Protein AF-A0A109FQF7-F1 (afdb_monomer)

Structure (mmCIF, N/CA/C/O backbone):
data_AF-A0A109FQF7-F1
#
_entry.id   AF-A0A109FQF7-F1
#
loop_
_atom_site.group_PDB
_atom_site.id
_atom_site.type_symbol
_atom_site.label_atom_id
_atom_site.label_alt_id
_atom_site.label_comp_id
_atom_site.label_asym_id
_atom_site.label_entity_id
_atom_site.label_seq_id
_atom_site.pdbx_PDB_ins_code
_atom_site.Cartn_x
_atom_site.Cartn_y
_atom_site.Cartn_z
_atom_site.occupancy
_atom_site.B_iso_or_equiv
_atom_site.auth_seq_id
_atom_site.auth_comp_id
_atom_site.auth_asym_id
_atom_site.auth_atom_id
_atom_site.pdbx_PDB_model_num
ATOM 1 N N . MET A 1 1 ? -30.521 -8.642 43.580 1.00 52.88 1 MET A N 1
ATOM 2 C CA . MET A 1 1 ? -29.830 -9.940 43.401 1.00 52.88 1 MET A CA 1
ATOM 3 C C . MET A 1 1 ? -30.073 -10.409 41.973 1.00 52.88 1 MET A C 1
ATOM 5 O O . MET A 1 1 ? -31.164 -10.140 41.484 1.00 52.88 1 MET A O 1
ATOM 9 N N . PRO A 1 2 ? -29.098 -11.015 41.273 1.00 74.06 2 PRO A N 1
ATOM 10 C CA . PRO A 1 2 ? -29.352 -11.579 39.948 1.00 74.06 2 PRO A CA 1
ATOM 11 C C . PRO A 1 2 ? -30.432 -12.664 40.047 1.00 74.06 2 PRO A C 1
ATOM 13 O O . PRO A 1 2 ? -30.476 -13.392 41.039 1.00 74.06 2 PRO A O 1
ATOM 16 N N . ALA A 1 3 ? -31.307 -12.738 39.044 1.00 86.81 3 ALA A N 1
ATOM 17 C CA . ALA A 1 3 ? -32.359 -13.746 38.997 1.00 86.81 3 ALA A CA 1
ATOM 18 C C . ALA A 1 3 ? -31.754 -15.167 39.071 1.00 86.81 3 ALA A C 1
ATOM 20 O O . ALA A 1 3 ? -30.680 -15.398 38.498 1.00 86.81 3 ALA A O 1
ATOM 21 N N . PRO A 1 4 ? -32.399 -16.107 39.788 1.00 91.69 4 PRO A N 1
ATOM 22 C CA . PRO A 1 4 ? -31.954 -17.494 39.843 1.00 91.69 4 PRO A CA 1
ATOM 23 C C . PRO A 1 4 ? -31.988 -18.128 38.446 1.00 91.69 4 PRO A C 1
ATOM 25 O O . PRO A 1 4 ? -32.829 -17.791 37.613 1.00 91.69 4 PRO A O 1
ATOM 28 N N . TRP A 1 5 ? -31.064 -19.049 38.183 1.00 94.62 5 TRP A N 1
ATOM 29 C CA . TRP A 1 5 ? -30.969 -19.740 36.896 1.00 94.62 5 TRP A CA 1
ATOM 30 C C . TRP A 1 5 ? -31.832 -20.995 36.921 1.00 94.62 5 TRP A C 1
ATOM 32 O O . TRP A 1 5 ? -31.610 -21.848 37.774 1.00 94.62 5 TRP A O 1
ATOM 42 N N . SER A 1 6 ? -32.777 -21.127 35.991 1.00 94.50 6 SER A N 1
ATOM 43 C CA . SER A 1 6 ? -33.566 -22.352 35.822 1.00 94.50 6 SER A CA 1
ATOM 44 C C . SER A 1 6 ? -32.992 -23.197 34.685 1.00 94.50 6 SER A C 1
ATOM 46 O O . SER A 1 6 ? -32.796 -22.690 33.580 1.00 94.50 6 SER A O 1
ATOM 48 N N . TYR A 1 7 ? -32.695 -24.470 34.950 1.00 96.06 7 TYR A N 1
ATOM 49 C CA . TYR A 1 7 ? -32.213 -25.421 33.946 1.00 96.06 7 TYR A CA 1
ATOM 50 C C . TYR A 1 7 ? -32.738 -26.824 34.260 1.00 96.06 7 TYR A C 1
ATOM 52 O O . TYR A 1 7 ? -32.575 -27.310 35.378 1.00 96.06 7 TYR A O 1
ATOM 60 N N . LYS A 1 8 ? -33.405 -27.456 33.282 1.00 94.50 8 LYS A N 1
ATOM 61 C CA . LYS A 1 8 ? -34.056 -28.777 33.415 1.00 94.50 8 LYS A CA 1
ATOM 62 C C . LYS A 1 8 ? -34.946 -28.908 34.667 1.00 94.50 8 LYS A C 1
ATOM 64 O O . LYS A 1 8 ? -34.909 -29.913 35.366 1.00 94.50 8 LYS A O 1
ATOM 69 N N . GLY A 1 9 ? -35.722 -27.865 34.972 1.00 95.00 9 GLY A N 1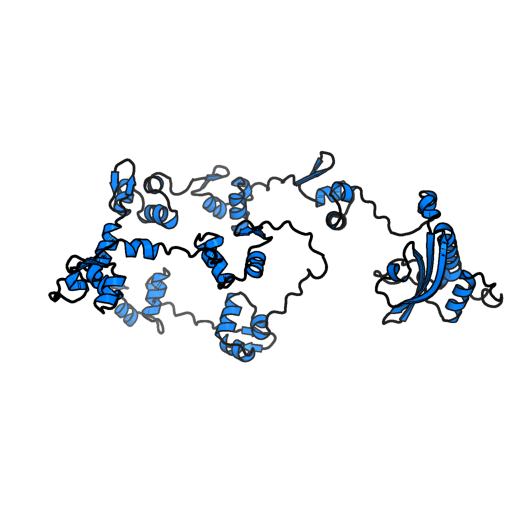
ATOM 70 C CA . GLY A 1 9 ? -36.655 -27.848 36.108 1.00 95.00 9 GLY A CA 1
ATOM 71 C C . GLY A 1 9 ? -36.019 -27.611 37.485 1.00 95.00 9 GLY A C 1
ATOM 72 O O . GLY A 1 9 ? -36.747 -27.489 38.463 1.00 95.00 9 GLY A O 1
ATOM 73 N N . GLN A 1 10 ? -34.690 -27.493 37.584 1.00 96.62 10 GLN A N 1
ATOM 74 C CA . GLN A 1 10 ? -33.996 -27.123 38.821 1.00 96.62 10 GLN A CA 1
ATOM 75 C C . GLN A 1 10 ? -33.596 -25.647 38.810 1.00 96.62 10 GLN A C 1
ATOM 77 O O . GLN A 1 10 ? -33.238 -25.097 37.765 1.00 96.62 10 GLN A O 1
ATOM 82 N N . THR A 1 11 ? -33.616 -25.008 39.982 1.00 96.94 11 THR A N 1
ATOM 83 C CA . THR A 1 11 ? -33.169 -23.622 40.152 1.00 96.94 11 THR A CA 1
ATOM 84 C C . THR A 1 11 ? -31.807 -23.561 40.841 1.00 96.94 11 THR A C 1
ATOM 86 O O . THR A 1 11 ? -31.534 -24.263 41.812 1.00 96.94 11 THR A O 1
ATOM 89 N N . TYR A 1 12 ? -30.927 -22.699 40.337 1.00 96.88 12 TYR A N 1
ATOM 90 C CA . TYR A 1 12 ? -29.570 -22.512 40.839 1.00 96.88 12 TYR A CA 1
ATOM 91 C C . TYR A 1 12 ? -29.356 -21.060 41.256 1.00 96.88 12 TYR A C 1
ATOM 93 O O . TYR A 1 12 ? -29.687 -20.124 40.525 1.00 96.88 12 TYR A O 1
ATOM 101 N N . THR A 1 13 ? -28.722 -20.856 42.414 1.00 96.62 13 THR A N 1
ATOM 102 C CA . THR A 1 13 ? -28.465 -19.505 42.946 1.00 96.62 13 THR A CA 1
ATOM 103 C C . THR A 1 13 ? -27.454 -18.712 42.111 1.00 96.62 13 THR A C 1
ATOM 105 O O . THR A 1 13 ? -27.354 -17.498 42.251 1.00 96.62 13 THR A O 1
ATOM 108 N N . SER A 1 14 ? -26.654 -19.380 41.273 1.00 96.50 14 SER A N 1
ATOM 109 C CA . SER A 1 14 ? -25.721 -18.734 40.347 1.00 96.50 14 SER A CA 1
ATOM 110 C C . SER A 1 14 ? -25.350 -19.654 39.184 1.00 96.50 14 SER A C 1
ATOM 112 O O . SER A 1 14 ? -25.332 -20.878 39.329 1.00 96.50 14 SER A O 1
ATOM 114 N N . LEU A 1 15 ? -24.953 -19.061 38.052 1.00 96.25 15 LEU A N 1
ATOM 115 C CA . LEU A 1 15 ? -24.417 -19.795 36.900 1.00 96.25 15 LEU A CA 1
ATOM 116 C C . LEU A 1 15 ? -23.200 -20.655 37.286 1.00 96.25 15 LEU A C 1
ATOM 118 O O . LEU A 1 15 ? -23.027 -21.748 36.766 1.00 96.25 15 LEU A O 1
ATOM 122 N N . LYS A 1 16 ? -22.377 -20.205 38.243 1.00 97.44 16 LYS A N 1
ATOM 123 C CA . LYS A 1 16 ? -21.228 -20.980 38.734 1.00 97.44 16 LYS A CA 1
ATOM 124 C C . LYS A 1 16 ? -21.662 -22.289 39.400 1.00 97.44 16 LYS A C 1
ATOM 126 O O . LYS A 1 16 ? -21.034 -23.311 39.147 1.00 97.44 16 LYS A O 1
ATOM 131 N N . LYS A 1 17 ? -22.730 -22.269 40.211 1.00 97.44 17 LYS A N 1
ATOM 132 C CA . LYS A 1 17 ? -23.297 -23.494 40.803 1.00 97.44 17 LYS A CA 1
ATOM 133 C C . LYS A 1 17 ? -23.936 -24.392 39.747 1.00 97.44 17 LYS A C 1
ATOM 135 O O . LYS A 1 17 ? -23.746 -25.597 39.805 1.00 97.44 17 LYS A O 1
ATOM 140 N N . LEU A 1 18 ? -24.631 -23.802 38.774 1.00 97.19 18 LEU A N 1
ATOM 141 C CA . LEU A 1 18 ? -25.219 -24.537 37.655 1.00 97.19 18 LEU A CA 1
ATOM 142 C C . LEU A 1 18 ? -24.141 -25.292 36.864 1.00 97.19 18 LEU A C 1
ATOM 144 O O . LEU A 1 18 ? -24.259 -26.495 36.671 1.00 97.19 18 LEU A O 1
ATOM 148 N N . VAL A 1 19 ? -23.057 -24.616 36.469 1.00 97.12 19 VAL A N 1
ATOM 149 C CA . VAL A 1 19 ? -21.938 -25.249 35.750 1.00 97.12 19 VAL A CA 1
ATOM 150 C C . VAL A 1 19 ? -21.264 -26.316 36.613 1.00 97.12 19 VAL A C 1
ATOM 152 O O . VAL A 1 19 ? -20.971 -27.391 36.113 1.00 97.12 19 VAL A O 1
ATOM 155 N N . ALA A 1 20 ? -21.055 -26.065 37.908 1.00 96.69 20 ALA A N 1
ATOM 156 C CA . ALA A 1 20 ? -20.467 -27.065 38.802 1.00 96.69 20 ALA A CA 1
ATOM 157 C C . ALA A 1 20 ? -21.327 -28.335 38.942 1.00 96.69 20 ALA A C 1
ATOM 159 O O . ALA A 1 20 ? -20.773 -29.411 39.130 1.00 96.69 20 ALA A O 1
ATOM 160 N N . ALA A 1 21 ? -22.655 -28.211 38.852 1.00 96.88 21 ALA A N 1
ATOM 161 C CA . ALA A 1 21 ? -23.582 -29.332 38.988 1.00 96.88 21 ALA A CA 1
ATOM 162 C C . ALA A 1 21 ? -23.859 -30.073 37.668 1.00 96.88 21 ALA A C 1
ATOM 164 O O . ALA A 1 21 ? -24.093 -31.275 37.694 1.00 96.88 21 ALA A O 1
ATOM 165 N N . GLN A 1 22 ? -23.877 -29.366 36.532 1.00 97.62 22 GLN A N 1
ATOM 166 C CA . GLN A 1 22 ? -24.427 -29.886 35.270 1.00 97.62 22 GLN A CA 1
ATOM 167 C C . GLN A 1 22 ? -23.425 -29.947 34.111 1.00 97.62 22 GLN A C 1
ATOM 169 O O . GLN A 1 22 ? -23.772 -30.463 33.052 1.00 97.62 22 GLN A O 1
ATOM 174 N N . ALA A 1 23 ? -22.216 -29.394 34.246 1.00 96.19 23 ALA A N 1
ATOM 175 C CA . ALA A 1 23 ? -21.270 -29.345 33.133 1.00 96.19 23 ALA A CA 1
ATOM 176 C C . ALA A 1 23 ? -20.594 -30.682 32.851 1.00 96.19 23 ALA A C 1
ATOM 178 O O . ALA A 1 23 ? -20.210 -31.416 33.760 1.00 96.19 23 ALA A O 1
ATOM 179 N N . SER A 1 24 ? -20.404 -30.960 31.561 1.00 94.50 24 SER A N 1
ATOM 180 C CA . SER A 1 24 ? -19.645 -32.127 31.122 1.00 94.50 24 SER A CA 1
ATOM 181 C C . SER A 1 24 ? -18.178 -32.041 31.584 1.00 94.50 24 SER A C 1
ATOM 183 O O . SER A 1 24 ? -17.634 -30.933 31.706 1.00 94.50 24 SER A O 1
ATOM 185 N N . PRO A 1 25 ? -17.496 -33.182 31.820 1.00 93.31 25 PRO A N 1
ATOM 186 C CA . PRO A 1 25 ? -16.109 -33.197 32.280 1.00 93.31 25 PRO A CA 1
ATOM 187 C C . PRO A 1 25 ? -15.187 -32.329 31.410 1.00 93.31 25 PRO A C 1
ATOM 189 O O . PRO A 1 25 ? -15.149 -32.455 30.187 1.00 93.31 25 PRO A O 1
ATOM 192 N N . GLY A 1 26 ? -14.439 -31.423 32.046 1.00 89.81 26 GLY A N 1
ATOM 193 C CA . GLY A 1 26 ? -13.513 -30.501 31.374 1.00 89.81 26 GLY A CA 1
ATOM 194 C C . GLY A 1 26 ? -14.114 -29.157 30.937 1.00 89.81 26 GLY A C 1
ATOM 195 O O . GLY A 1 26 ? -13.366 -28.264 30.528 1.00 89.81 26 GLY A O 1
ATOM 196 N N . VAL A 1 27 ? -15.429 -28.953 31.061 1.00 94.50 27 VAL A N 1
ATOM 197 C CA . VAL A 1 27 ? -16.064 -27.650 30.816 1.00 94.50 27 VAL A CA 1
ATOM 198 C C . VAL A 1 27 ? -15.993 -26.793 32.083 1.00 94.50 27 VAL A C 1
ATOM 200 O O . VAL A 1 27 ? -16.586 -27.098 33.112 1.00 94.50 27 VAL A O 1
ATOM 203 N N . THR A 1 28 ? -15.249 -25.687 32.019 1.00 95.62 28 THR A N 1
ATOM 204 C CA . THR A 1 28 ? -15.100 -24.756 33.150 1.00 95.62 28 THR A CA 1
ATOM 205 C C . THR A 1 28 ? -16.130 -23.629 33.093 1.00 95.62 28 THR A C 1
ATOM 207 O O . THR A 1 28 ? -16.574 -23.231 32.016 1.00 95.62 28 THR A O 1
ATOM 210 N N . TYR A 1 29 ? -16.443 -23.026 34.246 1.00 96.75 29 TYR A N 1
ATOM 211 C CA . TYR A 1 29 ? -17.306 -21.837 34.333 1.00 96.75 29 TYR A CA 1
ATOM 212 C C . TYR A 1 29 ? -16.879 -20.716 33.374 1.00 96.75 29 TYR A C 1
ATOM 214 O O . TYR A 1 29 ? -17.713 -20.148 32.672 1.00 96.75 29 TYR A O 1
ATOM 222 N N . ALA A 1 30 ? -15.574 -20.437 33.286 1.00 95.81 30 ALA A N 1
ATOM 223 C CA . ALA A 1 30 ? -15.048 -19.433 32.365 1.00 95.81 30 ALA A CA 1
ATOM 224 C C . ALA A 1 30 ? -15.308 -19.798 30.891 1.00 95.81 30 ALA A C 1
ATOM 226 O O . ALA A 1 30 ? -15.631 -18.920 30.093 1.00 95.81 30 ALA A O 1
ATOM 227 N N . GLY A 1 31 ? -15.215 -21.086 30.541 1.00 94.38 31 GLY A N 1
ATOM 228 C CA . GLY A 1 31 ? -15.536 -21.589 29.205 1.00 94.38 31 GLY A CA 1
ATOM 229 C C . GLY A 1 31 ? -17.007 -21.392 28.841 1.00 94.38 31 GLY A C 1
ATOM 230 O O . GLY A 1 31 ? -17.300 -20.903 27.754 1.00 94.38 31 GLY A O 1
ATOM 231 N N . VAL A 1 32 ? -17.926 -21.690 29.765 1.00 96.44 32 VAL A N 1
ATOM 232 C CA . VAL A 1 32 ? -19.370 -21.475 29.561 1.00 96.44 32 VAL A CA 1
ATOM 233 C C . VAL A 1 32 ? -19.683 -19.992 29.365 1.00 96.44 32 VAL A C 1
ATOM 235 O O . VAL A 1 32 ? -20.374 -19.638 28.415 1.00 96.44 32 VAL A O 1
ATOM 238 N N . VAL A 1 33 ? -19.121 -19.106 30.196 1.00 96.56 33 VAL A N 1
ATOM 239 C CA . VAL A 1 33 ? -19.321 -17.650 30.065 1.00 96.56 33 VAL A CA 1
ATOM 240 C C . VAL A 1 33 ? -18.794 -17.128 28.726 1.00 96.56 33 VAL A C 1
ATOM 242 O O . VAL A 1 33 ? -19.466 -16.325 28.079 1.00 96.56 33 VAL A O 1
ATOM 245 N N . ALA A 1 34 ? -17.617 -17.588 28.289 1.00 92.62 34 ALA A N 1
ATOM 246 C CA . ALA A 1 34 ? -17.067 -17.215 26.988 1.00 92.62 34 ALA A CA 1
ATOM 247 C C . ALA A 1 34 ? -17.978 -17.677 25.840 1.00 92.62 34 ALA A C 1
ATOM 249 O O . ALA A 1 34 ? -18.345 -16.863 25.000 1.00 92.62 34 ALA A O 1
ATOM 250 N N . ARG A 1 35 ? -18.430 -18.937 25.865 1.00 95.06 35 ARG A N 1
ATOM 251 C CA . ARG A 1 35 ? -19.357 -19.498 24.869 1.00 95.06 35 ARG A CA 1
ATOM 252 C C . ARG A 1 35 ? -20.679 -18.735 24.808 1.00 95.06 35 ARG A C 1
ATOM 254 O O . ARG A 1 35 ? -21.141 -18.406 23.722 1.00 95.06 35 ARG A O 1
ATOM 261 N N . MET A 1 36 ? -21.271 -18.406 25.956 1.00 96.00 36 MET A N 1
ATOM 262 C CA . MET A 1 36 ? -22.505 -17.612 26.010 1.00 96.00 36 MET A CA 1
ATOM 263 C C . MET A 1 36 ? -22.308 -16.196 25.458 1.00 96.00 36 MET A C 1
ATOM 265 O O . MET A 1 36 ? -23.182 -15.682 24.765 1.00 96.00 36 MET A O 1
ATOM 269 N N . ARG A 1 37 ? -21.152 -15.567 25.718 1.00 94.00 37 ARG A N 1
ATOM 270 C CA . ARG A 1 37 ? -20.797 -14.266 25.126 1.00 94.00 37 ARG A CA 1
ATOM 271 C C . ARG A 1 37 ? -20.654 -14.351 23.604 1.00 94.00 37 ARG A C 1
ATOM 273 O O . ARG A 1 37 ? -21.021 -13.403 22.918 1.00 94.00 37 ARG A O 1
ATOM 280 N N . ASP A 1 38 ? -20.184 -15.488 23.100 1.00 88.75 38 ASP A N 1
ATOM 281 C CA . ASP A 1 38 ? -20.079 -15.792 21.670 1.00 88.75 38 ASP A CA 1
ATOM 282 C C . ASP A 1 38 ? -21.418 -16.295 21.073 1.00 88.75 38 ASP A C 1
ATOM 284 O O . ASP A 1 38 ? -21.458 -16.780 19.944 1.00 88.75 38 ASP A O 1
ATOM 288 N N . GLY A 1 39 ? -22.528 -16.184 21.819 1.00 93.56 39 GLY A N 1
ATOM 289 C CA . GLY A 1 39 ? -23.888 -16.459 21.344 1.00 93.56 39 GLY A CA 1
ATOM 290 C C . GLY A 1 39 ? -24.350 -17.912 21.463 1.00 93.56 39 GLY A C 1
ATOM 291 O O . GLY A 1 39 ? -25.378 -18.273 20.894 1.00 93.56 39 GLY A O 1
ATOM 292 N N . TRP A 1 40 ? -23.622 -18.770 22.181 1.00 93.19 40 TRP A N 1
ATOM 293 C CA . TRP A 1 40 ? -24.035 -20.160 22.366 1.00 93.19 40 TRP A CA 1
ATOM 294 C C . TRP A 1 40 ? -25.238 -20.267 23.302 1.00 93.19 40 TRP A C 1
ATOM 296 O O . TRP A 1 40 ? -25.295 -19.617 24.349 1.00 93.19 40 TRP A O 1
ATOM 306 N N . ALA A 1 41 ? -26.161 -21.169 22.966 1.00 96.38 41 ALA A N 1
ATOM 307 C CA . ALA A 1 41 ? -27.221 -21.578 23.877 1.00 96.38 41 ALA A CA 1
ATOM 308 C C . ALA A 1 41 ? -26.621 -22.201 25.150 1.00 96.38 41 ALA A C 1
ATOM 310 O O . ALA A 1 41 ? -25.632 -22.933 25.079 1.00 96.38 41 ALA A O 1
ATOM 311 N N . LEU A 1 42 ? -27.238 -21.933 26.306 1.00 96.12 42 LEU A N 1
ATOM 312 C CA . LEU A 1 42 ? -26.752 -22.373 27.621 1.00 96.12 42 LEU A CA 1
ATOM 313 C C . LEU A 1 42 ? -26.501 -23.888 27.666 1.00 96.12 42 LEU A C 1
ATOM 315 O O . LEU A 1 42 ? -25.443 -24.322 28.107 1.00 96.12 42 LEU A O 1
ATOM 319 N N . GLU A 1 43 ? -27.438 -24.681 27.146 1.00 96.38 43 GLU A N 1
ATOM 320 C CA . GLU A 1 43 ? -27.329 -26.141 27.093 1.00 96.38 43 GLU A CA 1
ATOM 321 C C . GLU A 1 43 ? -26.104 -26.604 26.294 1.00 96.38 43 GLU A C 1
ATOM 323 O O . GLU A 1 43 ? -25.274 -27.364 26.795 1.00 96.38 43 GLU A O 1
ATOM 328 N N . LYS A 1 44 ? -25.927 -26.053 25.089 1.00 96.00 44 LYS A N 1
ATOM 329 C CA . LYS A 1 44 ? -24.763 -26.319 24.239 1.00 96.00 44 LYS A CA 1
ATOM 330 C C . LYS A 1 44 ? -23.461 -25.892 24.924 1.00 96.00 44 LYS A C 1
ATOM 332 O O . LYS A 1 44 ? -22.458 -26.598 24.878 1.00 96.00 44 LYS A O 1
ATOM 337 N N . ALA A 1 45 ? -23.476 -24.745 25.602 1.00 96.69 45 ALA A N 1
ATOM 338 C CA . ALA A 1 45 ? -22.303 -24.200 26.270 1.00 96.69 45 ALA A CA 1
ATOM 339 C C . ALA A 1 45 ? -21.810 -25.070 27.439 1.00 96.69 45 ALA A C 1
ATOM 341 O O . ALA A 1 45 ? -20.606 -25.082 27.701 1.00 96.69 45 ALA A O 1
ATOM 342 N N . ILE A 1 46 ? -22.718 -25.780 28.114 1.00 97.38 46 ILE A N 1
ATOM 343 C CA . ILE A 1 46 ? -22.448 -26.622 29.289 1.00 97.38 46 ILE A CA 1
ATOM 344 C C . ILE A 1 46 ? -21.997 -28.035 28.899 1.00 97.38 46 ILE A C 1
ATOM 346 O O . ILE A 1 46 ? -21.129 -28.598 29.570 1.00 97.38 46 ILE A O 1
ATOM 350 N N . HIS A 1 47 ? -22.563 -28.600 27.828 1.00 96.25 47 HIS A N 1
ATOM 351 C CA . HIS A 1 47 ? -22.354 -30.013 27.485 1.00 96.25 47 HIS A CA 1
ATOM 352 C C . HIS A 1 47 ? -21.330 -30.259 26.393 1.00 96.25 47 HIS A C 1
ATOM 354 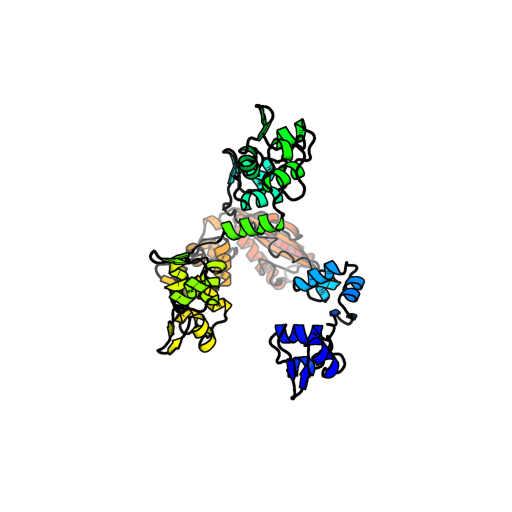O O . HIS A 1 47 ? -20.684 -31.302 26.391 1.00 96.25 47 HIS A O 1
ATOM 360 N N . GLU A 1 48 ? -21.134 -29.322 25.468 1.00 93.00 48 GLU A N 1
ATOM 361 C CA . GLU A 1 48 ? -20.194 -29.579 24.386 1.00 93.00 48 GLU A CA 1
ATOM 362 C C . GLU A 1 48 ? -18.762 -29.536 24.938 1.00 93.00 48 GLU A C 1
ATOM 364 O O . GLU A 1 48 ? -18.358 -28.521 25.525 1.00 93.00 48 GLU A O 1
ATOM 369 N N . PRO A 1 49 ? -17.963 -30.607 24.803 1.00 86.88 49 PRO A N 1
ATOM 370 C CA . PRO A 1 49 ? -16.608 -30.617 25.330 1.00 86.88 49 PRO A CA 1
ATOM 371 C C . PRO A 1 49 ? -15.801 -29.493 24.681 1.00 86.88 49 PRO A C 1
ATOM 373 O O . PRO A 1 49 ? -16.068 -29.058 23.558 1.00 86.88 49 PRO A O 1
ATOM 376 N N . VAL A 1 50 ? -14.820 -28.952 25.402 1.00 79.25 50 VAL A N 1
ATOM 377 C CA . VAL A 1 50 ? -13.882 -28.010 24.786 1.00 79.25 50 VAL A CA 1
ATOM 378 C C . VAL A 1 50 ? -13.155 -28.791 23.701 1.00 79.25 50 VAL A C 1
ATOM 380 O O . VAL A 1 50 ? -12.376 -29.688 24.020 1.00 79.25 50 VAL A O 1
ATOM 383 N N . GLY A 1 51 ? -13.450 -28.490 22.430 1.00 77.00 51 GLY A N 1
ATOM 384 C CA . GLY A 1 51 ? -12.759 -29.105 21.304 1.00 77.00 51 GLY A CA 1
ATOM 385 C C . GLY A 1 51 ? -11.264 -29.056 21.584 1.00 77.00 51 GLY A C 1
ATOM 386 O O . GLY A 1 51 ? -10.750 -27.996 21.969 1.00 77.00 51 GLY A O 1
ATOM 387 N N . LYS A 1 52 ? -10.586 -30.211 21.502 1.00 70.62 52 LYS A N 1
ATOM 388 C CA . LYS A 1 52 ? -9.143 -30.281 21.748 1.00 70.62 52 LYS A CA 1
ATOM 389 C C . LYS A 1 52 ? -8.521 -29.175 20.913 1.00 70.62 52 LYS A C 1
ATOM 391 O O . LYS A 1 52 ? -8.718 -29.156 19.701 1.00 70.62 52 LYS A O 1
ATOM 396 N N . LYS A 1 53 ? -7.832 -28.225 21.557 1.00 67.19 53 LYS A N 1
ATOM 397 C CA . LYS A 1 53 ? -7.090 -27.199 20.826 1.00 67.19 53 LYS A CA 1
ATOM 398 C C . LYS A 1 53 ? -6.097 -27.958 19.965 1.00 67.19 53 LYS A C 1
ATOM 400 O O . LYS A 1 53 ? -5.100 -28.455 20.482 1.00 67.19 53 LYS A O 1
ATOM 405 N N . THR A 1 54 ? -6.400 -28.103 18.682 1.00 66.81 54 THR A N 1
ATOM 406 C CA . THR A 1 54 ? -5.467 -28.656 17.717 1.00 66.81 54 THR A CA 1
ATOM 407 C C . THR A 1 54 ? -4.325 -27.662 17.676 1.00 66.81 54 THR A C 1
ATOM 409 O O . THR A 1 54 ? -4.449 -26.576 17.108 1.00 66.81 54 THR A O 1
ATOM 412 N N . SER A 1 55 ? -3.240 -27.975 18.381 1.00 77.62 55 SER A N 1
ATOM 413 C CA . SER A 1 55 ? -2.008 -27.221 18.243 1.00 77.62 55 SER A CA 1
ATOM 414 C C . SER A 1 55 ? -1.614 -27.341 16.782 1.00 77.62 55 SER A C 1
ATOM 416 O O . SER A 1 55 ? -1.365 -28.450 16.304 1.00 77.62 55 SER A O 1
ATOM 418 N N . ARG A 1 56 ? -1.618 -26.217 16.062 1.00 88.12 56 ARG A N 1
ATOM 419 C CA . ARG A 1 56 ? -1.084 -26.167 14.705 1.00 88.12 56 ARG A CA 1
ATOM 420 C C . ARG A 1 56 ? 0.333 -26.736 14.751 1.00 88.12 56 ARG A C 1
ATOM 422 O O . ARG A 1 56 ? 1.179 -26.199 15.462 1.00 88.12 56 ARG A O 1
ATOM 429 N N . GLN A 1 57 ? 0.556 -27.820 14.020 1.00 93.31 57 GLN A N 1
ATOM 430 C CA . GLN A 1 57 ? 1.899 -28.305 13.735 1.00 93.31 57 GLN A CA 1
ATOM 431 C C . GLN A 1 57 ? 2.478 -27.459 12.602 1.00 93.31 57 GLN A C 1
ATOM 433 O O . GLN A 1 57 ? 1.740 -27.046 11.704 1.00 93.31 57 GLN A O 1
ATOM 438 N N . TYR A 1 58 ? 3.778 -27.192 12.660 1.00 95.62 58 TYR A N 1
ATOM 439 C CA . TYR A 1 58 ? 4.484 -26.402 11.653 1.00 95.62 58 TYR A CA 1
ATOM 440 C C . TYR A 1 58 ? 5.346 -27.340 10.819 1.00 95.62 58 TYR A C 1
ATOM 442 O O . TYR A 1 58 ? 6.104 -28.125 11.389 1.00 95.62 58 TYR A O 1
ATOM 450 N N . LYS A 1 59 ? 5.220 -27.294 9.493 1.00 96.19 59 LYS A N 1
ATOM 451 C CA . LYS A 1 59 ? 5.924 -28.218 8.591 1.00 96.19 59 LYS A CA 1
ATOM 452 C C . LYS A 1 59 ? 6.852 -27.442 7.668 1.00 96.19 59 LYS A C 1
ATOM 454 O O . LYS A 1 59 ? 6.402 -26.544 6.961 1.00 96.19 59 LYS A O 1
ATOM 459 N N . VAL A 1 60 ? 8.134 -27.800 7.666 1.00 95.44 60 VAL A N 1
ATOM 460 C CA . VAL A 1 60 ? 9.145 -27.220 6.772 1.00 95.44 60 VAL A CA 1
ATOM 461 C C . VAL A 1 60 ? 9.917 -28.355 6.112 1.00 95.44 60 VAL A C 1
ATOM 463 O O . VAL A 1 60 ? 10.702 -29.044 6.763 1.00 95.44 60 VAL A O 1
ATOM 466 N N . GLY A 1 61 ? 9.643 -28.597 4.828 1.00 93.50 61 GLY A N 1
ATOM 467 C CA . GLY A 1 61 ? 10.135 -29.787 4.130 1.00 93.50 61 GLY A CA 1
ATOM 468 C C . GLY A 1 61 ? 9.693 -31.068 4.847 1.00 93.50 61 GLY A C 1
ATOM 469 O O . GLY A 1 61 ? 8.502 -31.262 5.092 1.00 93.50 61 GLY A O 1
ATOM 470 N N . ASN A 1 62 ? 10.661 -31.901 5.240 1.00 95.56 62 ASN A N 1
ATOM 471 C CA . ASN A 1 62 ? 10.424 -33.158 5.963 1.00 95.56 62 ASN A CA 1
ATOM 472 C C . ASN A 1 62 ? 10.416 -33.006 7.495 1.00 95.56 62 ASN A C 1
ATOM 474 O O . ASN A 1 62 ? 10.171 -33.977 8.211 1.00 95.56 62 ASN A O 1
ATOM 478 N N . GLN A 1 63 ? 10.677 -31.808 8.024 1.00 96.62 63 GLN A N 1
ATOM 479 C CA . GLN A 1 63 ? 10.675 -31.562 9.464 1.00 96.62 63 GLN A CA 1
ATOM 480 C C . GLN A 1 63 ? 9.299 -31.076 9.927 1.00 96.62 63 GLN A C 1
ATOM 482 O O . GLN A 1 63 ? 8.717 -30.152 9.354 1.00 96.62 63 GLN A O 1
ATOM 487 N N . THR A 1 64 ? 8.782 -31.690 10.994 1.00 97.00 64 THR A N 1
ATOM 488 C CA . THR A 1 64 ? 7.537 -31.270 11.648 1.00 97.00 64 THR A CA 1
ATOM 489 C C . THR A 1 64 ? 7.838 -30.793 13.063 1.00 97.00 64 THR A C 1
ATOM 491 O O . THR A 1 64 ? 8.392 -31.529 13.876 1.00 97.00 64 THR A O 1
ATOM 494 N N . PHE A 1 65 ? 7.439 -29.564 13.375 1.00 96.94 65 PHE A N 1
ATOM 495 C CA . PHE A 1 65 ? 7.606 -28.946 14.684 1.00 96.94 65 PHE A CA 1
ATOM 496 C C . PHE A 1 65 ? 6.270 -28.941 15.433 1.00 96.94 65 PHE A C 1
ATOM 498 O O . PHE A 1 65 ? 5.227 -28.572 14.884 1.00 96.94 65 PHE A O 1
ATOM 505 N N . LYS A 1 66 ? 6.304 -29.339 16.712 1.00 96.50 66 LYS A N 1
ATOM 506 C CA . LYS A 1 66 ? 5.113 -29.461 17.574 1.00 96.50 66 LYS A CA 1
ATOM 507 C C . LYS A 1 66 ? 4.393 -28.127 17.792 1.00 96.50 66 LYS A C 1
ATOM 509 O O . LYS A 1 66 ? 3.170 -28.102 17.899 1.00 96.50 66 LYS A O 1
ATOM 514 N N . ASP A 1 67 ? 5.152 -27.041 17.889 1.00 96.44 67 ASP A N 1
ATOM 515 C CA . ASP A 1 67 ? 4.644 -25.691 18.095 1.00 96.44 67 ASP A CA 1
ATOM 516 C C . ASP A 1 67 ? 5.588 -24.638 17.486 1.00 96.44 67 ASP A C 1
ATOM 518 O O . ASP A 1 67 ? 6.695 -24.930 17.024 1.00 96.44 67 ASP A O 1
ATOM 522 N N . LEU A 1 68 ? 5.143 -23.380 17.500 1.00 96.75 68 LEU A N 1
ATOM 523 C CA . LEU A 1 68 ? 5.911 -22.252 16.974 1.00 96.75 68 LEU A CA 1
ATOM 524 C C . LEU A 1 68 ? 7.189 -21.984 17.785 1.00 96.75 68 LEU A C 1
ATOM 526 O O . LEU A 1 68 ? 8.115 -21.359 17.276 1.00 96.75 68 LEU A O 1
ATOM 530 N N . LYS A 1 69 ? 7.254 -22.429 19.047 1.00 97.56 69 LYS A N 1
ATOM 531 C CA . LYS A 1 69 ? 8.414 -22.225 19.923 1.00 97.56 69 LYS A CA 1
ATOM 532 C C . LYS A 1 69 ? 9.556 -23.160 19.532 1.00 97.56 69 LYS A C 1
ATOM 534 O O . LYS A 1 69 ? 10.700 -22.718 19.498 1.00 97.56 69 LYS A O 1
ATOM 539 N N . ALA A 1 70 ? 9.240 -24.403 19.176 1.00 97.69 70 ALA A N 1
ATOM 540 C CA . ALA A 1 70 ? 10.180 -25.347 18.589 1.00 97.69 70 ALA A CA 1
ATOM 541 C C . ALA A 1 70 ? 10.699 -24.848 17.232 1.00 97.69 70 ALA A C 1
ATOM 543 O O . ALA A 1 70 ? 11.909 -24.843 17.025 1.00 97.69 70 ALA A O 1
ATOM 544 N N . LEU A 1 71 ? 9.814 -24.340 16.360 1.00 97.69 71 LEU A N 1
ATOM 545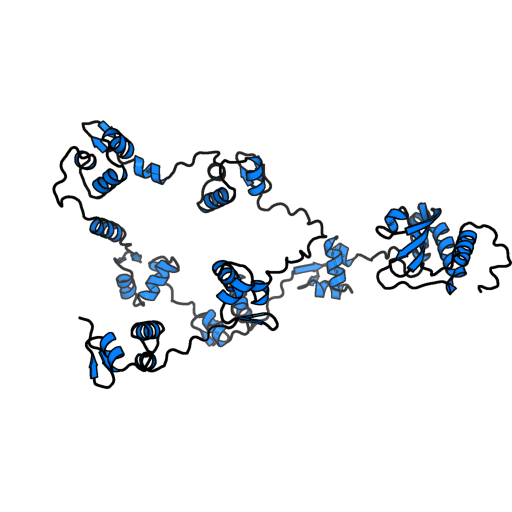 C CA . LEU A 1 71 ? 10.215 -23.741 15.078 1.00 97.69 71 LEU A CA 1
ATOM 546 C C . LEU A 1 71 ? 11.130 -22.519 15.279 1.00 97.69 71 LEU A C 1
ATOM 548 O O . LEU A 1 71 ? 12.154 -22.398 14.618 1.00 97.69 71 LEU A O 1
ATOM 552 N N . ALA A 1 72 ? 10.795 -21.629 16.221 1.00 97.88 72 ALA A N 1
ATOM 553 C CA . ALA A 1 72 ? 11.606 -20.451 16.534 1.00 97.88 72 ALA A CA 1
ATOM 554 C C . ALA A 1 72 ? 12.997 -20.825 17.066 1.00 97.88 72 ALA A C 1
ATOM 556 O O . ALA A 1 72 ? 13.985 -20.213 16.672 1.00 97.88 72 ALA A O 1
ATOM 557 N N . LYS A 1 73 ? 13.072 -21.859 17.918 1.00 98.19 73 LYS A N 1
ATOM 558 C CA . LYS A 1 73 ? 14.341 -22.397 18.421 1.00 98.19 73 LYS A CA 1
ATOM 559 C C . LYS A 1 73 ? 15.190 -22.987 17.290 1.00 98.19 73 LYS A C 1
ATOM 561 O O . LYS A 1 73 ? 16.391 -22.767 17.282 1.00 98.19 73 LYS A O 1
ATOM 566 N N . ALA A 1 74 ? 14.577 -23.699 16.342 1.00 97.81 74 ALA A N 1
ATOM 567 C CA . ALA A 1 74 ? 15.277 -24.248 15.179 1.00 97.81 74 ALA A CA 1
ATOM 568 C C . ALA A 1 74 ? 15.763 -23.163 14.199 1.00 97.81 74 ALA A C 1
ATOM 570 O O . ALA A 1 74 ? 16.785 -23.342 13.550 1.00 97.81 74 ALA A O 1
ATOM 571 N N . ALA A 1 75 ? 15.053 -22.034 14.120 1.00 96.81 75 ALA A N 1
ATOM 572 C CA . ALA A 1 75 ? 15.408 -20.878 13.295 1.00 96.81 75 ALA A CA 1
ATOM 573 C C . ALA A 1 75 ? 16.425 -19.924 13.951 1.00 96.81 75 ALA A C 1
ATOM 575 O O . ALA A 1 75 ? 16.724 -18.882 13.373 1.00 96.81 75 ALA A O 1
ATOM 576 N N . ASP A 1 76 ? 16.856 -20.215 15.182 1.00 97.06 76 ASP A N 1
ATOM 577 C CA . ASP A 1 76 ? 17.646 -19.322 16.038 1.00 97.06 76 ASP A CA 1
ATOM 578 C C . ASP A 1 76 ? 17.070 -17.891 16.145 1.00 97.06 76 ASP A C 1
ATOM 580 O O . ASP A 1 76 ? 17.756 -16.874 16.055 1.00 97.06 76 ASP A O 1
ATOM 584 N N . ILE A 1 77 ? 15.745 -17.790 16.318 1.00 97.38 77 ILE A N 1
ATOM 585 C CA . ILE A 1 77 ? 15.053 -16.513 16.540 1.00 97.38 77 ILE A CA 1
ATOM 586 C C . ILE A 1 77 ? 14.238 -16.538 17.829 1.00 97.38 77 ILE A C 1
ATOM 588 O O . ILE A 1 77 ? 13.719 -17.563 18.272 1.00 97.38 77 ILE A O 1
ATOM 592 N N . SER A 1 78 ? 14.022 -15.359 18.416 1.00 97.94 78 SER A N 1
ATOM 593 C CA . SER A 1 78 ? 13.107 -15.243 19.555 1.00 97.94 78 SER A CA 1
ATOM 594 C C . SER A 1 78 ? 11.674 -15.656 19.181 1.00 97.94 78 SER A C 1
ATOM 596 O O . SER A 1 78 ? 11.179 -15.359 18.090 1.00 97.94 78 SER A O 1
ATOM 598 N N . TYR A 1 79 ? 10.949 -16.256 20.130 1.00 97.81 79 TYR A N 1
ATOM 599 C CA . TYR A 1 79 ? 9.539 -16.632 19.949 1.00 97.81 79 TYR A CA 1
ATOM 600 C C . TYR A 1 79 ? 8.666 -15.453 19.475 1.00 97.81 79 TYR A C 1
ATOM 602 O O . TYR A 1 79 ? 7.846 -15.599 18.569 1.00 97.81 79 TYR A O 1
ATOM 610 N N . ASN A 1 80 ? 8.897 -14.247 20.009 1.00 97.19 80 ASN A N 1
ATOM 611 C CA . ASN A 1 80 ? 8.184 -13.038 19.585 1.00 97.19 80 ASN A CA 1
ATOM 612 C C . ASN A 1 80 ? 8.461 -12.655 18.121 1.00 97.19 80 ASN A C 1
ATOM 614 O O . ASN A 1 80 ? 7.571 -12.124 17.451 1.00 97.19 80 ASN A O 1
ATOM 618 N N . ALA A 1 81 ? 9.670 -12.904 17.606 1.00 97.19 81 ALA A N 1
ATOM 619 C CA . ALA A 1 81 ? 9.978 -12.689 16.195 1.00 97.19 81 ALA A CA 1
ATOM 620 C C . ALA A 1 81 ? 9.213 -13.681 15.306 1.00 97.19 81 ALA A C 1
ATOM 622 O O . ALA A 1 81 ? 8.604 -13.254 14.324 1.00 97.19 81 ALA A O 1
ATOM 623 N N . ALA A 1 82 ? 9.155 -14.960 15.692 1.00 97.44 82 ALA A N 1
ATOM 624 C CA . ALA A 1 82 ? 8.373 -15.976 14.987 1.00 97.44 82 ALA A CA 1
ATOM 625 C C . ALA A 1 82 ? 6.867 -15.642 14.960 1.00 97.44 82 ALA A C 1
ATOM 627 O O . ALA A 1 82 ? 6.253 -15.676 13.895 1.00 97.44 82 ALA A O 1
ATOM 628 N N . VAL A 1 83 ? 6.285 -15.207 16.090 1.00 96.75 83 VAL A N 1
ATOM 629 C CA . VAL A 1 83 ? 4.878 -14.754 16.166 1.00 96.75 83 VAL A CA 1
ATOM 630 C C . VAL A 1 83 ? 4.622 -13.579 15.221 1.00 96.75 83 VAL A C 1
ATOM 632 O O . VAL A 1 83 ? 3.650 -13.584 14.465 1.00 96.75 83 VAL A O 1
ATOM 635 N N . LYS A 1 84 ? 5.511 -12.577 15.208 1.00 96.06 84 LYS A N 1
ATOM 636 C CA . LYS A 1 84 ? 5.384 -11.426 14.299 1.00 96.06 84 LYS A CA 1
ATOM 637 C C . LYS A 1 84 ? 5.485 -11.834 12.828 1.00 96.06 84 LYS A C 1
ATOM 639 O O . LYS A 1 84 ? 4.760 -11.269 12.016 1.00 96.06 84 LYS A O 1
ATOM 644 N N . ARG A 1 85 ? 6.364 -12.780 12.475 1.00 97.25 85 ARG A N 1
ATOM 645 C CA . ARG A 1 85 ? 6.465 -13.327 11.109 1.00 97.25 85 ARG A CA 1
ATOM 646 C C . ARG A 1 85 ? 5.171 -14.060 10.722 1.00 97.25 85 ARG A C 1
ATOM 648 O O . ARG A 1 85 ? 4.586 -13.731 9.695 1.00 97.25 85 ARG A O 1
ATOM 655 N N . ALA A 1 86 ? 4.650 -14.928 11.591 1.00 95.31 86 ALA A N 1
ATOM 656 C CA . ALA A 1 86 ? 3.391 -15.644 11.366 1.00 95.31 86 ALA A CA 1
ATOM 657 C C . ALA A 1 86 ? 2.184 -14.698 11.195 1.00 95.31 86 ALA A C 1
ATOM 659 O O . ALA A 1 86 ? 1.405 -14.855 10.260 1.00 95.31 86 ALA A O 1
ATOM 660 N N . HIS A 1 87 ? 2.053 -13.660 12.032 1.00 92.19 87 HIS A N 1
ATOM 661 C CA . HIS A 1 87 ? 0.983 -12.655 11.905 1.00 92.19 87 HIS A CA 1
ATOM 662 C C . HIS A 1 87 ? 1.077 -11.816 10.622 1.00 92.19 87 HIS A C 1
ATOM 664 O O . HIS A 1 87 ? 0.073 -11.280 10.163 1.00 92.19 87 HIS A O 1
ATOM 670 N N . ARG A 1 88 ? 2.274 -11.690 10.036 1.00 93.94 88 ARG A N 1
ATOM 671 C CA . ARG A 1 88 ? 2.489 -11.051 8.727 1.00 93.94 88 ARG A CA 1
ATOM 672 C C . ARG A 1 88 ? 2.225 -12.005 7.556 1.00 93.94 88 ARG A C 1
ATOM 674 O O . ARG A 1 88 ? 2.491 -11.624 6.420 1.00 93.94 88 ARG A O 1
ATOM 681 N N . GLY A 1 89 ? 1.754 -13.224 7.822 1.00 93.25 89 GLY A N 1
ATOM 682 C CA . GLY A 1 89 ? 1.442 -14.222 6.802 1.00 93.25 89 GLY A CA 1
ATOM 683 C C . GLY A 1 89 ? 2.665 -14.928 6.221 1.00 93.25 89 GLY A C 1
ATOM 684 O O . GLY A 1 89 ? 2.599 -15.387 5.088 1.00 93.25 89 GLY A O 1
ATOM 685 N N . TRP A 1 90 ? 3.786 -14.984 6.948 1.00 94.88 90 TRP A N 1
ATOM 686 C CA . TRP A 1 90 ? 4.941 -15.767 6.502 1.00 94.88 90 TRP A CA 1
ATOM 687 C C . TRP A 1 90 ? 4.611 -17.260 6.572 1.00 94.88 90 TRP A C 1
ATOM 689 O O . TRP A 1 90 ? 3.990 -17.719 7.535 1.00 94.88 90 TRP A O 1
ATOM 699 N N . SER A 1 91 ? 5.048 -18.002 5.560 1.00 95.69 91 SER A N 1
ATOM 700 C CA . SER A 1 91 ? 5.011 -19.463 5.555 1.00 95.69 91 SER A CA 1
ATOM 701 C C . SER A 1 91 ? 5.942 -20.045 6.622 1.00 95.69 91 SER A C 1
ATOM 703 O O . SER A 1 91 ? 6.886 -19.391 7.067 1.00 95.69 91 SER A O 1
ATOM 705 N N . ASP A 1 92 ? 5.700 -21.293 7.024 1.00 97.25 92 ASP A N 1
ATOM 706 C CA . ASP A 1 92 ? 6.522 -21.984 8.025 1.00 97.25 92 ASP A CA 1
ATOM 707 C C . ASP A 1 92 ? 8.002 -22.038 7.587 1.00 97.25 92 ASP A C 1
ATOM 709 O O . ASP A 1 92 ? 8.899 -21.806 8.399 1.00 97.25 92 ASP A O 1
ATOM 713 N N . ALA A 1 93 ? 8.250 -22.237 6.285 1.00 96.62 93 ALA A N 1
ATOM 714 C CA . ALA A 1 93 ? 9.583 -22.222 5.686 1.00 96.62 93 ALA A CA 1
ATOM 715 C C . ALA A 1 93 ? 10.240 -20.833 5.725 1.00 96.62 93 ALA A C 1
ATOM 717 O O . ALA A 1 93 ? 11.399 -20.719 6.113 1.00 96.62 93 ALA A O 1
ATOM 718 N N . GLU A 1 94 ? 9.505 -19.762 5.401 1.00 96.50 94 GLU A N 1
ATOM 719 C CA . GLU A 1 94 ? 10.017 -18.387 5.525 1.00 96.50 94 GLU A CA 1
ATOM 720 C C . GLU A 1 94 ? 10.285 -18.007 6.990 1.00 96.50 94 GLU A C 1
ATOM 722 O O . GLU A 1 94 ? 11.170 -17.200 7.279 1.00 96.50 94 GLU A O 1
ATOM 727 N N . ILE A 1 95 ? 9.519 -18.550 7.944 1.00 96.69 95 ILE A N 1
ATOM 728 C CA . ILE A 1 95 ? 9.784 -18.332 9.369 1.00 96.69 95 ILE A CA 1
ATOM 729 C C . ILE A 1 95 ? 11.116 -18.977 9.758 1.00 96.69 95 ILE A C 1
ATOM 731 O O . ILE A 1 95 ? 11.884 -18.312 10.459 1.00 96.69 95 ILE A O 1
ATOM 735 N N . LEU A 1 96 ? 11.380 -20.205 9.287 1.00 97.12 96 LEU A N 1
ATOM 736 C CA . LEU A 1 96 ? 12.600 -20.965 9.577 1.00 97.12 96 LEU A CA 1
ATOM 737 C C . LEU A 1 96 ? 13.839 -20.373 8.892 1.00 97.12 96 LEU A C 1
ATOM 739 O O . LEU A 1 96 ? 14.821 -20.078 9.561 1.00 97.12 96 LEU A O 1
ATOM 743 N N . HIS A 1 97 ? 13.779 -20.153 7.579 1.00 95.44 97 HIS A N 1
ATOM 744 C CA . HIS A 1 97 ? 14.939 -19.765 6.765 1.00 95.44 97 HIS A CA 1
ATOM 745 C C . HIS A 1 97 ? 15.064 -18.254 6.535 1.00 95.44 97 HIS A C 1
ATOM 747 O O . HIS A 1 97 ? 16.057 -17.780 5.991 1.00 95.44 97 HIS A O 1
ATOM 753 N N . GLY A 1 98 ? 14.065 -17.474 6.948 1.00 93.94 98 GLY A N 1
ATOM 754 C CA . GLY A 1 98 ? 13.944 -16.081 6.542 1.00 93.94 98 GLY A CA 1
ATOM 755 C C . GLY A 1 98 ? 13.268 -15.943 5.176 1.00 93.94 98 GLY A C 1
ATOM 756 O O . GLY A 1 98 ? 13.109 -16.897 4.416 1.00 93.94 98 GLY A O 1
ATOM 757 N N . LYS A 1 99 ? 12.831 -14.724 4.861 1.00 88.25 99 LYS A N 1
ATOM 758 C CA . LYS A 1 99 ? 12.276 -14.416 3.546 1.00 88.25 99 LYS A CA 1
ATOM 759 C C . LYS A 1 99 ? 13.433 -14.136 2.601 1.00 88.25 99 LYS A C 1
ATOM 761 O O . LYS A 1 99 ? 14.220 -13.234 2.893 1.00 88.25 99 LYS A O 1
ATOM 766 N N . ALA A 1 100 ? 13.515 -14.874 1.494 1.00 79.56 100 ALA A N 1
ATOM 767 C CA . ALA A 1 100 ? 14.483 -14.569 0.450 1.00 79.56 100 ALA A CA 1
ATOM 768 C C . ALA A 1 100 ? 14.363 -13.077 0.090 1.00 79.56 100 ALA A C 1
ATOM 770 O O . ALA A 1 100 ? 13.232 -12.574 -0.033 1.00 79.56 100 ALA A O 1
ATOM 771 N N . PRO A 1 101 ? 15.484 -12.340 -0.015 1.00 72.12 101 PRO A N 1
ATOM 772 C CA . PRO A 1 101 ? 15.432 -10.963 -0.469 1.00 72.12 101 PRO A CA 1
ATOM 773 C C . PRO A 1 101 ? 14.690 -10.966 -1.802 1.00 72.12 101 PRO A C 1
ATOM 775 O O . PRO A 1 101 ? 15.033 -11.724 -2.708 1.00 72.12 101 PRO A O 1
ATOM 778 N N . ARG A 1 102 ? 13.619 -10.171 -1.906 1.00 68.88 102 ARG A N 1
ATOM 779 C CA . ARG A 1 102 ? 12.960 -9.974 -3.197 1.00 68.88 102 ARG A CA 1
ATOM 780 C C . ARG A 1 102 ? 14.036 -9.434 -4.125 1.00 68.88 102 ARG A C 1
ATOM 782 O O . ARG A 1 102 ? 14.486 -8.310 -3.907 1.00 68.88 102 ARG A O 1
ATOM 789 N N . GLN A 1 103 ? 14.452 -10.228 -5.109 1.00 57.97 103 GLN A N 1
ATOM 790 C CA . GLN A 1 103 ? 15.254 -9.723 -6.211 1.00 57.97 103 GLN A CA 1
ATOM 791 C C . GLN A 1 103 ? 14.460 -8.558 -6.787 1.00 57.97 103 GLN A C 1
ATOM 793 O O . GLN A 1 103 ? 13.331 -8.735 -7.251 1.00 57.97 103 GLN A O 1
ATOM 798 N N . SER A 1 104 ? 14.966 -7.336 -6.618 1.00 47.12 104 SER A N 1
ATOM 799 C CA . SER A 1 104 ? 14.288 -6.181 -7.176 1.00 47.12 104 SER A CA 1
ATOM 800 C C . SER A 1 104 ? 14.399 -6.318 -8.686 1.00 47.12 104 SER A C 1
ATOM 802 O O . SER A 1 104 ? 15.447 -6.032 -9.257 1.00 47.12 104 SER A O 1
ATOM 804 N N . THR A 1 105 ? 13.318 -6.711 -9.347 1.00 51.34 105 THR A N 1
ATOM 805 C CA . THR A 1 105 ? 13.200 -6.751 -10.813 1.00 51.34 105 THR A CA 1
ATOM 806 C C . THR A 1 105 ? 13.207 -5.343 -11.439 1.00 51.34 105 THR A C 1
ATOM 808 O O . THR A 1 105 ? 12.675 -5.127 -12.519 1.00 51.34 105 THR A O 1
ATOM 811 N N . HIS A 1 106 ? 13.771 -4.353 -10.741 1.00 51.47 106 HIS A N 1
ATOM 812 C CA . HIS A 1 106 ? 13.860 -2.950 -11.138 1.00 51.47 106 HIS A CA 1
ATOM 813 C C . HIS A 1 106 ? 15.306 -2.438 -11.218 1.00 51.47 106 HIS A C 1
ATOM 815 O O . HIS A 1 106 ? 15.515 -1.243 -11.408 1.00 51.47 106 HIS A O 1
ATOM 821 N N . ALA A 1 107 ? 16.309 -3.312 -11.108 1.00 43.91 107 ALA A N 1
ATOM 822 C CA . ALA A 1 107 ? 17.688 -2.955 -11.418 1.00 43.91 107 ALA A CA 1
ATOM 823 C C . ALA A 1 107 ? 17.878 -2.964 -12.947 1.00 43.91 107 ALA A C 1
ATOM 825 O O . ALA A 1 107 ? 18.250 -3.981 -13.516 1.00 43.91 107 ALA A O 1
ATOM 826 N N . GLY A 1 108 ? 17.549 -1.860 -13.627 1.00 41.91 108 GLY A N 1
ATOM 827 C CA . GLY A 1 108 ? 17.880 -1.714 -15.053 1.00 41.91 108 GLY A CA 1
ATOM 828 C C . GLY A 1 108 ? 17.214 -0.558 -15.798 1.00 41.91 108 GLY A C 1
ATOM 829 O O . GLY A 1 108 ? 17.780 -0.060 -16.762 1.00 41.91 108 GLY A O 1
ATOM 830 N N . ALA A 1 109 ? 16.056 -0.068 -15.351 1.00 42.06 109 ALA A N 1
ATOM 831 C CA . ALA A 1 109 ? 15.407 1.074 -15.995 1.00 42.06 109 ALA A CA 1
ATOM 832 C C . ALA A 1 109 ? 15.689 2.354 -15.200 1.00 42.06 109 ALA A C 1
ATOM 834 O O . ALA A 1 109 ? 15.189 2.517 -14.085 1.00 42.06 109 ALA A O 1
ATOM 835 N N . ALA A 1 110 ? 16.485 3.261 -15.775 1.00 45.00 110 ALA A N 1
ATOM 836 C CA . ALA A 1 110 ? 16.619 4.628 -15.286 1.00 45.00 110 ALA A CA 1
ATOM 837 C C . ALA A 1 110 ? 15.217 5.247 -15.201 1.00 45.00 110 ALA A C 1
ATOM 839 O O . ALA A 1 110 ? 14.567 5.505 -16.214 1.00 45.00 110 ALA A O 1
ATOM 840 N N . ALA A 1 111 ? 14.708 5.390 -13.978 1.00 42.19 111 ALA A N 1
ATOM 841 C CA . ALA A 1 111 ? 13.354 5.861 -13.757 1.00 42.19 111 ALA A CA 1
ATOM 842 C C . ALA A 1 111 ? 13.216 7.286 -14.321 1.00 42.19 111 ALA A C 1
ATOM 844 O O . ALA A 1 111 ? 14.056 8.135 -14.007 1.00 42.19 111 ALA A O 1
ATOM 845 N N . PRO A 1 112 ? 12.163 7.582 -15.105 1.00 45.66 112 PRO A N 1
ATOM 846 C CA . PRO A 1 112 ? 11.899 8.943 -15.542 1.00 45.66 112 PRO A CA 1
ATOM 847 C C . PRO A 1 112 ? 11.770 9.833 -14.307 1.00 45.66 112 PRO A C 1
ATOM 849 O O . PRO A 1 112 ? 11.122 9.449 -13.324 1.00 45.66 112 PRO A O 1
ATOM 852 N N . VAL A 1 113 ? 12.412 11.003 -14.349 1.00 48.19 113 VAL A N 1
ATOM 853 C CA . VAL A 1 113 ? 12.405 12.012 -13.283 1.00 48.19 113 VAL A CA 1
ATOM 854 C C . VAL A 1 113 ? 10.962 12.463 -13.060 1.00 48.19 113 VAL A C 1
ATOM 856 O O . VAL A 1 113 ? 10.462 13.395 -13.684 1.00 48.19 113 VAL A O 1
ATOM 859 N N . LYS A 1 114 ? 10.240 11.752 -12.192 1.00 47.91 114 LYS A N 1
ATOM 860 C CA . LYS A 1 114 ? 8.895 12.135 -11.777 1.00 47.91 114 LYS A CA 1
ATOM 861 C C . LYS A 1 114 ? 9.031 13.442 -11.011 1.00 47.91 114 LYS A C 1
ATOM 863 O O . LYS A 1 114 ? 9.639 13.458 -9.942 1.00 47.91 114 LYS A O 1
ATOM 868 N N . VAL A 1 115 ? 8.444 14.511 -11.548 1.00 48.72 115 VAL A N 1
ATOM 869 C CA . VAL A 1 115 ? 8.261 15.786 -10.847 1.00 48.72 115 VAL A CA 1
ATOM 870 C C . VAL A 1 115 ? 7.693 15.471 -9.464 1.00 48.72 115 VAL A C 1
ATOM 872 O O . VAL A 1 115 ? 6.615 14.878 -9.336 1.00 48.72 115 VAL A O 1
ATOM 875 N N . ALA A 1 116 ? 8.476 15.751 -8.424 1.00 47.81 116 ALA A N 1
ATOM 876 C CA . ALA A 1 116 ? 8.172 15.308 -7.078 1.00 47.81 116 ALA A CA 1
ATOM 877 C C . ALA A 1 116 ? 6.900 16.017 -6.593 1.00 47.81 116 ALA A C 1
ATOM 879 O O . ALA A 1 116 ? 6.924 17.190 -6.236 1.00 47.81 116 ALA A O 1
ATOM 880 N N . ARG A 1 117 ? 5.779 15.287 -6.529 1.00 60.91 117 ARG A N 1
ATOM 881 C CA . ARG A 1 117 ? 4.478 15.770 -6.012 1.00 60.91 117 ARG A CA 1
ATOM 882 C C . ARG A 1 117 ? 4.521 16.272 -4.557 1.00 60.91 117 ARG A C 1
ATOM 884 O O . ARG A 1 117 ? 3.507 16.720 -4.042 1.00 60.91 117 ARG A O 1
ATOM 891 N N . ASN A 1 118 ? 5.681 16.195 -3.907 1.00 74.94 118 ASN A N 1
ATOM 892 C CA . ASN A 1 118 ? 5.902 16.537 -2.509 1.00 74.94 118 ASN A CA 1
ATOM 893 C C . ASN A 1 118 ? 6.983 17.615 -2.352 1.00 74.94 118 ASN A C 1
ATOM 895 O O . ASN A 1 118 ? 7.728 17.572 -1.371 1.00 74.94 118 ASN A O 1
ATOM 899 N N . ALA A 1 119 ? 7.106 18.544 -3.303 1.00 87.31 119 ALA A N 1
ATOM 900 C CA . ALA A 1 119 ? 7.947 19.714 -3.098 1.00 87.31 119 ALA A CA 1
ATOM 901 C C . ALA A 1 119 ? 7.424 20.509 -1.889 1.00 87.31 119 ALA A C 1
ATOM 903 O O . ALA A 1 119 ? 6.225 20.772 -1.776 1.00 87.31 119 ALA A O 1
ATOM 904 N N . VAL A 1 120 ? 8.312 20.860 -0.963 1.00 93.50 120 VAL A N 1
ATOM 905 C CA . VAL A 1 120 ? 7.960 21.550 0.283 1.00 93.50 120 VAL A CA 1
ATOM 906 C C . VAL A 1 120 ? 8.797 22.809 0.405 1.00 93.50 120 VAL A C 1
ATOM 908 O O . VAL A 1 120 ? 10.005 22.769 0.192 1.00 93.50 120 VAL A O 1
ATOM 911 N N . LYS A 1 121 ? 8.160 23.926 0.760 1.00 95.69 121 LYS A N 1
ATOM 912 C CA . LYS A 1 121 ? 8.853 25.171 1.094 1.00 95.69 121 LYS A CA 1
ATOM 913 C C . LYS A 1 121 ? 8.968 25.279 2.609 1.00 95.69 121 LYS A C 1
ATOM 915 O O . LYS A 1 121 ? 7.957 25.167 3.294 1.00 95.69 121 LYS A O 1
ATOM 920 N N . VAL A 1 122 ? 10.182 25.468 3.114 1.00 95.81 122 VAL A N 1
ATOM 921 C CA . VAL A 1 122 ? 10.451 25.692 4.540 1.00 95.81 122 VAL A CA 1
ATOM 922 C C . VAL A 1 122 ? 11.261 26.972 4.646 1.00 95.81 122 VAL A C 1
ATOM 924 O O . VAL A 1 122 ? 12.343 27.055 4.066 1.00 95.81 122 VAL A O 1
ATOM 927 N N . ASN A 1 123 ? 10.722 27.976 5.343 1.00 93.44 123 ASN A N 1
ATOM 928 C CA . ASN A 1 123 ? 11.341 29.302 5.453 1.00 93.44 123 ASN A CA 1
ATOM 929 C C . ASN A 1 123 ? 11.682 29.934 4.081 1.00 93.44 123 ASN A C 1
ATOM 931 O O . ASN A 1 123 ? 12.777 30.444 3.861 1.00 93.44 123 ASN A O 1
ATOM 935 N N . GLY A 1 124 ? 10.771 29.807 3.110 1.00 92.69 124 GLY A N 1
ATOM 936 C CA . GLY A 1 124 ? 10.945 30.336 1.749 1.00 92.69 124 GLY A CA 1
ATOM 937 C C . GLY A 1 124 ? 11.844 29.508 0.820 1.00 92.69 124 GLY A C 1
ATOM 938 O O . GLY A 1 124 ? 11.757 29.675 -0.395 1.00 92.69 124 GLY A O 1
ATOM 939 N N . ILE A 1 125 ? 12.634 28.564 1.343 1.00 96.00 125 ILE A N 1
ATOM 940 C CA . ILE A 1 125 ? 13.497 27.683 0.544 1.00 96.00 125 ILE A CA 1
ATOM 941 C C . ILE A 1 125 ? 12.695 26.456 0.093 1.00 96.00 125 ILE A C 1
ATOM 943 O O . ILE A 1 125 ? 12.093 25.764 0.916 1.00 96.00 125 ILE A O 1
ATOM 947 N N . GLY A 1 126 ? 12.662 26.190 -1.216 1.00 95.00 126 GLY A N 1
ATOM 948 C CA . GLY A 1 126 ? 11.997 25.022 -1.801 1.00 95.00 126 GLY A CA 1
ATOM 949 C C . GLY A 1 126 ? 12.887 23.779 -1.808 1.00 95.00 126 GLY A C 1
ATOM 950 O O . GLY A 1 126 ? 14.041 23.843 -2.215 1.00 95.00 126 GLY A O 1
ATOM 951 N N . TYR A 1 127 ? 12.333 22.640 -1.399 1.00 95.00 127 TYR A N 1
ATOM 952 C CA . TYR A 1 127 ? 12.993 21.334 -1.403 1.00 95.00 127 TYR A CA 1
ATOM 953 C C . TYR A 1 127 ? 12.145 20.314 -2.165 1.00 95.00 127 TYR A C 1
ATOM 955 O O . TYR A 1 127 ? 10.925 20.311 -2.022 1.00 95.00 127 TYR A O 1
ATOM 963 N N . ASP A 1 128 ? 12.772 19.377 -2.885 1.00 92.38 128 ASP A N 1
ATOM 964 C CA . ASP A 1 128 ? 12.037 18.354 -3.660 1.00 92.38 128 ASP A CA 1
ATOM 965 C C . ASP A 1 128 ? 11.211 17.399 -2.787 1.00 92.38 128 ASP A C 1
ATOM 967 O O . ASP A 1 128 ? 10.275 16.751 -3.253 1.00 92.38 128 ASP A O 1
ATOM 971 N N . SER A 1 129 ? 11.602 17.239 -1.520 1.00 94.12 129 SER A N 1
ATOM 972 C CA . SER A 1 129 ? 10.883 16.408 -0.561 1.00 94.12 129 SER A CA 1
ATOM 973 C C . SER A 1 129 ? 11.171 16.820 0.877 1.00 94.12 129 SER A C 1
ATOM 975 O O . SER A 1 129 ? 12.242 17.341 1.193 1.00 94.12 129 SER A O 1
ATOM 977 N N . LEU A 1 130 ? 10.256 16.462 1.778 1.00 95.25 130 LEU A N 1
ATOM 978 C CA . LEU A 1 130 ? 10.439 16.558 3.231 1.00 95.25 130 LEU A CA 1
ATOM 979 C C . LEU A 1 130 ? 11.722 15.878 3.730 1.00 95.25 130 LEU A C 1
ATOM 981 O O . LEU A 1 130 ? 12.338 16.360 4.675 1.00 95.25 130 LEU A O 1
ATOM 985 N N . SER A 1 131 ? 12.129 14.762 3.114 1.00 95.62 131 SER A N 1
ATOM 986 C CA . SER A 1 131 ? 13.361 14.060 3.495 1.00 95.62 131 SER A CA 1
ATOM 987 C C . SER A 1 131 ? 14.606 14.848 3.091 1.00 95.62 131 SER A C 1
ATOM 989 O O . SER A 1 131 ? 15.545 14.924 3.878 1.00 95.62 131 SER A O 1
ATOM 991 N N . LYS A 1 132 ? 14.612 15.460 1.896 1.00 96.00 132 LYS A N 1
ATOM 992 C CA . LYS A 1 132 ? 15.706 16.348 1.470 1.00 96.00 132 LYS A CA 1
ATOM 993 C C . LYS A 1 132 ? 15.763 17.611 2.330 1.00 96.00 132 LYS A C 1
ATOM 995 O O . LYS A 1 132 ? 16.848 17.988 2.751 1.00 96.00 132 LYS A O 1
ATOM 1000 N N . ALA A 1 133 ? 14.611 18.200 2.660 1.00 96.56 133 ALA A N 1
ATOM 1001 C CA . ALA A 1 133 ? 14.533 19.328 3.590 1.00 96.56 133 ALA A CA 1
ATOM 1002 C C . ALA A 1 133 ? 15.119 18.975 4.969 1.00 96.56 133 ALA A C 1
ATOM 1004 O O . ALA A 1 133 ? 15.902 19.739 5.520 1.00 96.56 133 ALA A O 1
ATOM 1005 N N . HIS A 1 134 ? 14.805 17.790 5.507 1.00 97.69 134 HIS A N 1
ATOM 1006 C CA . HIS A 1 134 ? 15.361 17.303 6.778 1.00 97.69 134 HIS A CA 1
ATOM 1007 C C . HIS A 1 134 ? 16.869 17.066 6.725 1.00 97.69 134 HIS A C 1
ATOM 1009 O O . HIS A 1 134 ? 17.578 17.517 7.621 1.00 97.69 134 HIS A O 1
ATOM 1015 N N . ALA A 1 135 ? 17.366 16.447 5.654 1.00 96.69 135 ALA A N 1
ATOM 1016 C CA . ALA A 1 135 ? 18.798 16.240 5.459 1.00 96.69 135 ALA A CA 1
ATOM 1017 C C . ALA A 1 135 ? 19.578 17.559 5.303 1.00 96.69 135 ALA A C 1
ATOM 1019 O O . ALA A 1 135 ? 20.698 17.662 5.802 1.00 96.69 135 ALA A O 1
ATOM 1020 N N . ALA A 1 136 ? 18.988 18.559 4.638 1.00 97.06 136 ALA A N 1
ATOM 1021 C CA . ALA A 1 136 ? 19.599 19.867 4.421 1.00 97.06 136 ALA A CA 1
ATOM 1022 C C . ALA A 1 136 ? 19.592 20.739 5.688 1.00 97.06 136 ALA A C 1
ATOM 1024 O O . ALA A 1 136 ? 20.623 21.296 6.050 1.00 97.06 136 ALA A O 1
ATOM 1025 N N . LEU A 1 137 ? 18.451 20.828 6.382 1.00 96.62 137 LEU A N 1
ATOM 1026 C CA . LEU A 1 137 ? 18.283 21.679 7.566 1.00 96.62 137 LEU A CA 1
ATOM 1027 C C . LEU A 1 137 ? 18.872 21.071 8.847 1.00 96.62 137 LEU A C 1
ATOM 1029 O O . LEU A 1 137 ? 19.129 21.808 9.792 1.00 96.62 137 LEU A O 1
ATOM 1033 N N . LYS A 1 138 ? 19.059 19.742 8.894 1.00 96.50 138 LYS A N 1
ATOM 1034 C CA . LYS A 1 138 ? 19.582 18.985 10.049 1.00 96.50 138 LYS A CA 1
ATOM 1035 C C . LYS A 1 138 ? 18.980 19.435 11.396 1.00 96.50 138 LYS A C 1
ATOM 1037 O O . LYS A 1 138 ? 19.726 19.783 12.312 1.00 96.50 138 LYS A O 1
ATOM 1042 N N . PRO A 1 139 ? 17.641 19.441 11.541 1.00 96.19 139 PRO A N 1
ATOM 1043 C CA . PRO A 1 139 ? 17.020 19.847 12.797 1.00 96.19 139 PRO A CA 1
ATOM 1044 C C . PRO A 1 139 ? 17.410 18.883 13.927 1.00 96.19 139 PRO A C 1
ATOM 1046 O O . PRO A 1 139 ? 17.722 17.716 13.681 1.00 96.19 139 PRO A O 1
ATOM 1049 N N . GLY A 1 140 ? 17.316 19.335 15.180 1.00 95.50 140 GLY A N 1
ATOM 1050 C CA . GLY A 1 140 ? 17.618 18.512 16.359 1.00 95.50 140 GLY A CA 1
ATOM 1051 C C . GLY A 1 140 ? 16.690 17.300 16.537 1.00 95.50 140 GLY A C 1
ATOM 1052 O O . GLY A 1 140 ? 16.962 16.409 17.342 1.00 95.50 140 GLY A O 1
ATOM 1053 N N . CYS A 1 141 ? 15.598 17.228 15.773 1.00 95.69 141 CYS A N 1
ATOM 1054 C CA . CYS A 1 141 ? 14.651 16.122 15.789 1.00 95.69 141 CYS A CA 1
ATOM 1055 C C . CYS A 1 141 ? 14.883 15.077 14.686 1.00 95.69 141 CYS A C 1
ATOM 1057 O O . CYS A 1 141 ? 15.303 15.370 13.568 1.00 95.69 141 CYS A O 1
ATOM 1059 N N . SER A 1 142 ? 14.502 13.827 14.969 1.00 97.31 142 SER A N 1
ATOM 1060 C CA . SER A 1 142 ? 14.496 12.760 13.960 1.00 97.31 142 SER A CA 1
ATOM 1061 C C . SER A 1 142 ? 13.431 12.991 12.877 1.00 97.31 142 SER A C 1
ATOM 1063 O O . SER A 1 142 ? 12.362 13.545 13.148 1.00 97.31 142 SER A O 1
ATOM 1065 N N . TYR A 1 143 ? 13.647 12.456 11.672 1.00 96.81 143 TYR A N 1
ATOM 1066 C CA . TYR A 1 143 ? 12.664 12.529 10.581 1.00 96.81 143 TYR A CA 1
ATOM 1067 C C . TYR A 1 143 ? 11.297 11.925 10.958 1.00 96.81 143 TYR A C 1
ATOM 1069 O O . TYR A 1 143 ? 10.238 12.411 10.563 1.00 96.81 143 TYR A O 1
ATOM 1077 N N . ARG A 1 144 ? 11.285 10.883 11.797 1.00 94.25 144 ARG A N 1
ATOM 1078 C CA . ARG A 1 144 ? 10.035 10.284 12.285 1.00 94.25 144 ARG A CA 1
ATOM 1079 C C . ARG A 1 144 ? 9.288 11.218 13.240 1.00 94.25 144 ARG A C 1
ATOM 1081 O O . ARG A 1 144 ? 8.059 11.262 13.207 1.00 94.25 144 ARG A O 1
ATOM 1088 N N . THR A 1 145 ? 10.021 11.972 14.059 1.00 96.12 145 THR A N 1
ATOM 1089 C CA . THR A 1 145 ? 9.467 13.015 14.934 1.00 96.12 145 THR A CA 1
ATOM 1090 C C . THR A 1 145 ? 8.845 14.136 14.104 1.00 96.12 145 THR A C 1
ATOM 1092 O O . THR A 1 145 ? 7.716 14.533 14.383 1.00 96.12 145 THR A O 1
ATOM 1095 N N . LEU A 1 146 ? 9.528 14.577 13.044 1.00 96.88 146 LEU A N 1
ATOM 1096 C CA . LEU A 1 146 ? 9.015 15.553 12.079 1.00 96.88 146 LEU A CA 1
ATOM 1097 C C . LEU A 1 146 ? 7.660 15.109 11.490 1.00 96.88 146 LEU A C 1
ATOM 1099 O O . LEU A 1 146 ? 6.675 15.841 11.581 1.00 96.88 146 LEU A O 1
ATOM 1103 N N . LEU A 1 147 ? 7.566 13.878 10.969 1.00 95.56 147 LEU A N 1
ATOM 1104 C CA . LEU A 1 147 ? 6.310 13.338 10.421 1.00 95.56 147 LEU A CA 1
ATOM 1105 C C . LEU A 1 147 ? 5.189 13.262 11.469 1.00 95.56 147 LEU A C 1
ATOM 1107 O O . LEU A 1 147 ? 4.030 13.556 11.171 1.00 95.56 147 LEU A O 1
ATOM 1111 N N . ALA A 1 148 ? 5.519 12.875 12.704 1.00 93.44 148 ALA A N 1
ATOM 1112 C CA . ALA A 1 148 ? 4.550 12.824 13.795 1.00 93.44 148 ALA A CA 1
ATOM 1113 C C . ALA A 1 148 ? 4.006 14.218 14.153 1.00 93.44 148 ALA A C 1
ATOM 1115 O O . ALA A 1 148 ? 2.808 14.348 14.410 1.00 93.44 148 ALA A O 1
ATOM 1116 N N . ARG A 1 149 ? 4.855 15.254 14.129 1.00 95.56 149 ARG A N 1
ATOM 1117 C CA . ARG A 1 149 ? 4.460 16.657 14.343 1.00 95.56 149 ARG A CA 1
ATOM 1118 C C . ARG A 1 149 ? 3.524 17.150 13.240 1.00 95.56 149 ARG A C 1
ATOM 1120 O O . ARG A 1 149 ? 2.450 17.661 13.546 1.00 95.56 149 ARG A O 1
ATOM 1127 N N . LEU A 1 150 ? 3.843 16.890 11.973 1.00 94.06 150 LEU A N 1
ATOM 1128 C CA . LEU A 1 150 ? 2.969 17.252 10.847 1.00 94.06 150 LEU A CA 1
ATOM 1129 C C . LEU A 1 150 ? 1.599 16.561 10.926 1.00 94.06 150 LEU A C 1
ATOM 1131 O O . LEU A 1 150 ? 0.567 17.188 10.701 1.00 94.06 150 LEU A O 1
ATOM 1135 N N . LYS A 1 151 ? 1.557 15.290 11.349 1.00 88.62 151 LYS A N 1
ATOM 1136 C CA . LYS A 1 151 ? 0.294 14.567 11.590 1.00 88.62 151 LYS A CA 1
ATOM 1137 C C . LYS A 1 151 ? -0.547 15.179 12.719 1.00 88.62 151 LYS A C 1
ATOM 1139 O O . LYS A 1 151 ? -1.758 14.994 12.750 1.00 88.62 151 LYS A O 1
ATOM 1144 N N . GLN A 1 152 ? 0.086 15.892 13.647 1.00 86.56 152 GLN A N 1
ATOM 1145 C CA . GLN A 1 152 ? -0.570 16.655 14.710 1.00 86.56 152 GLN A CA 1
ATOM 1146 C C . GLN A 1 152 ? -0.854 18.110 14.304 1.00 86.56 152 GLN A C 1
ATOM 1148 O O . GLN A 1 152 ? -1.073 18.945 15.183 1.00 86.56 152 GLN A O 1
ATOM 1153 N N . HIS A 1 153 ? -0.830 18.417 13.004 1.00 88.12 153 HIS A N 1
ATOM 1154 C CA . HIS A 1 153 ? -1.106 19.745 12.453 1.00 88.12 153 HIS A CA 1
ATOM 1155 C C . HIS A 1 153 ? -0.152 20.841 12.957 1.00 88.12 153 HIS A C 1
ATOM 1157 O O . HIS A 1 153 ? -0.565 21.980 13.147 1.00 88.12 153 HIS A O 1
ATOM 1163 N N . TRP A 1 154 ? 1.114 20.505 13.219 1.00 92.25 154 TRP A N 1
ATOM 1164 C CA . TRP A 1 154 ? 2.152 21.523 13.413 1.00 92.25 154 TRP A CA 1
ATOM 1165 C C . TRP A 1 154 ? 2.443 22.204 12.074 1.00 92.25 154 TRP A C 1
ATOM 1167 O O . TRP A 1 154 ? 2.324 21.555 11.028 1.00 92.25 154 TRP A O 1
ATOM 1177 N N . SER A 1 155 ? 2.861 23.472 12.097 1.00 94.81 155 SER A N 1
ATOM 1178 C CA . SER A 1 155 ? 3.400 24.087 10.881 1.00 94.81 155 SER A CA 1
ATOM 1179 C C . SER A 1 155 ? 4.716 23.411 10.477 1.00 94.81 155 SER A C 1
ATOM 1181 O O . SER A 1 155 ? 5.336 22.690 11.267 1.00 94.81 155 SER A O 1
ATOM 1183 N N . LEU A 1 156 ? 5.148 23.615 9.232 1.00 95.88 156 LEU A N 1
ATOM 1184 C CA . LEU A 1 156 ? 6.417 23.070 8.751 1.00 95.88 156 LEU A CA 1
ATOM 1185 C C . LEU A 1 156 ? 7.589 23.625 9.564 1.00 95.88 156 LEU A C 1
ATOM 1187 O O . LEU A 1 156 ? 8.411 22.860 10.059 1.00 95.88 156 LEU A O 1
ATOM 1191 N N . GLU A 1 157 ? 7.614 24.933 9.783 1.00 96.31 157 GLU A N 1
ATOM 1192 C CA . GLU A 1 157 ? 8.653 25.641 10.527 1.00 96.31 157 GLU A CA 1
ATOM 1193 C C . GLU A 1 157 ? 8.708 25.196 11.995 1.00 96.31 157 GLU A C 1
ATOM 1195 O O . GLU A 1 157 ? 9.790 24.978 12.540 1.00 96.31 157 GLU A O 1
ATOM 1200 N N . GLU A 1 158 ? 7.549 24.987 12.628 1.00 95.88 158 GLU A N 1
ATOM 1201 C CA . GLU A 1 158 ? 7.471 24.417 13.976 1.00 95.88 158 GLU A CA 1
ATOM 1202 C C . GLU A 1 158 ? 7.952 22.962 14.004 1.00 95.88 158 GLU A C 1
ATOM 1204 O O . GLU A 1 158 ? 8.640 22.540 14.936 1.00 95.88 158 GLU A O 1
ATOM 1209 N N . ALA A 1 159 ? 7.582 22.163 12.998 1.00 96.69 159 ALA A N 1
ATOM 1210 C CA . ALA A 1 159 ? 7.967 20.760 12.925 1.00 96.69 159 ALA A CA 1
ATOM 1211 C C . ALA A 1 159 ? 9.488 20.598 12.796 1.00 96.69 159 ALA A C 1
ATOM 1213 O O . ALA A 1 159 ? 10.052 19.722 13.462 1.00 96.69 159 ALA A O 1
ATOM 1214 N N . PHE A 1 160 ? 10.121 21.465 11.996 1.00 97.25 160 PHE A N 1
ATOM 1215 C CA . PHE A 1 160 ? 11.571 21.578 11.811 1.00 97.25 160 PHE A CA 1
ATOM 1216 C C . PHE A 1 160 ? 12.304 22.265 12.975 1.00 97.25 160 PHE A C 1
ATOM 1218 O O . PHE A 1 160 ? 13.519 22.398 12.911 1.00 97.25 160 PHE A O 1
ATOM 1225 N N . GLU A 1 161 ? 11.608 22.665 14.045 1.00 95.50 161 GLU A N 1
ATOM 1226 C CA . GLU A 1 161 ? 12.191 23.355 15.212 1.00 95.50 161 GLU A CA 1
ATOM 1227 C C . GLU A 1 161 ? 12.806 24.727 14.894 1.00 95.50 161 GLU A C 1
ATOM 1229 O O . GLU A 1 161 ? 13.560 25.266 15.700 1.00 95.50 161 GLU A O 1
ATOM 1234 N N . LEU A 1 162 ? 12.443 25.323 13.753 1.00 94.81 162 LEU A N 1
ATOM 1235 C CA . LEU A 1 162 ? 12.842 26.686 13.387 1.00 94.81 162 LEU A CA 1
ATOM 1236 C C . LEU A 1 162 ? 12.089 27.718 14.231 1.00 94.81 162 LEU A C 1
ATOM 1238 O O . LEU A 1 162 ? 12.633 28.757 14.595 1.00 94.81 162 LEU A O 1
ATOM 1242 N N . ILE A 1 163 ? 10.838 27.403 14.573 1.00 93.81 163 ILE A N 1
ATOM 1243 C CA . ILE A 1 163 ? 10.007 28.179 15.490 1.00 93.81 163 ILE A CA 1
ATOM 1244 C C . ILE A 1 163 ? 9.682 27.294 16.691 1.00 93.81 163 ILE A C 1
ATOM 1246 O O . ILE A 1 163 ? 9.218 26.160 16.546 1.00 93.81 163 ILE A O 1
ATOM 1250 N N . LYS A 1 164 ? 9.906 27.807 17.906 1.00 90.38 164 LYS A N 1
ATOM 1251 C CA . LYS A 1 164 ? 9.463 27.122 19.124 1.00 90.38 164 LYS A CA 1
ATOM 1252 C C . LYS A 1 164 ? 7.939 27.096 19.141 1.00 90.38 164 LYS A C 1
ATOM 1254 O O . LYS A 1 164 ? 7.304 28.135 19.301 1.00 90.38 164 LYS A O 1
ATOM 1259 N N . LYS A 1 165 ? 7.356 25.903 19.020 1.00 86.38 165 LYS A N 1
ATOM 1260 C CA . LYS A 1 165 ? 5.913 25.732 19.172 1.00 86.38 165 LYS A CA 1
ATOM 1261 C C . LYS A 1 165 ? 5.474 26.200 20.556 1.00 86.38 165 LYS A C 1
ATOM 1263 O O . LYS A 1 165 ? 5.951 25.690 21.572 1.00 86.38 165 LYS A O 1
ATOM 1268 N N . VAL A 1 166 ? 4.502 27.105 20.593 1.00 80.56 166 VAL A N 1
ATOM 1269 C CA . VAL A 1 166 ? 3.798 27.440 21.830 1.00 80.56 166 VAL A CA 1
ATOM 1270 C C . VAL A 1 166 ? 2.902 26.254 22.175 1.00 80.56 166 VAL A C 1
ATOM 1272 O O . VAL A 1 166 ? 1.930 25.967 21.474 1.00 80.56 166 VAL A O 1
ATOM 1275 N N . ASP A 1 167 ? 3.232 25.506 23.230 1.00 66.12 167 ASP A N 1
ATOM 1276 C CA . ASP A 1 167 ? 2.368 24.415 23.670 1.00 66.12 167 ASP A CA 1
ATOM 1277 C C . ASP A 1 167 ? 1.027 25.011 24.139 1.00 66.12 167 ASP A C 1
ATOM 1279 O O . ASP A 1 167 ? 0.926 25.709 25.154 1.00 66.12 167 ASP A O 1
ATOM 1283 N N . GLY A 1 168 ? -0.039 24.745 23.379 1.00 63.66 168 GLY A N 1
ATOM 1284 C CA . GLY A 1 168 ? -1.389 25.204 23.705 1.00 63.66 168 GLY A CA 1
ATOM 1285 C C . GLY A 1 168 ? -1.887 24.689 25.062 1.00 63.66 168 GLY A C 1
ATOM 1286 O O . GLY A 1 168 ? -2.826 25.249 25.631 1.00 63.66 168 GLY A O 1
ATOM 1287 N N . ARG A 1 169 ? -1.247 23.654 25.627 1.00 60.28 169 ARG A N 1
ATOM 1288 C CA . ARG A 1 169 ? -1.503 23.197 26.999 1.00 60.28 169 ARG A CA 1
ATOM 1289 C C . ARG A 1 169 ? -0.963 24.183 28.032 1.00 60.28 169 ARG A C 1
ATOM 1291 O O . ARG A 1 169 ? -1.649 24.437 29.021 1.00 60.28 169 ARG A O 1
ATOM 1298 N N . THR A 1 170 ? 0.211 24.772 27.796 1.00 54.84 170 THR A N 1
ATOM 1299 C CA . THR A 1 170 ? 0.786 25.789 28.689 1.00 54.84 170 THR A CA 1
ATOM 1300 C C . THR A 1 170 ? 0.012 27.101 28.652 1.00 54.84 170 THR A C 1
ATOM 1302 O O . THR A 1 170 ? -0.221 27.664 29.715 1.00 54.84 170 THR A O 1
ATOM 1305 N N . ALA A 1 171 ? -0.504 27.528 27.494 1.00 55.75 171 ALA A N 1
ATOM 1306 C CA . ALA A 1 171 ? -1.282 28.771 27.388 1.00 55.75 171 ALA A CA 1
ATOM 1307 C C . ALA A 1 171 ? -2.592 28.751 28.210 1.00 55.75 171 ALA A C 1
ATOM 1309 O O . ALA A 1 171 ? -3.012 29.766 28.761 1.00 55.75 171 ALA A O 1
ATOM 1310 N N . LYS A 1 172 ? -3.239 27.582 28.348 1.00 53.38 172 LYS A N 1
ATOM 1311 C CA . LYS A 1 172 ? -4.431 27.424 29.207 1.00 53.38 172 LYS A CA 1
ATOM 1312 C C . LYS A 1 172 ? -4.098 27.191 30.681 1.00 53.38 172 LYS A C 1
ATOM 1314 O O . LYS A 1 172 ? -4.910 27.520 31.536 1.00 53.38 172 LYS A O 1
ATOM 1319 N N . ALA A 1 173 ? -2.937 26.620 30.994 1.00 52.84 173 ALA A N 1
ATOM 1320 C CA . ALA A 1 173 ? -2.496 26.449 32.378 1.00 52.84 173 ALA A CA 1
ATOM 1321 C C . ALA A 1 173 ? -1.932 27.750 32.983 1.00 52.84 173 ALA A C 1
ATOM 1323 O O . ALA A 1 173 ? -1.986 27.914 34.200 1.00 52.84 173 ALA A O 1
ATOM 1324 N N . SER A 1 174 ? -1.427 28.675 32.155 1.00 54.47 174 SER A N 1
ATOM 1325 C CA . SER A 1 174 ? -0.837 29.949 32.589 1.00 54.47 174 SER A CA 1
ATOM 1326 C C . SER A 1 174 ? -1.846 31.073 32.844 1.00 54.47 174 SER A C 1
ATOM 1328 O O . SER A 1 174 ? -1.450 32.126 33.333 1.00 54.47 174 SER A O 1
ATOM 1330 N N . THR A 1 175 ? -3.128 30.895 32.511 1.00 68.25 175 THR A N 1
ATOM 1331 C CA . THR A 1 175 ? -4.141 31.956 32.679 1.00 68.25 175 THR A CA 1
ATOM 1332 C C . THR A 1 175 ? -4.704 32.043 34.092 1.00 68.25 175 THR A C 1
ATOM 1334 O O . THR A 1 175 ? -5.081 33.132 34.516 1.00 68.25 175 THR A O 1
ATOM 1337 N N . ARG A 1 176 ? -4.739 30.945 34.860 1.00 84.19 176 ARG A N 1
ATOM 1338 C CA . ARG A 1 176 ? -5.157 31.017 36.268 1.00 84.19 176 ARG A CA 1
ATOM 1339 C C . ARG A 1 176 ? -4.039 31.681 37.074 1.00 84.19 176 ARG A C 1
ATOM 1341 O O . ARG A 1 176 ? -2.978 31.086 37.229 1.00 84.19 176 ARG A O 1
ATOM 1348 N N . ARG A 1 177 ? -4.277 32.896 37.570 1.00 92.44 177 ARG A N 1
ATOM 1349 C CA . ARG A 1 177 ? -3.423 33.574 38.556 1.00 92.44 177 ARG A CA 1
ATOM 1350 C C . ARG A 1 177 ? -3.930 33.229 39.956 1.00 92.44 177 ARG A C 1
ATOM 1352 O O . ARG A 1 177 ? -5.137 33.231 40.171 1.00 92.44 177 ARG A O 1
ATOM 1359 N N . LEU A 1 178 ? -3.016 32.882 40.854 1.00 93.88 178 LEU A N 1
ATOM 1360 C CA . LEU A 1 178 ? -3.271 32.671 42.278 1.00 93.88 178 LEU A CA 1
ATOM 1361 C C . LEU A 1 178 ? -2.897 33.957 43.002 1.00 93.88 178 LEU A C 1
ATOM 1363 O O . LEU A 1 178 ? -1.813 34.480 42.744 1.00 93.88 178 LEU A O 1
ATOM 1367 N N . VAL A 1 179 ? -3.763 34.465 43.871 1.00 95.88 179 VAL A N 1
ATOM 1368 C CA . VAL A 1 179 ? -3.470 35.669 44.658 1.00 95.88 179 VAL A CA 1
ATOM 1369 C C . VAL A 1 179 ? -3.068 35.216 46.052 1.00 95.88 179 VAL A C 1
ATOM 1371 O O . VAL A 1 179 ? -3.906 34.779 46.835 1.00 95.88 179 VAL A O 1
ATOM 1374 N N . ILE A 1 180 ? -1.770 35.275 46.339 1.00 96.00 180 ILE A N 1
ATOM 1375 C CA . ILE A 1 180 ? -1.192 34.840 47.614 1.00 96.00 180 ILE A CA 1
ATOM 1376 C C . ILE A 1 180 ? -0.525 36.062 48.233 1.00 96.00 180 ILE A C 1
ATOM 1378 O O . ILE A 1 180 ? 0.365 36.650 47.618 1.00 96.00 180 ILE A O 1
ATOM 1382 N N . ASP A 1 181 ? -1.001 36.477 49.407 1.00 94.62 181 ASP A N 1
ATOM 1383 C CA . ASP A 1 181 ? -0.512 37.665 50.122 1.00 94.62 181 ASP A CA 1
ATOM 1384 C C . ASP A 1 181 ? -0.513 38.937 49.247 1.00 94.62 181 ASP A C 1
ATOM 1386 O O . ASP A 1 181 ? 0.426 39.729 49.249 1.00 94.62 181 ASP A O 1
ATOM 1390 N N . GLY A 1 182 ? -1.554 39.100 48.420 1.00 93.25 182 GLY A N 1
ATOM 1391 C CA . GLY A 1 182 ? -1.708 40.233 47.496 1.00 93.25 182 GLY A CA 1
ATOM 1392 C C . GLY A 1 182 ? -0.869 40.153 46.214 1.00 93.25 182 GLY A C 1
ATOM 1393 O O . GLY A 1 182 ? -1.070 40.961 45.310 1.00 93.25 182 GLY A O 1
ATOM 1394 N N . ASN A 1 183 ? 0.015 39.159 46.081 1.00 96.06 183 ASN A N 1
ATOM 1395 C CA . ASN A 1 183 ? 0.867 38.988 44.907 1.00 96.06 183 ASN A CA 1
ATOM 1396 C C . ASN A 1 183 ? 0.294 37.930 43.941 1.00 96.06 183 ASN A C 1
ATOM 1398 O O . ASN A 1 183 ? -0.074 36.831 44.370 1.00 96.06 183 ASN A O 1
ATOM 1402 N N . PRO A 1 184 ? 0.216 38.219 42.626 1.00 96.00 184 PRO A N 1
ATOM 1403 C CA . PRO A 1 184 ? -0.285 37.270 41.640 1.00 96.00 184 PRO A CA 1
ATOM 1404 C C . PRO A 1 184 ? 0.812 36.296 41.184 1.00 96.00 184 PRO A C 1
ATOM 1406 O O . PRO A 1 184 ? 1.774 36.683 40.524 1.00 96.00 184 PRO A O 1
ATOM 1409 N N . TYR A 1 185 ? 0.619 35.003 41.427 1.00 95.56 185 TYR A N 1
ATOM 1410 C CA . TYR A 1 185 ? 1.507 33.935 40.963 1.00 95.56 185 TYR A CA 1
ATOM 1411 C C . TYR A 1 185 ? 0.831 33.068 39.901 1.00 95.56 185 TYR A C 1
ATOM 1413 O O . TYR A 1 185 ? -0.366 32.787 39.962 1.00 95.56 185 TYR A O 1
ATOM 1421 N N . THR A 1 186 ? 1.587 32.555 38.931 1.00 93.25 186 THR A N 1
ATOM 1422 C CA . THR A 1 186 ? 1.148 31.349 38.212 1.00 93.25 186 THR A CA 1
ATOM 1423 C C . THR A 1 186 ? 1.261 30.121 39.130 1.00 93.25 186 THR A C 1
ATOM 1425 O O . THR A 1 186 ? 2.120 30.089 40.012 1.00 93.25 186 THR A O 1
ATOM 1428 N N . PRO A 1 187 ? 0.485 29.043 38.908 1.00 94.25 187 PRO A N 1
ATOM 1429 C CA . PRO A 1 187 ? 0.602 27.811 39.689 1.00 94.25 187 PRO A CA 1
ATOM 1430 C C . PRO A 1 187 ? 2.021 27.220 39.712 1.00 94.25 187 PRO A C 1
ATOM 1432 O O . PRO A 1 187 ? 2.413 26.590 40.690 1.00 94.25 187 PRO A O 1
ATOM 1435 N N . ALA A 1 188 ? 2.803 27.424 38.645 1.00 93.12 188 ALA A N 1
ATOM 1436 C CA . ALA A 1 188 ? 4.190 26.965 38.558 1.00 93.12 188 ALA A CA 1
ATOM 1437 C C . ALA A 1 188 ? 5.163 27.859 39.346 1.00 93.12 188 ALA A C 1
ATOM 1439 O O . ALA A 1 188 ? 6.122 27.357 39.932 1.00 93.12 188 ALA A O 1
ATOM 1440 N N . GLU A 1 189 ? 4.937 29.174 39.369 1.00 94.94 189 GLU A N 1
ATOM 1441 C CA . GLU A 1 189 ? 5.693 30.100 40.221 1.00 94.94 189 GLU A CA 1
ATOM 1442 C C . GLU A 1 189 ? 5.376 29.861 41.697 1.00 94.94 189 GLU A C 1
ATOM 1444 O O . GLU A 1 189 ? 6.307 29.668 42.470 1.00 94.94 189 GLU A O 1
ATOM 1449 N N . ALA A 1 190 ? 4.095 29.749 42.067 1.00 96.50 190 ALA A N 1
ATOM 1450 C CA . ALA A 1 190 ? 3.672 29.456 43.436 1.00 96.50 190 ALA A CA 1
ATOM 1451 C C . ALA A 1 190 ? 4.248 28.121 43.940 1.00 96.50 190 ALA A C 1
ATOM 1453 O O . ALA A 1 190 ? 4.809 28.057 45.029 1.00 96.50 190 ALA A O 1
ATOM 1454 N N . ALA A 1 191 ? 4.194 27.059 43.126 1.00 96.56 191 ALA A N 1
ATOM 1455 C CA . ALA A 1 191 ? 4.775 25.761 43.477 1.00 96.56 191 ALA A CA 1
ATOM 1456 C C . ALA A 1 191 ? 6.280 25.854 43.800 1.00 96.56 191 ALA A C 1
ATOM 1458 O O . ALA A 1 191 ? 6.738 25.270 44.780 1.00 96.56 191 ALA A O 1
ATOM 1459 N N . ARG A 1 192 ? 7.046 26.612 43.000 1.00 96.81 192 ARG A N 1
ATOM 1460 C CA . ARG A 1 192 ? 8.484 26.830 43.232 1.00 96.81 192 ARG A CA 1
ATOM 1461 C C . ARG A 1 192 ? 8.740 27.708 44.455 1.00 96.81 192 ARG A C 1
ATOM 1463 O O . ARG A 1 192 ? 9.565 27.342 45.285 1.00 96.81 192 ARG A O 1
ATOM 1470 N N . HIS A 1 193 ? 8.024 28.825 44.568 1.00 97.38 193 HIS A N 1
ATOM 1471 C CA . HIS A 1 193 ? 8.192 29.810 45.636 1.00 97.38 193 HIS A CA 1
ATOM 1472 C C . HIS A 1 193 ? 7.891 29.210 47.016 1.00 97.38 193 HIS A C 1
ATOM 1474 O O . HIS A 1 193 ? 8.711 29.294 47.924 1.00 97.38 193 HIS A O 1
ATOM 1480 N N . PHE A 1 194 ? 6.763 28.508 47.146 1.00 97.06 194 PHE A N 1
ATOM 1481 C CA . PHE A 1 194 ? 6.307 27.908 48.405 1.00 97.06 194 PHE A CA 1
ATOM 1482 C C . PHE A 1 194 ? 6.754 26.448 48.587 1.00 97.06 194 PHE A C 1
ATOM 1484 O O . PHE A 1 194 ? 6.313 25.776 49.515 1.00 97.06 194 PHE A O 1
ATOM 1491 N N . ARG A 1 195 ? 7.635 25.940 47.710 1.00 96.75 195 ARG A N 1
ATOM 1492 C CA . ARG A 1 195 ? 8.207 24.578 47.758 1.00 96.75 195 ARG A CA 1
ATOM 1493 C C . ARG A 1 195 ? 7.158 23.456 47.839 1.00 96.75 195 ARG A C 1
ATOM 1495 O O . ARG A 1 195 ? 7.372 22.432 48.486 1.00 96.75 195 ARG A O 1
ATOM 1502 N N . VAL A 1 196 ? 6.039 23.613 47.134 1.00 96.94 196 VAL A N 1
ATOM 1503 C CA . VAL A 1 196 ? 4.992 22.586 47.020 1.00 96.94 196 VAL A CA 1
ATOM 1504 C C . VAL A 1 196 ? 5.112 21.877 45.674 1.00 96.94 196 VAL A C 1
ATOM 1506 O O . VAL A 1 196 ? 5.219 22.547 44.647 1.00 96.94 196 VAL A O 1
ATOM 1509 N N . PRO A 1 197 ? 5.031 20.532 45.611 1.00 97.12 197 PRO A N 1
ATOM 1510 C CA . PRO A 1 197 ? 5.022 19.833 44.334 1.00 97.12 197 PRO A CA 1
ATOM 1511 C C . PRO A 1 197 ? 3.896 20.347 43.428 1.00 97.12 197 PRO A C 1
ATOM 1513 O O . PRO A 1 197 ? 2.725 20.345 43.812 1.00 97.12 197 PRO A O 1
ATOM 1516 N N . TYR A 1 198 ? 4.240 20.742 42.200 1.00 95.00 198 TYR A N 1
ATOM 1517 C CA . TYR A 1 198 ? 3.306 21.352 41.244 1.00 95.00 198 TYR A CA 1
ATOM 1518 C C . TYR A 1 198 ? 2.018 20.534 41.043 1.00 95.00 198 TYR A C 1
ATOM 1520 O O . TYR A 1 198 ? 0.916 21.081 41.019 1.00 95.00 198 TYR A O 1
ATOM 1528 N N . ASN A 1 199 ? 2.141 19.204 40.970 1.00 94.00 199 ASN A N 1
ATOM 1529 C CA . ASN A 1 199 ? 0.994 18.306 40.824 1.00 94.00 199 ASN A CA 1
ATOM 1530 C C . ASN A 1 199 ? 0.070 18.314 42.051 1.00 94.00 199 ASN A C 1
ATOM 1532 O O . ASN A 1 199 ? -1.145 18.244 41.886 1.00 94.00 199 ASN A O 1
ATOM 1536 N N . THR A 1 200 ? 0.625 18.432 43.259 1.00 95.94 200 THR A N 1
ATOM 1537 C CA . THR A 1 200 ? -0.143 18.516 44.510 1.00 95.94 200 THR A CA 1
ATOM 1538 C C . THR A 1 200 ? -0.920 19.824 44.582 1.00 95.94 200 THR A C 1
ATOM 1540 O O . THR A 1 200 ? -2.108 19.815 44.897 1.00 95.94 200 THR A O 1
ATOM 1543 N N . LEU A 1 201 ? -0.274 20.938 44.230 1.00 96.06 201 LEU A N 1
ATOM 1544 C CA . LEU A 1 201 ? -0.915 22.249 44.144 1.00 96.06 201 LEU A CA 1
ATOM 1545 C C . LEU A 1 201 ? -2.075 22.220 43.135 1.00 96.06 201 LEU A C 1
ATOM 1547 O O . LEU A 1 201 ? -3.190 22.618 43.466 1.00 96.06 201 LEU A O 1
ATOM 1551 N N . LEU A 1 202 ? -1.860 21.675 41.929 1.00 93.69 202 LEU A N 1
ATOM 1552 C CA . LEU A 1 202 ? -2.922 21.548 40.927 1.00 93.69 202 LEU A CA 1
ATOM 1553 C C . LEU A 1 202 ? -4.058 20.611 41.354 1.00 93.69 202 LEU A C 1
ATOM 1555 O O . LEU A 1 202 ? -5.209 20.900 41.033 1.00 93.69 202 LEU A O 1
ATOM 1559 N N . ASP A 1 203 ? -3.770 19.491 42.025 1.00 93.12 203 ASP A N 1
ATOM 1560 C CA . ASP A 1 203 ? -4.810 18.592 42.549 1.00 93.12 203 ASP A CA 1
ATOM 1561 C C . ASP A 1 203 ? -5.678 19.318 43.581 1.00 93.12 203 ASP A C 1
ATOM 1563 O O . ASP A 1 203 ? -6.898 19.329 43.442 1.00 93.12 203 ASP A O 1
ATOM 1567 N N . ARG A 1 204 ? -5.060 20.017 44.541 1.00 95.69 204 ARG A N 1
ATOM 1568 C CA . ARG A 1 204 ? -5.765 20.814 45.557 1.00 95.69 204 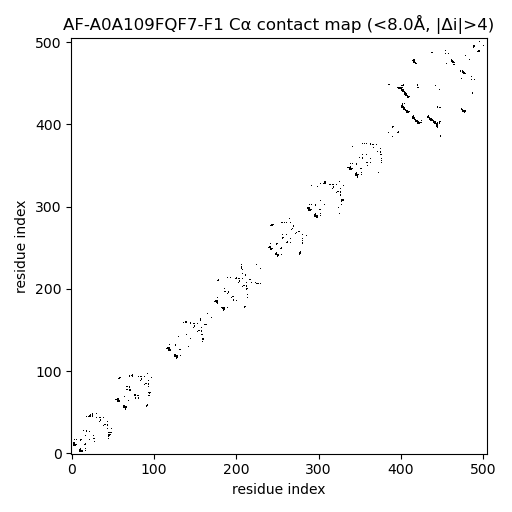ARG A CA 1
ATOM 1569 C C . ARG A 1 204 ? -6.643 21.896 44.924 1.00 95.69 204 ARG A C 1
ATOM 1571 O O . ARG A 1 204 ? -7.834 21.937 45.208 1.00 95.69 204 ARG A O 1
ATOM 1578 N N . LEU A 1 205 ? -6.107 22.688 43.991 1.00 93.56 205 LEU A N 1
ATOM 1579 C CA . LEU A 1 205 ? -6.870 23.729 43.282 1.00 93.56 205 LEU A CA 1
ATOM 1580 C C . LEU A 1 205 ? -8.005 23.173 42.412 1.00 93.56 205 LEU A C 1
ATOM 1582 O O . LEU A 1 205 ? -9.022 23.838 42.223 1.00 93.56 205 LEU A O 1
ATOM 1586 N N . ARG A 1 206 ? -7.829 21.979 41.827 1.00 90.12 206 ARG A N 1
ATOM 1587 C CA . ARG A 1 206 ? -8.894 21.288 41.078 1.00 90.12 206 ARG A CA 1
ATOM 1588 C C . ARG A 1 206 ? -9.986 20.770 42.004 1.00 90.12 206 ARG A C 1
ATOM 1590 O O . ARG A 1 206 ? -11.112 20.627 41.552 1.00 90.12 206 ARG A O 1
ATOM 1597 N N . ARG A 1 207 ? -9.644 20.484 43.259 1.00 92.56 207 ARG A N 1
ATOM 1598 C CA . ARG A 1 207 ? -10.540 20.036 44.333 1.00 92.56 207 ARG A CA 1
ATOM 1599 C C . ARG A 1 207 ? -11.060 21.193 45.189 1.00 92.56 207 ARG A C 1
ATOM 1601 O O . ARG A 1 207 ? -11.492 20.945 46.309 1.00 92.56 207 ARG A O 1
ATOM 1608 N N . GLU A 1 208 ? -11.012 22.405 44.633 1.00 93.00 208 GLU A N 1
ATOM 1609 C CA . GLU A 1 208 ? -11.554 23.642 45.209 1.00 93.00 208 GLU A CA 1
ATOM 1610 C C . GLU A 1 208 ? -10.882 24.108 46.512 1.00 93.00 208 GLU A C 1
ATOM 1612 O O . GLU A 1 208 ? -11.477 24.850 47.283 1.00 93.00 208 GLU A O 1
ATOM 1617 N N . ALA A 1 209 ? -9.621 23.735 46.754 1.00 94.69 209 ALA A N 1
ATOM 1618 C CA . ALA A 1 209 ? -8.828 24.379 47.804 1.00 94.69 209 ALA A CA 1
ATOM 1619 C C . ALA A 1 209 ? -8.648 25.882 47.519 1.00 94.69 209 ALA A C 1
ATOM 1621 O O . ALA A 1 209 ? -8.481 26.264 46.353 1.00 94.69 209 ALA A O 1
ATOM 1622 N N . SER A 1 210 ? -8.596 26.704 48.575 1.00 96.19 210 SER A N 1
ATOM 1623 C CA . SER A 1 210 ? -8.156 28.103 48.468 1.00 96.19 210 SER A CA 1
ATOM 1624 C C . SER A 1 210 ? -6.705 28.184 47.977 1.00 96.19 210 SER A C 1
ATOM 1626 O O . SER A 1 210 ? -5.953 27.206 48.052 1.00 96.19 210 SER A O 1
ATOM 1628 N N . ASP A 1 211 ? -6.287 29.350 47.487 1.00 97.50 211 ASP A N 1
ATOM 1629 C CA . ASP A 1 211 ? -4.914 29.549 47.014 1.00 97.50 211 ASP A CA 1
ATOM 1630 C C . ASP A 1 211 ? -3.892 29.303 48.147 1.00 97.50 211 ASP A C 1
ATOM 1632 O O . ASP A 1 211 ? -2.910 28.585 47.936 1.00 97.50 211 ASP A O 1
ATOM 1636 N N . LEU A 1 212 ? -4.186 29.775 49.370 1.00 97.31 212 LEU A N 1
ATOM 1637 C CA . LEU A 1 212 ? -3.374 29.578 50.585 1.00 97.31 212 LEU A CA 1
ATOM 1638 C C . LEU A 1 212 ? -3.364 28.117 51.071 1.00 97.31 212 LEU A C 1
ATOM 1640 O O . LEU A 1 212 ? -2.323 27.576 51.457 1.00 97.31 212 LEU A O 1
ATOM 1644 N N . GLN A 1 213 ? -4.505 27.428 50.992 1.00 97.06 213 GLN A N 1
ATOM 1645 C CA . GLN A 1 213 ? -4.599 25.994 51.281 1.00 97.06 213 GLN A CA 1
ATOM 1646 C C . GLN A 1 213 ? -3.826 25.157 50.258 1.00 97.06 213 GLN A C 1
ATOM 1648 O O . GLN A 1 213 ? -3.179 24.163 50.602 1.00 97.06 213 GLN A O 1
ATOM 1653 N N . ALA A 1 214 ? -3.871 25.541 48.980 1.00 96.69 214 ALA A N 1
ATOM 1654 C CA . ALA A 1 214 ? -3.209 24.816 47.905 1.00 96.69 214 ALA A CA 1
ATOM 1655 C C . ALA A 1 214 ? -1.683 24.806 48.084 1.00 96.69 214 ALA A C 1
ATOM 1657 O O . ALA A 1 214 ? -1.062 23.750 47.902 1.00 96.69 214 ALA A O 1
ATOM 1658 N N . ILE A 1 215 ? -1.104 25.931 48.518 1.00 97.69 215 ILE A N 1
ATOM 1659 C CA . ILE A 1 215 ? 0.321 26.054 48.866 1.00 97.69 215 ILE A CA 1
ATOM 1660 C C . ILE A 1 215 ? 0.664 25.550 50.280 1.00 97.69 215 ILE A C 1
ATOM 1662 O O . ILE A 1 215 ? 1.833 25.470 50.633 1.00 97.69 215 ILE A O 1
ATOM 1666 N N . GLY A 1 216 ? -0.329 25.156 51.081 1.00 96.06 216 GLY A N 1
ATOM 1667 C CA . GLY A 1 216 ? -0.123 24.572 52.408 1.00 96.06 216 GLY A CA 1
ATOM 1668 C C . GLY A 1 216 ? 0.195 25.565 53.531 1.00 96.06 216 GLY A C 1
ATOM 1669 O O . GLY A 1 216 ? 0.634 25.115 54.585 1.00 96.06 216 GLY A O 1
ATOM 1670 N N . GLN A 1 217 ? -0.028 26.870 53.332 1.00 96.56 217 GLN A N 1
ATOM 1671 C CA . GLN A 1 217 ? 0.038 27.867 54.412 1.00 96.56 217 GLN A CA 1
ATOM 1672 C C . GLN A 1 217 ? -1.186 27.773 55.336 1.00 96.56 217 GLN A C 1
ATOM 1674 O O . GLN A 1 217 ? -1.062 27.904 56.550 1.00 96.56 217 GLN A O 1
ATOM 1679 N N . GLU A 1 218 ? -2.358 27.467 54.775 1.00 97.00 218 GLU A N 1
ATOM 1680 C CA . GLU A 1 218 ? -3.567 27.164 55.542 1.00 97.00 218 GLU A CA 1
ATOM 1681 C C . GLU A 1 218 ? -3.791 25.652 55.650 1.00 97.00 218 GLU A C 1
ATOM 1683 O O . GLU A 1 218 ? -3.647 24.897 54.679 1.00 97.00 218 GLU A O 1
ATOM 1688 N N . LYS A 1 219 ? -4.200 25.188 56.836 1.00 96.94 219 LYS A N 1
ATOM 1689 C CA . LYS A 1 219 ? -4.538 23.779 57.055 1.00 96.94 219 LYS A CA 1
ATOM 1690 C C . LYS A 1 219 ? -5.839 23.445 56.325 1.00 96.94 219 LYS A C 1
ATOM 1692 O O . LYS A 1 219 ? -6.883 24.015 56.615 1.00 96.94 219 LYS A O 1
ATOM 1697 N N . ILE A 1 220 ? -5.789 22.467 55.424 1.00 96.25 220 ILE A N 1
ATOM 1698 C CA . ILE A 1 220 ? -6.976 21.934 54.746 1.00 96.25 220 ILE A CA 1
ATOM 1699 C C . ILE A 1 220 ? -7.788 21.099 55.754 1.00 96.25 220 ILE A C 1
ATOM 1701 O O . ILE A 1 220 ? -7.263 20.096 56.252 1.00 96.25 220 ILE A O 1
ATOM 1705 N N . PRO A 1 221 ? -9.053 21.453 56.055 1.00 94.94 221 PRO A N 1
ATOM 1706 C CA . PRO A 1 221 ? -9.908 20.625 56.898 1.00 94.94 221 PRO A CA 1
ATOM 1707 C C . PRO A 1 221 ? -10.102 19.235 56.282 1.00 94.94 221 PRO A C 1
ATOM 1709 O O . PRO A 1 221 ? -10.297 19.092 55.073 1.00 94.94 221 PRO A O 1
ATOM 1712 N N . SER A 1 222 ? -10.051 18.182 57.100 1.00 92.00 222 SER A N 1
ATOM 1713 C CA . SER A 1 222 ? -10.238 16.818 56.594 1.00 92.00 222 SER A CA 1
ATOM 1714 C C . SER A 1 222 ? -11.615 16.681 55.935 1.00 92.00 222 SER A C 1
ATOM 1716 O O . SER A 1 222 ? -12.636 16.946 56.561 1.00 92.00 222 SER A O 1
ATOM 1718 N N . GLY A 1 223 ? -11.640 16.284 54.660 1.00 90.56 223 GLY A N 1
ATOM 1719 C CA . GLY A 1 223 ? -12.872 16.091 53.891 1.00 90.56 223 GLY A CA 1
ATOM 1720 C C . GLY A 1 223 ? -13.405 17.318 53.142 1.00 90.56 223 GLY A C 1
ATOM 1721 O O . GLY A 1 223 ? -14.345 17.145 52.372 1.00 90.56 223 GLY A O 1
ATOM 1722 N N . SER A 1 224 ? -12.805 18.508 53.284 1.00 90.69 224 SER A N 1
ATOM 1723 C CA . SER A 1 224 ? -13.252 19.705 52.544 1.00 90.69 224 SER A CA 1
ATOM 1724 C C . SER A 1 224 ? -12.987 19.617 51.038 1.00 90.69 224 SER A C 1
ATOM 1726 O O . SER A 1 224 ? -13.744 20.148 50.233 1.00 90.69 224 SER A O 1
ATOM 1728 N N . LEU A 1 225 ? -11.928 18.909 50.638 1.00 93.38 225 LEU A N 1
ATOM 1729 C CA . LEU A 1 225 ? -11.584 18.725 49.233 1.00 93.38 225 LEU A CA 1
ATOM 1730 C C . LEU A 1 225 ? -12.515 17.720 48.554 1.00 93.38 225 LEU A C 1
ATOM 1732 O O . LEU A 1 225 ? -12.545 16.544 48.942 1.00 93.38 225 LEU A O 1
ATOM 1736 N N . ILE A 1 226 ? -13.128 18.123 47.438 1.00 91.81 226 ILE A N 1
ATOM 1737 C CA . ILE A 1 226 ? -13.952 17.244 46.593 1.00 91.81 226 ILE A CA 1
ATOM 1738 C C . ILE A 1 226 ? -13.185 15.955 46.279 1.00 91.81 226 ILE A C 1
ATOM 1740 O O . ILE A 1 226 ? -12.028 15.993 45.851 1.00 91.81 226 ILE A O 1
ATOM 1744 N N . ARG A 1 227 ? -13.796 14.783 46.488 1.00 90.38 227 ARG A N 1
ATOM 1745 C CA . ARG A 1 227 ? -13.135 13.503 46.186 1.00 90.38 227 ARG A CA 1
ATOM 1746 C C . ARG A 1 227 ? -12.856 13.420 44.683 1.00 90.38 227 ARG A C 1
ATOM 1748 O O . ARG A 1 227 ? -13.699 13.771 43.862 1.00 90.38 227 ARG A O 1
ATOM 1755 N N . GLN A 1 228 ? -11.703 12.876 44.294 1.00 87.06 228 GLN A N 1
ATOM 1756 C CA . GLN A 1 228 ? -11.315 12.770 42.876 1.00 87.06 228 GLN A CA 1
ATOM 1757 C C . GLN A 1 228 ? -12.363 12.043 42.009 1.00 87.06 228 GLN A C 1
ATOM 1759 O O . GLN A 1 228 ? -12.570 12.397 40.846 1.00 87.06 228 GLN A O 1
ATOM 1764 N N . LYS A 1 229 ? -13.063 11.052 42.581 1.00 83.50 229 LYS A N 1
ATOM 1765 C CA . LYS A 1 229 ? -14.164 10.335 41.919 1.00 83.50 229 LYS A CA 1
ATOM 1766 C C . LYS A 1 229 ? -15.326 11.265 41.554 1.00 83.50 229 LYS A C 1
ATOM 1768 O O . LYS A 1 229 ? -15.885 11.133 40.466 1.00 83.50 229 LYS A O 1
ATOM 1773 N N . ASP A 1 230 ? -15.657 12.205 42.430 1.00 84.38 230 ASP A N 1
ATOM 1774 C CA . ASP A 1 230 ? -16.776 13.126 42.240 1.00 84.38 230 ASP A CA 1
ATOM 1775 C C . ASP A 1 230 ? -16.416 14.205 41.219 1.00 84.38 230 ASP A C 1
ATOM 1777 O O . ASP A 1 230 ? -17.201 14.462 40.315 1.00 84.38 230 ASP A O 1
ATOM 1781 N N . LEU A 1 231 ? -15.179 14.711 41.232 1.00 80.62 231 LEU A N 1
ATOM 1782 C CA . LEU A 1 231 ? -14.645 15.586 40.175 1.00 80.62 231 LEU A CA 1
ATOM 1783 C C . LEU A 1 231 ? -14.729 14.965 38.778 1.00 80.62 231 LEU A C 1
ATOM 1785 O O . LEU A 1 231 ? -15.074 15.639 37.804 1.00 80.62 231 LEU A O 1
ATOM 1789 N N . ARG A 1 232 ? -14.416 13.668 38.667 1.00 76.12 232 ARG A N 1
ATOM 1790 C CA . ARG A 1 232 ? -14.559 12.932 37.407 1.00 76.12 232 ARG A CA 1
ATOM 1791 C C . ARG A 1 232 ? -16.026 12.853 36.984 1.00 76.12 232 ARG A C 1
ATOM 1793 O O . ARG A 1 232 ? -16.326 13.133 35.827 1.00 76.12 232 ARG A O 1
ATOM 1800 N N . ARG A 1 233 ? -16.929 12.554 37.923 1.00 72.00 233 ARG A N 1
ATOM 1801 C CA . ARG A 1 233 ? -18.377 12.520 37.683 1.00 72.00 233 ARG A CA 1
ATOM 1802 C C . ARG A 1 233 ? -18.923 13.894 37.273 1.00 72.00 233 ARG A C 1
ATOM 1804 O O . ARG A 1 233 ? -19.722 13.941 36.348 1.00 72.00 233 ARG A O 1
ATOM 1811 N N . VAL A 1 234 ? -18.460 14.986 37.888 1.00 70.00 234 VAL A N 1
ATOM 1812 C CA . VAL A 1 234 ? -18.843 16.370 37.551 1.00 70.00 234 VAL A CA 1
ATOM 1813 C C . VAL A 1 234 ? -18.355 16.760 36.153 1.00 70.00 234 VAL A C 1
ATOM 1815 O O . VAL A 1 234 ? -19.122 17.311 35.368 1.00 70.00 234 VAL A O 1
ATOM 1818 N N . ARG A 1 235 ? -17.114 16.416 35.776 1.00 64.38 235 ARG A N 1
ATOM 1819 C CA . ARG A 1 235 ? -16.612 16.627 34.401 1.00 64.38 235 ARG A CA 1
ATOM 1820 C C . ARG A 1 235 ? -17.387 15.823 33.361 1.00 64.38 235 ARG A C 1
ATOM 1822 O O . ARG A 1 235 ? -17.687 16.342 32.289 1.00 64.38 235 ARG A O 1
ATOM 1829 N N . GLU A 1 236 ? -17.712 14.574 33.672 1.00 57.69 236 GLU A N 1
ATOM 1830 C CA . GLU A 1 236 ? -18.521 13.717 32.802 1.00 57.69 236 GLU A CA 1
ATOM 1831 C C . GLU A 1 236 ? -19.985 14.205 32.737 1.00 57.69 236 GLU A C 1
ATOM 1833 O O . GLU A 1 236 ? -20.607 14.112 31.680 1.00 57.69 236 GLU A O 1
ATOM 1838 N N . SER A 1 237 ? -20.524 14.803 33.811 1.00 56.62 237 SER A N 1
ATOM 1839 C CA . SER A 1 237 ? -21.888 15.352 33.841 1.00 56.62 237 SER A CA 1
ATOM 1840 C C . SER A 1 237 ? -22.024 16.734 33.200 1.00 56.62 237 SER A C 1
ATOM 1842 O O . SER A 1 237 ? -23.053 17.004 32.592 1.00 56.62 237 SER A O 1
ATOM 1844 N N . LEU A 1 238 ? -21.007 17.597 33.293 1.00 53.72 238 LEU A N 1
ATOM 1845 C CA . LEU A 1 238 ? -20.958 18.895 32.598 1.00 53.72 238 LEU A CA 1
ATOM 1846 C C . LEU A 1 238 ? -20.808 18.729 31.081 1.00 53.72 238 LEU A C 1
ATOM 1848 O O . LEU A 1 238 ? -21.193 19.604 30.316 1.00 53.72 238 LEU A O 1
ATOM 1852 N N . ALA A 1 239 ? -20.305 17.577 30.638 1.00 55.91 239 ALA A N 1
ATOM 1853 C CA . ALA A 1 239 ? -20.285 17.182 29.238 1.00 55.91 239 ALA A CA 1
ATOM 1854 C C . ALA A 1 239 ? -21.500 16.324 28.842 1.00 55.91 239 ALA A C 1
ATOM 1856 O O . ALA A 1 239 ? -21.422 15.603 27.841 1.00 55.91 239 ALA A O 1
ATOM 1857 N N . LYS A 1 240 ? -22.618 16.369 29.591 1.00 62.53 240 LYS A N 1
ATOM 1858 C CA . LYS A 1 240 ? -23.897 15.829 29.107 1.00 62.53 240 LYS A CA 1
ATOM 1859 C C . LYS A 1 240 ? -24.252 16.575 27.826 1.00 62.53 240 LYS A C 1
ATOM 1861 O O . LYS A 1 240 ? -24.741 17.698 27.839 1.00 62.53 240 LYS A O 1
ATOM 1866 N N . LYS A 1 241 ? -23.923 15.956 26.695 1.00 75.38 241 LYS A N 1
ATOM 1867 C CA . LYS A 1 241 ? -24.269 16.462 25.374 1.00 75.38 241 LYS A CA 1
ATOM 1868 C C . LYS A 1 241 ? -25.783 16.416 25.275 1.00 75.38 241 LYS A C 1
ATOM 1870 O O . LYS A 1 241 ? -26.359 15.335 25.197 1.00 75.38 241 LYS A O 1
ATOM 1875 N N . HIS A 1 242 ? -26.402 17.585 25.323 1.00 90.06 242 HIS A N 1
ATOM 1876 C CA . HIS A 1 242 ? -27.801 17.719 24.971 1.00 90.06 242 HIS A CA 1
ATOM 1877 C C . HIS A 1 242 ? -27.912 17.685 23.449 1.00 90.06 242 HIS A C 1
ATOM 1879 O O . HIS A 1 242 ? -27.043 18.193 22.735 1.00 90.06 242 HIS A O 1
ATOM 1885 N N . TYR A 1 243 ? -28.969 17.057 22.961 1.00 93.50 243 TYR A N 1
ATOM 1886 C CA . TYR A 1 243 ? -29.240 16.928 21.539 1.00 93.50 243 TYR A CA 1
ATOM 1887 C C . TYR A 1 243 ? -30.394 17.861 21.194 1.00 93.50 243 TYR A C 1
ATOM 1889 O O . TYR A 1 243 ? -31.443 17.780 21.824 1.00 93.50 243 TYR A O 1
ATOM 1897 N N . LEU A 1 244 ? -30.188 18.759 20.233 1.00 95.44 244 LEU A N 1
ATOM 1898 C CA . LEU A 1 244 ? -31.222 19.663 19.734 1.00 95.44 244 LEU A CA 1
ATOM 1899 C C . LEU A 1 244 ? -31.742 19.123 18.404 1.00 95.44 244 LEU A C 1
ATOM 1901 O O . LEU A 1 244 ? -30.957 18.941 17.468 1.00 95.44 244 LEU A O 1
ATOM 1905 N N . VAL A 1 245 ? -33.043 18.853 18.330 1.00 96.88 245 VAL A N 1
ATOM 1906 C CA . VAL A 1 245 ? -33.725 18.463 17.090 1.00 96.88 245 VAL A CA 1
ATOM 1907 C C . VAL A 1 245 ? -35.025 19.243 16.998 1.00 96.88 245 VAL A C 1
ATOM 1909 O O . VAL A 1 245 ? -35.852 19.147 17.895 1.00 96.88 245 VAL A O 1
ATOM 1912 N N . ASP A 1 246 ? -35.163 20.039 15.937 1.00 94.75 246 ASP A N 1
ATOM 1913 C CA . ASP A 1 246 ? -36.356 20.850 15.655 1.00 94.75 246 ASP A CA 1
ATOM 1914 C C . ASP A 1 246 ? -36.794 21.744 16.831 1.00 94.75 246 ASP A C 1
ATOM 1916 O O . ASP A 1 246 ? -37.973 21.911 17.112 1.00 94.75 246 ASP A O 1
ATOM 1920 N N . GLY A 1 247 ? -35.816 22.321 17.540 1.00 94.00 247 GLY A N 1
ATOM 1921 C CA . GLY A 1 247 ? -36.045 23.214 18.682 1.00 94.00 247 GLY A CA 1
ATOM 1922 C C . GLY A 1 247 ? -36.262 22.503 20.023 1.00 94.00 247 GLY A C 1
ATOM 1923 O O . GLY A 1 247 ? -36.127 23.136 21.067 1.00 94.00 247 GLY A O 1
ATOM 1924 N N . GLU A 1 248 ? -36.498 21.188 20.031 1.00 97.19 248 GLU A N 1
ATOM 1925 C CA . GLU A 1 248 ? -36.606 20.402 21.263 1.00 97.19 248 GLU A CA 1
ATOM 1926 C C . GLU A 1 248 ? -35.222 19.944 21.761 1.00 97.19 248 GLU A C 1
ATOM 1928 O O . GLU A 1 248 ? -34.376 19.467 20.994 1.00 97.19 248 GLU A O 1
ATOM 1933 N N . ARG A 1 249 ? -34.984 20.077 23.075 1.00 96.31 249 ARG A N 1
ATOM 1934 C CA . ARG A 1 249 ? -33.749 19.654 23.756 1.00 96.31 249 ARG A CA 1
ATOM 1935 C C . ARG A 1 249 ? -33.943 18.292 24.417 1.00 96.31 249 ARG A C 1
ATOM 1937 O O . ARG A 1 249 ? -34.798 18.133 25.279 1.00 96.31 249 ARG A O 1
ATOM 1944 N N . PHE A 1 250 ? -33.080 17.338 24.081 1.00 96.31 250 PHE A N 1
ATOM 1945 C CA . PHE A 1 250 ? -33.074 15.993 24.655 1.00 96.31 250 PHE A CA 1
ATOM 1946 C C . PHE A 1 250 ? -31.820 15.763 25.501 1.00 96.31 250 PHE A C 1
ATOM 1948 O O . PHE A 1 250 ? -30.695 15.953 25.035 1.00 96.31 250 PHE A O 1
ATOM 1955 N N . ASP A 1 251 ? -32.003 15.277 26.730 1.00 93.56 251 ASP A N 1
ATOM 1956 C CA . ASP A 1 251 ? -30.902 15.026 27.675 1.00 93.56 251 ASP A CA 1
ATOM 1957 C C . ASP A 1 251 ? -30.141 13.721 27.421 1.00 93.56 251 ASP A C 1
ATOM 1959 O O . ASP A 1 251 ? -29.086 13.476 28.007 1.00 93.56 251 ASP A O 1
ATOM 1963 N N . SER A 1 252 ? -30.674 12.849 26.562 1.00 94.00 252 SER A N 1
ATOM 1964 C CA . SER A 1 252 ? -30.032 11.586 26.209 1.00 94.00 252 SER A CA 1
ATOM 1965 C C . SER A 1 252 ? -30.447 11.093 24.827 1.00 94.00 252 SER A C 1
ATOM 1967 O O . SER A 1 252 ? -31.545 11.376 24.348 1.00 94.00 252 SER A O 1
ATOM 1969 N N . VAL A 1 253 ? -29.591 10.263 24.224 1.00 95.50 253 VAL A N 1
ATOM 1970 C CA . VAL A 1 253 ? -29.891 9.556 22.968 1.00 95.50 253 VAL A CA 1
ATOM 1971 C C . VAL A 1 253 ? -31.128 8.661 23.113 1.00 95.50 253 VAL A C 1
ATOM 1973 O O . VAL A 1 253 ? -31.878 8.507 22.161 1.00 95.50 253 VAL A O 1
ATOM 1976 N N . ALA A 1 254 ? -31.384 8.106 24.304 1.00 96.19 254 ALA A N 1
ATOM 1977 C CA . ALA A 1 254 ? -32.561 7.276 24.568 1.00 96.19 254 ALA A CA 1
ATOM 1978 C C . ALA A 1 254 ? -33.869 8.084 24.636 1.00 96.19 254 ALA A C 1
ATOM 1980 O O . ALA A 1 254 ? -34.916 7.596 24.216 1.00 96.19 254 ALA A O 1
ATOM 1981 N N . ALA A 1 255 ? -33.834 9.312 25.167 1.00 96.38 255 ALA A N 1
ATOM 1982 C CA . ALA A 1 255 ? -34.979 10.225 25.110 1.00 96.38 255 ALA A CA 1
ATOM 1983 C C . ALA A 1 255 ? -35.269 10.639 23.661 1.00 96.38 255 ALA A C 1
ATOM 1985 O O . ALA A 1 255 ? -36.409 10.537 23.215 1.00 96.38 255 ALA A O 1
ATOM 1986 N N . LEU A 1 256 ? -34.216 10.994 22.918 1.00 97.12 256 LEU A N 1
ATOM 1987 C CA . LEU A 1 256 ? -34.304 11.316 21.498 1.00 97.12 256 LEU A CA 1
ATOM 1988 C C . LEU A 1 256 ? -34.871 10.136 20.684 1.00 97.12 256 LEU A C 1
ATOM 1990 O O . LEU A 1 256 ? -35.832 10.301 19.948 1.00 97.12 256 LEU A O 1
ATOM 1994 N N . ALA A 1 257 ? -34.344 8.923 20.857 1.00 96.75 257 ALA A N 1
ATOM 1995 C CA . ALA A 1 257 ? -34.802 7.741 20.125 1.00 96.75 257 ALA A CA 1
ATOM 1996 C C . ALA A 1 257 ? -36.272 7.381 20.411 1.00 96.75 257 ALA A C 1
ATOM 1998 O O . ALA A 1 257 ? -37.000 7.042 19.482 1.00 96.75 257 ALA A O 1
ATOM 1999 N N . ARG A 1 258 ? -36.731 7.516 21.668 1.00 97.12 258 ARG A N 1
ATOM 2000 C CA . ARG A 1 258 ? -38.139 7.283 22.041 1.00 97.12 258 ARG A CA 1
ATOM 2001 C C . ARG A 1 258 ? -39.098 8.261 21.363 1.00 97.12 258 ARG A C 1
ATOM 2003 O O . ARG A 1 258 ? -40.124 7.818 20.865 1.00 97.12 258 ARG A O 1
ATOM 2010 N N . LYS A 1 259 ? -38.759 9.556 21.304 1.00 97.69 259 LYS A N 1
ATOM 2011 C CA . LYS A 1 259 ? -39.595 10.587 20.655 1.00 97.69 259 LYS A CA 1
ATOM 2012 C C . LYS A 1 259 ? -39.850 10.275 19.176 1.00 97.69 259 LYS A C 1
ATOM 2014 O O . LYS A 1 259 ? -40.956 10.487 18.700 1.00 97.69 259 LYS A O 1
ATOM 2019 N N . TYR A 1 260 ? -38.844 9.749 18.479 1.00 95.81 260 TYR A N 1
ATOM 2020 C CA . TYR A 1 260 ? -38.913 9.436 17.047 1.00 95.81 260 TYR A CA 1
ATOM 2021 C C . TYR A 1 260 ? -39.239 7.962 16.751 1.00 95.81 260 TYR A C 1
ATOM 2023 O O . TYR A 1 260 ? -39.135 7.535 15.606 1.00 95.81 260 TYR A O 1
ATOM 2031 N N . ASN A 1 261 ? -39.616 7.173 17.765 1.00 94.44 261 ASN A N 1
ATOM 2032 C CA . ASN A 1 261 ? -39.917 5.741 17.645 1.00 94.44 261 ASN A CA 1
ATOM 2033 C C . ASN A 1 261 ? -38.811 4.921 16.938 1.00 94.44 261 ASN A C 1
ATOM 2035 O O . ASN A 1 261 ? -39.072 4.061 16.097 1.00 94.44 261 ASN A O 1
ATOM 2039 N N . LEU A 1 262 ? -37.547 5.199 17.268 1.00 94.56 262 LEU A N 1
ATOM 2040 C CA . LEU A 1 262 ? -36.380 4.499 16.729 1.00 94.56 262 LEU A CA 1
ATOM 2041 C C . LEU A 1 262 ? -35.688 3.666 17.808 1.00 94.56 262 LEU A C 1
ATOM 2043 O O . LEU A 1 262 ? -35.711 3.983 18.996 1.00 94.56 262 LEU A O 1
ATOM 2047 N N . ALA A 1 263 ? -34.974 2.622 17.386 1.00 94.31 263 ALA A N 1
ATOM 2048 C CA . ALA A 1 263 ? -34.119 1.867 18.292 1.00 94.31 263 ALA A CA 1
ATOM 2049 C C . ALA A 1 263 ? -32.969 2.748 18.817 1.00 94.31 263 ALA A C 1
ATOM 2051 O O . ALA A 1 263 ? -32.190 3.301 18.037 1.00 94.31 263 ALA A O 1
ATOM 2052 N N . THR A 1 264 ? -32.794 2.816 20.140 1.00 96.50 264 THR A N 1
ATOM 2053 C CA . THR A 1 264 ? -31.735 3.614 20.790 1.00 96.50 264 THR A CA 1
ATOM 2054 C C . THR A 1 264 ? -30.339 3.317 20.236 1.00 96.50 264 THR A C 1
ATOM 2056 O O . THR A 1 264 ? -29.545 4.236 20.036 1.00 96.50 264 THR A O 1
ATOM 2059 N N . ALA A 1 265 ? -30.045 2.048 19.931 1.00 94.12 265 ALA A N 1
ATOM 2060 C CA . ALA A 1 265 ? -28.766 1.633 19.355 1.00 94.12 265 ALA A CA 1
ATOM 2061 C C . ALA A 1 265 ? -28.509 2.238 17.961 1.00 94.12 265 ALA A C 1
ATOM 2063 O O . ALA A 1 265 ? -27.382 2.631 17.661 1.00 94.12 265 ALA A O 1
ATOM 2064 N N . LEU A 1 266 ? -29.547 2.368 17.124 1.00 92.50 266 LEU A N 1
ATOM 2065 C CA . LEU A 1 266 ? -29.444 2.973 15.793 1.00 92.50 266 LEU A CA 1
ATOM 2066 C C . LEU A 1 266 ? -29.064 4.454 15.901 1.00 92.50 266 LEU A C 1
ATOM 2068 O O . LEU A 1 266 ? -28.096 4.890 15.276 1.00 92.50 266 LEU A O 1
ATOM 2072 N N . VAL A 1 267 ? -29.794 5.211 16.726 1.00 95.38 267 VAL A N 1
ATOM 2073 C CA . VAL A 1 267 ? -29.545 6.646 16.935 1.00 95.38 267 VAL A CA 1
ATOM 2074 C C . VAL A 1 267 ? -28.159 6.865 17.558 1.00 95.38 267 VAL A C 1
ATOM 2076 O O . VAL A 1 267 ? -27.414 7.739 17.114 1.00 95.38 267 VAL A O 1
ATOM 2079 N N . TYR A 1 268 ? -27.757 6.019 18.516 1.00 94.81 268 TYR A N 1
ATOM 2080 C CA . TYR A 1 268 ? -26.423 6.064 19.124 1.00 94.81 268 TYR A CA 1
ATOM 2081 C C . TYR A 1 268 ? -25.308 5.853 18.095 1.00 94.81 268 TYR A C 1
ATOM 2083 O O . TYR A 1 268 ? -24.385 6.665 18.015 1.00 94.81 268 TYR A O 1
ATOM 2091 N N . ASN A 1 269 ? -25.403 4.802 17.276 1.00 90.75 269 ASN A N 1
ATOM 2092 C CA . ASN A 1 269 ? -24.399 4.499 16.257 1.00 90.75 269 ASN A CA 1
ATOM 2093 C C . ASN A 1 269 ? -24.303 5.622 15.217 1.00 90.75 269 ASN A C 1
ATOM 2095 O O . ASN A 1 269 ? -23.202 6.049 14.870 1.00 90.75 269 ASN A O 1
ATOM 2099 N N . ARG A 1 270 ? -25.442 6.168 14.779 1.00 92.88 270 ARG A N 1
ATOM 2100 C CA . ARG A 1 270 ? -25.479 7.305 13.850 1.00 92.88 270 ARG A CA 1
ATOM 2101 C C . ARG A 1 270 ? -24.740 8.524 14.401 1.00 92.88 270 ARG A C 1
ATOM 2103 O O . ARG A 1 270 ? -23.901 9.088 13.705 1.00 92.88 270 ARG A O 1
ATOM 2110 N N . ILE A 1 271 ? -24.982 8.896 15.656 1.00 93.31 271 ILE A N 1
ATOM 2111 C CA . ILE A 1 271 ? -24.349 10.073 16.271 1.00 93.31 271 ILE A CA 1
ATOM 2112 C C . ILE A 1 271 ? 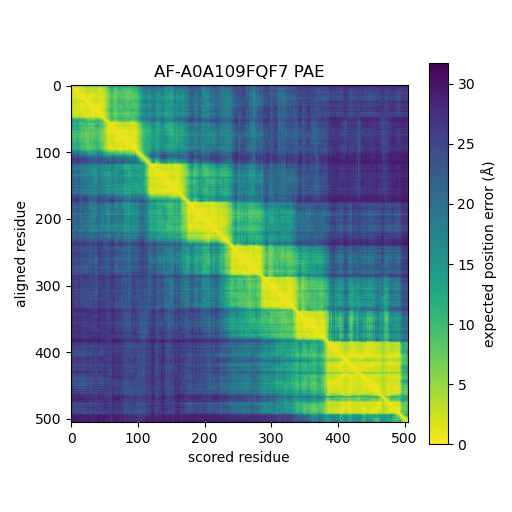-22.865 9.821 16.579 1.00 93.31 271 ILE A C 1
ATOM 2114 O O . ILE A 1 271 ? -22.003 10.637 16.252 1.00 93.31 271 ILE A O 1
ATOM 2118 N N . HIS A 1 272 ? -22.533 8.700 17.221 1.00 87.38 272 HIS A N 1
ATOM 2119 C CA . HIS A 1 272 ? -21.191 8.488 17.768 1.00 87.38 272 HIS A CA 1
ATOM 2120 C C . HIS A 1 272 ? -20.211 7.854 16.782 1.00 87.38 272 HIS A C 1
ATOM 2122 O O . HIS A 1 272 ? -19.043 8.259 16.769 1.00 87.38 272 HIS A O 1
ATOM 2128 N N . ILE A 1 273 ? -20.662 6.892 15.972 1.00 80.00 273 ILE A N 1
ATOM 2129 C CA . ILE A 1 273 ? -19.824 6.180 14.998 1.00 80.00 273 ILE A CA 1
ATOM 2130 C C . ILE A 1 273 ? -19.828 6.949 13.678 1.00 80.00 273 ILE A C 1
ATOM 2132 O O . ILE A 1 273 ? -18.768 7.374 13.226 1.00 80.00 273 ILE A O 1
ATOM 2136 N N . ASN A 1 274 ? -21.014 7.227 13.128 1.00 83.19 274 ASN A N 1
ATOM 2137 C CA . ASN A 1 274 ? -21.143 7.866 11.812 1.00 83.19 274 ASN A CA 1
ATOM 2138 C C . ASN A 1 274 ? -21.024 9.398 11.860 1.00 83.19 274 ASN A C 1
ATOM 2140 O O . ASN A 1 274 ? -21.036 10.039 10.813 1.00 83.19 274 ASN A O 1
ATOM 2144 N N . LYS A 1 275 ? -20.906 9.988 13.059 1.00 87.44 275 LYS A N 1
ATOM 2145 C CA . LYS A 1 275 ? -20.781 11.441 13.283 1.00 87.44 275 LYS A CA 1
ATOM 2146 C C . LYS A 1 275 ? -21.949 12.260 12.723 1.00 87.44 275 LYS A C 1
ATOM 2148 O O . LYS A 1 275 ? -21.767 13.407 12.326 1.00 87.44 275 LYS A O 1
ATOM 2153 N N . TRP A 1 276 ? -23.151 11.688 12.686 1.00 91.75 276 TRP A N 1
ATOM 2154 C CA . TRP A 1 276 ? -24.347 12.406 12.247 1.00 91.75 276 TRP A CA 1
ATOM 2155 C C . TRP A 1 276 ? -24.787 13.438 13.287 1.00 91.75 276 TRP A C 1
ATOM 2157 O O . TRP A 1 276 ? -24.595 13.262 14.493 1.00 91.75 276 TRP A O 1
ATOM 2167 N N . THR A 1 277 ? -25.425 14.509 12.815 1.00 93.75 277 THR A N 1
ATOM 2168 C CA . THR A 1 277 ? -26.144 15.437 13.692 1.00 93.75 277 THR A CA 1
ATOM 2169 C C . THR A 1 277 ? -27.351 14.734 14.314 1.00 93.75 277 THR A C 1
ATOM 2171 O O . THR A 1 277 ? -27.876 13.771 13.753 1.00 93.75 277 THR A O 1
ATOM 2174 N N . ALA A 1 278 ? -27.815 15.213 15.472 1.00 96.06 278 ALA A N 1
ATOM 2175 C CA . ALA A 1 278 ? -28.963 14.620 16.158 1.00 96.06 278 ALA A CA 1
ATOM 2176 C C . ALA A 1 278 ? -30.215 14.576 15.267 1.00 96.06 278 ALA A C 1
ATOM 2178 O O . ALA A 1 278 ? -30.873 13.542 15.211 1.00 96.06 278 ALA A O 1
ATOM 2179 N N . LYS A 1 279 ? -30.478 15.658 14.516 1.00 96.56 279 LYS A N 1
ATOM 2180 C CA . LYS A 1 279 ? -31.590 15.749 13.559 1.00 96.56 279 LYS A CA 1
ATOM 2181 C C . LYS A 1 279 ? -31.476 14.686 12.472 1.00 96.56 279 LYS A C 1
ATOM 2183 O O . LYS A 1 279 ? -32.352 13.840 12.351 1.00 96.56 279 LYS A O 1
ATOM 2188 N N . LYS A 1 280 ? -30.336 14.638 11.775 1.00 94.25 280 LYS A N 1
ATOM 2189 C CA . LYS A 1 280 ? -30.068 13.634 10.735 1.00 94.25 280 LYS A CA 1
ATOM 2190 C C . LYS A 1 280 ? -30.200 12.201 11.269 1.00 94.25 280 LYS A C 1
ATOM 2192 O O . LYS A 1 280 ? -30.725 11.326 10.590 1.00 94.25 280 LYS A O 1
ATOM 2197 N N . ALA A 1 281 ? -29.753 11.959 12.503 1.00 95.62 281 ALA A N 1
ATOM 2198 C CA . ALA A 1 281 ? -29.807 10.648 13.147 1.00 95.62 281 ALA A CA 1
ATOM 2199 C C . ALA A 1 281 ? -31.222 10.107 13.370 1.00 95.62 281 ALA A C 1
ATOM 2201 O O . ALA A 1 281 ? -31.375 8.883 13.432 1.00 95.62 281 ALA A O 1
ATOM 2202 N N . VAL A 1 282 ? -32.225 10.980 13.469 1.00 96.44 282 VAL A N 1
ATOM 2203 C CA . VAL A 1 282 ? -33.621 10.581 13.674 1.00 96.44 282 VAL A CA 1
ATOM 2204 C C . VAL A 1 282 ? -34.506 10.750 12.443 1.00 96.44 282 VAL A C 1
ATOM 2206 O O . VAL A 1 282 ? -35.469 10.005 12.314 1.00 96.44 282 VAL A O 1
ATOM 2209 N N . THR A 1 283 ? -34.179 11.661 11.523 1.00 94.00 283 THR A N 1
ATOM 2210 C CA . THR A 1 283 ? -35.022 11.923 10.345 1.00 94.00 283 THR A CA 1
ATOM 2211 C C . THR A 1 283 ? -34.668 11.065 9.134 1.00 94.00 283 THR A C 1
ATOM 2213 O O . THR A 1 283 ? -35.557 10.711 8.367 1.00 94.00 283 THR A O 1
ATOM 2216 N N . GLU A 1 284 ? -33.394 10.716 8.925 1.00 89.50 284 GLU A N 1
ATOM 2217 C CA . GLU A 1 284 ? -33.023 9.909 7.758 1.00 89.50 284 GLU A CA 1
ATOM 2218 C C . GLU A 1 284 ? -33.344 8.422 7.980 1.00 89.50 284 GLU A C 1
ATOM 2220 O O . GLU A 1 284 ? -33.047 7.875 9.052 1.00 89.50 284 GLU A O 1
ATOM 2225 N N . PRO A 1 285 ? -33.897 7.715 6.980 1.00 82.25 285 PRO A N 1
ATOM 2226 C CA . PRO A 1 285 ? -34.172 6.285 7.081 1.00 82.25 285 PRO A CA 1
ATOM 2227 C C . PRO A 1 285 ? -32.876 5.456 7.237 1.00 82.25 285 PRO A C 1
ATOM 2229 O O . PRO A 1 285 ? -31.805 5.873 6.791 1.00 82.25 285 PRO A O 1
ATOM 2232 N N . PRO A 1 286 ? -32.921 4.297 7.931 1.00 70.50 286 PRO A N 1
ATOM 2233 C CA . PRO A 1 286 ? -31.756 3.457 8.275 1.00 70.50 286 PRO A CA 1
ATOM 2234 C C . PRO A 1 286 ? -30.908 3.034 7.080 1.00 70.50 286 PRO A C 1
ATOM 2236 O O . PRO A 1 286 ? -29.704 2.833 7.232 1.00 70.50 286 PRO A O 1
ATOM 2239 N N . THR A 1 287 ? -31.521 2.927 5.910 1.00 76.94 287 THR A N 1
ATOM 2240 C CA . THR A 1 287 ? -30.886 2.552 4.656 1.00 76.94 287 THR A CA 1
ATOM 2241 C C . THR A 1 287 ? -31.691 3.170 3.522 1.00 76.94 287 THR A C 1
ATOM 2243 O O . THR A 1 287 ? -32.915 3.217 3.614 1.00 76.94 287 THR A O 1
ATOM 2246 N N . ASN A 1 288 ? -31.026 3.628 2.462 1.00 80.75 288 ASN A N 1
ATOM 2247 C CA . ASN A 1 288 ? -31.714 3.969 1.221 1.00 80.75 288 ASN A CA 1
ATOM 2248 C C . ASN A 1 288 ? -32.140 2.641 0.581 1.00 80.75 28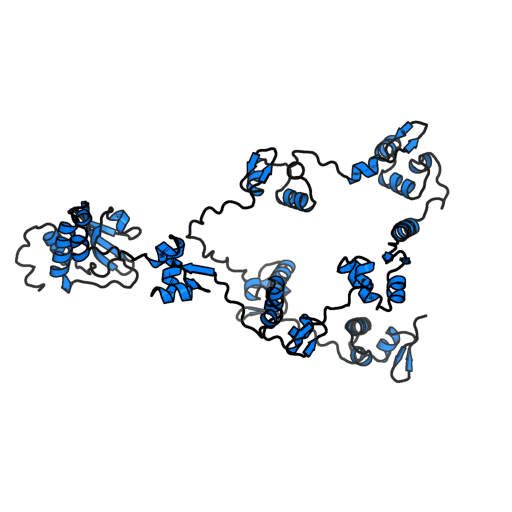8 ASN A C 1
ATOM 2250 O O . ASN A 1 288 ? -31.250 1.891 0.154 1.00 80.75 288 ASN A O 1
ATOM 2254 N N . PRO A 1 289 ? -33.440 2.285 0.591 1.00 90.00 289 PRO A N 1
ATOM 2255 C CA . PRO A 1 289 ? -33.883 1.097 -0.112 1.00 90.00 289 PRO A CA 1
ATOM 2256 C C . PRO A 1 289 ? -33.566 1.271 -1.595 1.00 90.00 289 PRO A C 1
ATOM 2258 O O . PRO A 1 289 ? -33.601 2.381 -2.127 1.00 90.00 289 PRO A O 1
ATOM 2261 N N . VAL A 1 290 ? -33.226 0.172 -2.254 1.00 94.12 290 VAL A N 1
ATOM 2262 C CA . VAL A 1 290 ? -32.900 0.176 -3.681 1.00 94.12 290 VAL A CA 1
ATOM 2263 C C . VAL A 1 290 ? -33.816 -0.797 -4.396 1.00 94.12 290 VAL A C 1
ATOM 2265 O O . VAL A 1 290 ? -34.105 -1.877 -3.878 1.00 94.12 290 VAL A O 1
ATOM 2268 N N . VAL A 1 291 ? -34.283 -0.404 -5.575 1.00 95.94 291 VAL A N 1
ATOM 2269 C CA . VAL A 1 291 ? -35.050 -1.275 -6.464 1.00 95.94 291 VAL A CA 1
ATOM 2270 C C . VAL A 1 291 ? -34.104 -1.757 -7.549 1.00 95.94 291 VAL A C 1
ATOM 2272 O O . VAL A 1 291 ? -33.495 -0.942 -8.237 1.00 95.94 291 VAL A O 1
ATOM 2275 N N . VAL A 1 292 ? -33.947 -3.072 -7.674 1.00 96.06 292 VAL A N 1
ATOM 2276 C CA . VAL A 1 292 ? -33.110 -3.691 -8.707 1.00 96.06 292 VAL A CA 1
ATOM 2277 C C . VAL A 1 292 ? -33.959 -4.713 -9.443 1.00 96.06 292 VAL A C 1
ATOM 2279 O O . VAL A 1 292 ? -34.473 -5.639 -8.819 1.00 96.06 292 VAL A O 1
ATOM 2282 N N . ASN A 1 293 ? -34.141 -4.526 -10.754 1.00 94.88 293 ASN A N 1
ATOM 2283 C CA . ASN A 1 293 ? -34.998 -5.367 -11.602 1.00 94.88 293 ASN A CA 1
ATOM 2284 C C . ASN A 1 293 ? -36.415 -5.577 -11.025 1.00 94.88 293 ASN A C 1
ATOM 2286 O O . ASN A 1 293 ? -36.936 -6.687 -11.025 1.00 94.88 293 ASN A O 1
ATOM 2290 N N . GLY A 1 294 ? -37.018 -4.521 -10.465 1.00 95.00 294 GLY A N 1
ATOM 2291 C CA . GLY A 1 294 ? -38.357 -4.569 -9.860 1.00 95.00 294 GLY A CA 1
ATOM 2292 C C . GLY A 1 294 ? -38.426 -5.166 -8.446 1.00 95.00 294 GLY A C 1
ATOM 2293 O O . GLY A 1 294 ? -39.459 -5.051 -7.795 1.00 95.00 294 GLY A O 1
ATOM 2294 N N . ALA A 1 295 ? -37.340 -5.745 -7.920 1.00 96.19 295 ALA A N 1
ATOM 2295 C CA . ALA A 1 295 ? -37.284 -6.238 -6.545 1.00 96.19 295 ALA A CA 1
ATOM 2296 C C . ALA A 1 295 ? -36.772 -5.157 -5.577 1.00 96.19 295 ALA A C 1
ATOM 2298 O O . ALA A 1 295 ? -35.767 -4.491 -5.836 1.00 96.19 295 ALA A O 1
ATOM 2299 N N . HIS A 1 296 ? -37.448 -4.998 -4.434 1.00 95.50 296 HIS A N 1
ATOM 2300 C CA . HIS A 1 296 ? -37.068 -4.046 -3.387 1.00 95.50 296 HIS A CA 1
ATOM 2301 C C . HIS A 1 296 ? -36.081 -4.673 -2.396 1.00 95.50 296 HIS A C 1
ATOM 2303 O O . HIS A 1 296 ? -36.365 -5.691 -1.761 1.00 95.50 296 HIS A O 1
ATOM 2309 N N . TYR A 1 297 ? -34.937 -4.021 -2.199 1.00 94.25 297 TYR A N 1
ATOM 2310 C CA . TYR A 1 297 ? -33.923 -4.423 -1.230 1.00 94.25 297 TYR A CA 1
ATOM 2311 C C . TYR A 1 297 ? -33.759 -3.362 -0.150 1.00 94.25 297 TYR A C 1
ATOM 2313 O O . TYR A 1 297 ? -33.815 -2.160 -0.410 1.00 94.25 297 TYR A O 1
ATOM 2321 N N . ARG A 1 298 ? -33.483 -3.815 1.079 1.00 88.94 298 ARG A N 1
ATOM 2322 C CA . ARG A 1 298 ? -33.273 -2.927 2.231 1.00 88.94 298 ARG A CA 1
ATOM 2323 C C . ARG A 1 298 ? -32.113 -1.954 2.008 1.00 88.94 298 ARG A C 1
ATOM 2325 O O . ARG A 1 298 ? -32.169 -0.838 2.507 1.00 88.94 298 ARG A O 1
ATOM 2332 N N . SER A 1 299 ? -31.065 -2.376 1.306 1.00 93.06 299 SER A N 1
ATOM 2333 C CA . SER A 1 299 ? -29.886 -1.569 0.983 1.00 93.06 299 SER A CA 1
ATOM 2334 C C . SER A 1 299 ? -29.184 -2.110 -0.261 1.00 93.06 299 SER A C 1
ATOM 2336 O O . SER A 1 299 ? -29.389 -3.266 -0.634 1.00 93.06 299 SER A O 1
ATOM 2338 N N . ALA A 1 300 ? -28.297 -1.309 -0.853 1.00 94.00 300 ALA A N 1
ATOM 2339 C CA . ALA A 1 300 ? -27.431 -1.739 -1.952 1.00 94.00 300 ALA A CA 1
ATOM 2340 C C . ALA A 1 300 ? -26.564 -2.962 -1.587 1.00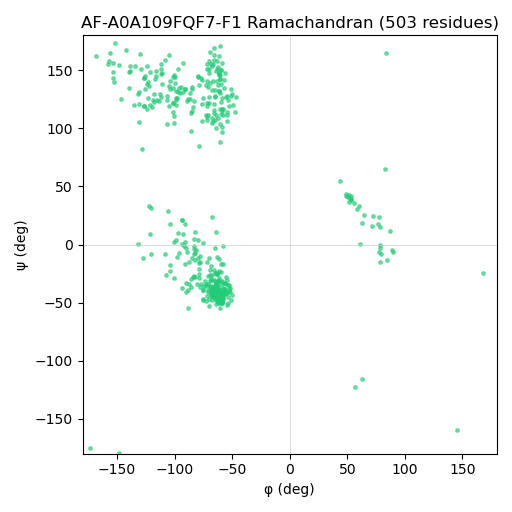 94.00 300 ALA A C 1
ATOM 2342 O O . ALA A 1 300 ? -26.432 -3.883 -2.386 1.00 94.00 300 ALA A O 1
ATOM 2343 N N . THR A 1 301 ? -26.054 -3.034 -0.351 1.00 93.31 301 THR A N 1
ATOM 2344 C CA . THR A 1 301 ? -25.298 -4.206 0.128 1.00 93.31 301 THR A CA 1
ATOM 2345 C C . THR A 1 301 ? -26.177 -5.451 0.235 1.00 93.31 301 THR A C 1
ATOM 2347 O O . THR A 1 301 ? -25.745 -6.527 -0.151 1.00 93.31 301 THR A O 1
ATOM 2350 N N . CYS A 1 302 ? -27.425 -5.311 0.696 1.00 94.31 302 CYS A N 1
ATOM 2351 C CA . CYS A 1 302 ? -28.374 -6.427 0.741 1.00 94.31 302 CYS A CA 1
ATOM 2352 C C . CYS A 1 302 ? -28.763 -6.900 -0.671 1.00 94.31 302 CYS A C 1
ATOM 2354 O O . CYS A 1 302 ? -28.937 -8.096 -0.891 1.00 94.31 302 CYS A O 1
ATOM 2356 N N . ALA A 1 303 ? -28.867 -5.979 -1.638 1.00 96.62 303 ALA A N 1
ATOM 2357 C CA . ALA A 1 303 ? -29.014 -6.340 -3.046 1.00 96.62 303 ALA A CA 1
ATOM 2358 C C . ALA A 1 303 ? -27.787 -7.126 -3.542 1.00 96.62 303 ALA A C 1
ATOM 2360 O O . ALA A 1 303 ? -27.945 -8.190 -4.130 1.00 96.62 303 ALA A O 1
ATOM 2361 N N . TRP A 1 304 ? -26.568 -6.673 -3.231 1.00 97.38 304 TRP A N 1
ATOM 2362 C CA . TRP A 1 304 ? -25.338 -7.388 -3.589 1.00 97.38 304 TRP A CA 1
ATOM 2363 C C . TRP A 1 304 ? -25.262 -8.796 -2.987 1.00 97.38 304 TRP A C 1
ATOM 2365 O O . TRP A 1 304 ? -25.000 -9.741 -3.721 1.00 97.38 304 TRP A O 1
ATOM 2375 N N . GLU A 1 305 ? -25.572 -8.965 -1.701 1.00 96.00 305 GLU A N 1
ATOM 2376 C CA . GLU A 1 305 ? -25.581 -10.285 -1.048 1.00 96.00 305 GLU A CA 1
ATOM 2377 C C . GLU A 1 305 ? -26.562 -11.268 -1.706 1.00 96.00 305 GLU A C 1
ATOM 2379 O O . GLU A 1 305 ? -26.308 -12.469 -1.716 1.00 96.00 305 GLU A O 1
ATOM 2384 N N . LYS A 1 306 ? -27.686 -10.770 -2.243 1.00 97.38 306 LYS A N 1
ATOM 2385 C CA . LYS A 1 306 ? -28.744 -11.609 -2.821 1.00 97.38 306 LYS A CA 1
ATOM 2386 C C . LYS A 1 306 ? -28.579 -11.896 -4.313 1.00 97.38 306 LYS A C 1
ATOM 2388 O O . LYS A 1 306 ? -28.900 -12.998 -4.739 1.00 97.38 306 LYS A O 1
ATOM 2393 N N . ILE A 1 307 ? -28.167 -10.908 -5.110 1.00 97.44 307 ILE A N 1
ATOM 2394 C CA . ILE A 1 307 ? -28.158 -10.994 -6.586 1.00 97.44 307 ILE A CA 1
ATOM 2395 C C . ILE A 1 307 ? -26.836 -10.544 -7.223 1.00 97.44 307 ILE A C 1
ATOM 2397 O O . ILE A 1 307 ? -26.716 -10.530 -8.448 1.00 97.44 307 ILE A O 1
ATOM 2401 N N . GLY A 1 308 ? -25.845 -10.142 -6.425 1.00 95.50 308 GLY A N 1
ATOM 2402 C CA . GLY A 1 308 ? -24.553 -9.686 -6.924 1.00 95.50 308 GLY A CA 1
ATOM 2403 C C . GLY A 1 308 ? -23.759 -10.814 -7.584 1.00 95.50 308 GLY A C 1
ATOM 2404 O O . GLY A 1 308 ? -23.601 -11.893 -7.022 1.00 95.50 308 GLY A O 1
ATOM 2405 N N . LYS A 1 309 ? -23.208 -10.542 -8.770 1.00 97.12 309 LYS A N 1
ATOM 2406 C CA . LYS A 1 309 ? -22.293 -11.435 -9.506 1.00 97.12 309 LYS A CA 1
ATOM 2407 C C . LYS A 1 309 ? -20.818 -11.063 -9.314 1.00 97.12 309 LYS A C 1
ATOM 2409 O O . LYS A 1 309 ? -19.934 -11.637 -9.943 1.00 97.12 309 LYS A O 1
ATOM 2414 N N . THR A 1 310 ? -20.538 -10.065 -8.481 1.00 95.62 310 THR A N 1
ATOM 2415 C CA . THR A 1 310 ? -19.195 -9.536 -8.212 1.00 95.62 310 THR A CA 1
ATOM 2416 C C . THR A 1 310 ? -18.712 -9.916 -6.820 1.00 95.62 310 THR A C 1
ATOM 2418 O O . THR A 1 310 ? -19.503 -10.175 -5.915 1.00 95.62 310 THR A O 1
ATOM 2421 N N . THR A 1 311 ? -17.396 -9.886 -6.606 1.00 96.88 311 THR A N 1
ATOM 2422 C CA . THR A 1 311 ? -16.839 -9.988 -5.248 1.00 96.88 311 THR A CA 1
ATOM 2423 C C . THR A 1 311 ? -17.164 -8.733 -4.427 1.00 96.88 311 THR A C 1
ATOM 2425 O O . THR A 1 311 ? -17.329 -7.650 -4.993 1.00 96.88 311 THR A O 1
ATOM 2428 N N . LEU A 1 312 ? -17.187 -8.844 -3.090 1.00 95.00 312 LEU A N 1
ATOM 2429 C CA . LEU A 1 312 ? -17.466 -7.709 -2.194 1.00 95.00 312 LEU A CA 1
ATOM 2430 C C . LEU A 1 312 ? -16.509 -6.536 -2.442 1.00 95.00 312 LEU A C 1
ATOM 2432 O O . LEU A 1 312 ? -16.932 -5.383 -2.482 1.00 95.00 312 LEU A O 1
ATOM 2436 N N . ALA A 1 313 ? -15.224 -6.841 -2.645 1.00 94.56 313 ALA A N 1
ATOM 2437 C CA . ALA A 1 313 ? -14.199 -5.844 -2.926 1.00 94.56 313 ALA A CA 1
ATOM 2438 C C . ALA A 1 313 ? -14.456 -5.132 -4.264 1.00 94.56 313 ALA A C 1
ATOM 2440 O O . ALA A 1 313 ? -14.368 -3.908 -4.340 1.00 94.56 313 ALA A O 1
ATOM 2441 N N . THR A 1 314 ? -14.828 -5.881 -5.308 1.00 94.88 314 THR A N 1
ATOM 2442 C CA . THR A 1 314 ? -15.186 -5.314 -6.616 1.00 94.88 314 THR A CA 1
ATOM 2443 C C . THR A 1 314 ? -16.429 -4.430 -6.522 1.00 94.88 314 THR A C 1
ATOM 2445 O O . THR A 1 314 ? -16.420 -3.321 -7.049 1.00 94.88 314 THR A O 1
ATOM 2448 N N . TYR A 1 315 ? -17.477 -4.882 -5.829 1.00 97.12 315 TYR A N 1
ATOM 2449 C CA . TYR A 1 315 ? -18.697 -4.106 -5.600 1.00 97.12 315 TYR A CA 1
ATOM 2450 C C . TYR A 1 315 ? -18.408 -2.790 -4.860 1.00 97.12 315 TYR A C 1
ATOM 2452 O O . TYR A 1 315 ? -18.787 -1.718 -5.333 1.00 97.12 315 TYR A O 1
ATOM 2460 N N . GLN A 1 316 ? -17.677 -2.850 -3.741 1.00 94.88 316 GLN A N 1
ATOM 2461 C CA . GLN A 1 316 ? -17.308 -1.664 -2.961 1.00 94.88 316 GLN A CA 1
ATOM 2462 C C . GLN A 1 316 ? -16.453 -0.689 -3.774 1.00 94.88 316 GLN A C 1
ATOM 2464 O O . GLN A 1 316 ? -16.708 0.513 -3.749 1.00 94.88 316 GLN A O 1
ATOM 2469 N N . GLY A 1 317 ? -15.475 -1.204 -4.525 1.00 93.75 317 GLY A N 1
ATOM 2470 C CA . GLY A 1 317 ? -14.651 -0.393 -5.416 1.00 93.75 317 GLY A CA 1
ATOM 2471 C C . GLY A 1 317 ? -15.477 0.298 -6.500 1.00 93.75 317 GLY A C 1
ATOM 2472 O O . GLY A 1 317 ? -15.276 1.480 -6.761 1.00 93.75 317 GLY A O 1
ATOM 2473 N N . ARG A 1 318 ? -16.454 -0.403 -7.094 1.00 95.88 318 ARG A N 1
ATOM 2474 C CA . ARG A 1 318 ? -17.306 0.170 -8.143 1.00 95.88 318 ARG A CA 1
ATOM 2475 C C . ARG A 1 318 ? -18.216 1.285 -7.620 1.00 95.88 318 ARG A C 1
ATOM 2477 O O . ARG A 1 318 ? -18.283 2.340 -8.245 1.00 95.88 318 ARG A O 1
ATOM 2484 N N . ILE A 1 319 ? -18.835 1.092 -6.455 1.00 94.62 319 ILE A N 1
ATOM 2485 C CA . ILE A 1 319 ? -19.640 2.130 -5.790 1.00 94.62 319 ILE A CA 1
ATOM 2486 C C . ILE A 1 319 ? -18.777 3.342 -5.420 1.00 94.62 319 ILE A C 1
ATOM 2488 O O . ILE A 1 319 ? -19.190 4.477 -5.638 1.00 94.62 319 ILE A O 1
ATOM 2492 N N . ALA A 1 320 ? -17.566 3.120 -4.897 1.00 89.94 320 ALA A N 1
ATOM 2493 C CA . ALA A 1 320 ? -16.647 4.203 -4.542 1.00 89.94 320 ALA A CA 1
ATOM 2494 C C . ALA A 1 320 ? -16.194 5.024 -5.763 1.00 89.94 320 ALA A C 1
ATOM 2496 O O . ALA A 1 320 ? -16.004 6.231 -5.648 1.00 89.94 320 ALA A O 1
ATOM 2497 N N . ASN A 1 321 ? -16.080 4.385 -6.931 1.00 89.00 321 ASN A N 1
ATOM 2498 C CA . ASN A 1 321 ? -15.792 5.043 -8.208 1.00 89.00 321 ASN A CA 1
ATOM 2499 C C . ASN A 1 321 ? -17.029 5.700 -8.851 1.00 89.00 321 ASN A C 1
ATOM 2501 O O . ASN A 1 321 ? -16.931 6.213 -9.962 1.00 89.00 321 ASN A O 1
ATOM 2505 N N . GLY A 1 322 ? -18.190 5.683 -8.184 1.00 92.31 322 GLY A N 1
ATOM 2506 C CA . GLY A 1 322 ? -19.411 6.335 -8.660 1.00 92.31 322 GLY A CA 1
ATOM 2507 C C . GLY A 1 322 ? -20.150 5.589 -9.774 1.00 92.31 322 GLY A C 1
ATOM 2508 O O . GLY A 1 322 ? -20.970 6.194 -10.460 1.00 92.31 322 GLY A O 1
ATOM 2509 N N . HIS A 1 323 ? -19.885 4.295 -9.985 1.00 94.50 323 HIS A N 1
ATOM 2510 C CA . HIS A 1 323 ? -20.629 3.515 -10.977 1.00 94.50 323 HIS A CA 1
ATOM 2511 C C . HIS A 1 323 ? -22.081 3.269 -10.542 1.00 94.50 323 HIS A C 1
ATOM 2513 O O . HIS A 1 323 ? -22.404 3.271 -9.351 1.00 94.50 323 HIS A O 1
ATOM 2519 N N . SER A 1 324 ? -22.954 2.989 -11.517 1.00 95.81 324 SER A N 1
ATOM 2520 C CA . SER A 1 324 ? -24.347 2.622 -11.245 1.00 95.81 324 SER A CA 1
ATOM 2521 C C . SER A 1 324 ? -24.429 1.371 -10.360 1.00 95.81 324 SER A C 1
ATOM 2523 O O . SER A 1 324 ? -23.512 0.538 -10.313 1.00 95.81 324 SER A O 1
ATOM 2525 N N . LEU A 1 325 ? -25.549 1.216 -9.649 1.00 96.75 325 LEU A N 1
ATOM 2526 C CA . LEU A 1 325 ? -25.780 0.036 -8.818 1.00 96.75 325 LEU A CA 1
ATOM 2527 C C . LEU A 1 325 ? -25.777 -1.248 -9.664 1.00 96.75 325 LEU A C 1
ATOM 2529 O O . LEU A 1 325 ? -25.154 -2.225 -9.264 1.00 96.75 325 LEU A O 1
ATOM 2533 N N . MET A 1 326 ? -26.389 -1.226 -10.851 1.00 97.31 326 MET A N 1
ATOM 2534 C CA . MET A 1 326 ? -26.441 -2.369 -11.774 1.00 97.31 326 MET A CA 1
ATOM 2535 C C . MET A 1 326 ? -25.048 -2.833 -12.215 1.00 97.31 326 MET A C 1
ATOM 2537 O O . MET A 1 326 ? -24.725 -4.023 -12.131 1.00 97.31 326 MET A O 1
ATOM 2541 N N . VAL A 1 327 ? -24.181 -1.885 -12.585 1.00 96.31 327 VAL A N 1
ATOM 2542 C CA . VAL A 1 327 ? -22.774 -2.150 -12.915 1.00 96.31 327 VAL A CA 1
ATOM 2543 C C . VAL A 1 327 ? -22.015 -2.653 -11.688 1.00 96.31 327 VAL A C 1
ATOM 2545 O O . VAL A 1 327 ? -21.234 -3.602 -11.768 1.00 96.31 327 VAL A O 1
ATOM 2548 N N . SER A 1 328 ? -22.248 -2.064 -10.516 1.00 96.69 328 SER A N 1
ATOM 2549 C CA . SER A 1 328 ? -21.587 -2.465 -9.266 1.00 96.69 328 SER A CA 1
ATOM 2550 C C . SER A 1 328 ? -21.942 -3.896 -8.845 1.00 96.69 328 SER A C 1
ATOM 2552 O O . SER A 1 328 ? -21.073 -4.643 -8.386 1.00 96.69 328 SER A O 1
ATOM 2554 N N . LEU A 1 329 ? -23.193 -4.305 -9.073 1.00 97.31 329 LEU A N 1
ATOM 2555 C CA . LEU A 1 329 ? -23.681 -5.669 -8.868 1.00 97.31 329 LEU A CA 1
ATOM 2556 C C . LEU A 1 329 ? -23.152 -6.664 -9.917 1.00 97.31 329 LEU A C 1
ATOM 2558 O O . LEU A 1 329 ? -23.240 -7.869 -9.699 1.00 97.31 329 LEU A O 1
ATOM 2562 N N . GLY A 1 330 ? -22.588 -6.186 -11.033 1.00 95.56 330 GLY A N 1
ATOM 2563 C CA . GLY A 1 330 ? -22.150 -7.020 -12.161 1.00 95.56 330 GLY A CA 1
ATOM 2564 C C . GLY A 1 330 ? -23.300 -7.592 -12.982 1.00 95.56 330 GLY A C 1
ATOM 2565 O O . GLY A 1 330 ? -23.143 -8.646 -13.594 1.00 95.56 330 GLY A O 1
ATOM 2566 N N . LEU A 1 331 ? -24.456 -6.930 -12.950 1.00 96.00 331 LEU A N 1
ATOM 2567 C CA . LEU A 1 331 ? -25.599 -7.261 -13.799 1.00 96.00 331 LEU A CA 1
ATOM 2568 C C . LEU A 1 331 ? -25.488 -6.571 -15.160 1.00 96.00 331 LEU A C 1
ATOM 2570 O O . LEU A 1 331 ? -25.924 -7.130 -16.158 1.00 96.00 331 LEU A O 1
ATOM 2574 N N . GLU A 1 332 ? -24.843 -5.405 -15.189 1.00 95.44 332 GLU A N 1
ATOM 2575 C CA . GLU A 1 332 ? -24.438 -4.700 -16.402 1.00 95.44 332 GLU A CA 1
ATOM 2576 C C . GLU A 1 332 ? -22.907 -4.723 -16.544 1.00 95.44 332 GLU A C 1
ATOM 2578 O O . GLU A 1 332 ? -22.190 -4.717 -15.529 1.00 95.44 332 GLU A O 1
ATOM 2583 N N . PRO A 1 333 ? -22.380 -4.759 -17.782 1.00 92.25 333 PRO A N 1
ATOM 2584 C CA . PRO A 1 333 ? -20.948 -4.636 -18.019 1.00 92.25 333 PRO A CA 1
ATOM 2585 C C . PRO A 1 333 ? -20.440 -3.268 -17.548 1.00 92.25 333 PRO A C 1
ATOM 2587 O O . PRO A 1 333 ? -21.178 -2.285 -17.508 1.00 92.25 333 PRO A O 1
ATOM 2590 N N . LEU A 1 334 ? -19.159 -3.200 -17.176 1.00 89.00 334 LEU A N 1
ATOM 2591 C CA . LEU A 1 334 ? -18.529 -1.918 -16.866 1.00 89.00 334 LEU A CA 1
ATOM 2592 C C . LEU A 1 334 ? -18.584 -1.044 -18.134 1.00 89.00 334 LEU A C 1
ATOM 2594 O O . LEU A 1 334 ? -18.208 -1.563 -19.187 1.00 89.00 334 LEU A O 1
ATOM 2598 N N . PRO A 1 335 ? -19.011 0.233 -18.071 1.00 84.19 335 PRO A N 1
ATOM 2599 C CA . PRO A 1 335 ? -18.897 1.115 -19.225 1.00 84.19 335 PRO A CA 1
ATOM 2600 C C . PRO A 1 335 ? -17.438 1.119 -19.684 1.00 84.19 335 PRO A C 1
ATOM 2602 O O . PRO A 1 335 ? -16.531 1.297 -18.860 1.00 84.19 335 PRO A O 1
ATOM 2605 N N . SER A 1 336 ? -17.215 0.858 -20.973 1.00 76.31 336 SER A N 1
ATOM 2606 C CA . SER A 1 336 ? -15.891 0.958 -21.570 1.00 76.31 336 SER A CA 1
ATOM 2607 C C . SER A 1 336 ? -15.405 2.383 -21.349 1.00 76.31 336 SER A C 1
ATOM 2609 O O . SER A 1 336 ? -16.029 3.349 -21.779 1.00 76.31 336 SER A O 1
ATOM 2611 N N . LEU A 1 337 ? -14.324 2.530 -20.588 1.00 75.12 337 LEU A N 1
ATOM 2612 C CA . LEU A 1 337 ? -13.657 3.815 -20.496 1.00 75.12 337 LEU A CA 1
ATOM 2613 C C . LEU A 1 337 ? -12.882 3.962 -21.798 1.00 75.12 337 LEU A C 1
ATOM 2615 O O . LEU A 1 337 ? -11.876 3.276 -21.970 1.00 75.12 337 LEU A O 1
ATOM 2619 N N . ASP A 1 338 ? -13.356 4.821 -22.693 1.00 75.75 338 ASP A N 1
ATOM 2620 C CA . ASP A 1 338 ? -12.577 5.258 -23.847 1.00 75.75 338 ASP A CA 1
ATOM 2621 C C . ASP A 1 338 ? -11.317 5.940 -23.309 1.00 75.75 338 ASP A C 1
ATOM 2623 O O . ASP A 1 338 ? -11.367 7.031 -22.739 1.00 75.75 338 ASP A O 1
ATOM 2627 N N . ARG A 1 339 ? -10.189 5.232 -23.376 1.00 81.38 339 ARG A N 1
ATOM 2628 C CA . ARG A 1 339 ? -8.921 5.663 -22.769 1.00 81.38 339 ARG A CA 1
ATOM 2629 C C . ARG A 1 339 ? -7.934 6.182 -23.795 1.00 81.38 339 ARG A C 1
ATOM 2631 O O . ARG A 1 339 ? -7.025 6.917 -23.421 1.00 81.38 339 ARG A O 1
ATOM 2638 N N . TYR A 1 340 ? -8.096 5.774 -25.047 1.00 89.75 340 TYR A N 1
ATOM 2639 C CA . TYR A 1 340 ? -7.164 6.065 -26.122 1.00 89.75 340 TYR A CA 1
ATOM 2640 C C . TYR A 1 340 ? -7.949 6.593 -27.311 1.00 89.75 340 TYR A C 1
ATOM 2642 O O . TYR A 1 340 ? -8.948 5.995 -27.701 1.00 89.75 340 TYR A O 1
ATOM 2650 N N . GLU A 1 341 ? -7.502 7.704 -27.878 1.00 92.81 341 GLU A N 1
ATOM 2651 C CA . GLU A 1 341 ? -8.059 8.265 -29.102 1.00 92.81 341 GLU A CA 1
ATOM 2652 C C . GLU A 1 341 ? -6.929 8.350 -30.121 1.00 92.81 341 GLU A C 1
ATOM 2654 O O . GLU A 1 341 ? -5.909 8.980 -29.857 1.00 92.81 341 GLU A O 1
ATOM 2659 N N . VAL A 1 342 ? -7.084 7.664 -31.252 1.00 94.44 342 VAL A N 1
ATOM 2660 C CA . VAL A 1 342 ? -6.087 7.632 -32.327 1.00 94.44 342 VAL A CA 1
ATOM 2661 C C . VAL A 1 342 ? -6.806 7.922 -33.632 1.00 94.44 342 VAL A C 1
ATOM 2663 O O . VAL A 1 342 ? -7.740 7.209 -33.996 1.00 94.44 342 VAL A O 1
ATOM 2666 N N . ALA A 1 343 ? -6.388 8.984 -34.324 1.00 92.06 343 ALA A N 1
ATOM 2667 C CA . ALA A 1 343 ? -7.002 9.438 -35.576 1.00 92.06 343 ALA A CA 1
ATOM 2668 C C . ALA A 1 343 ? -8.538 9.621 -35.485 1.00 92.06 343 ALA A C 1
ATOM 2670 O O . ALA A 1 343 ? -9.266 9.318 -36.426 1.00 92.06 343 ALA A O 1
ATOM 2671 N N . GLY A 1 344 ? -9.035 10.089 -34.332 1.00 92.31 344 GLY A N 1
ATOM 2672 C CA . GLY A 1 344 ? -10.465 10.309 -34.076 1.00 92.31 344 GLY A CA 1
ATOM 2673 C C . GLY A 1 344 ? -11.273 9.047 -33.747 1.00 92.31 344 GLY A C 1
ATOM 2674 O O . GLY A 1 344 ? -12.471 9.145 -33.487 1.00 92.31 344 GLY A O 1
ATOM 2675 N N . VAL A 1 345 ? -10.645 7.866 -33.718 1.00 94.12 345 VAL A N 1
ATOM 2676 C CA . VAL A 1 345 ? -11.275 6.620 -33.260 1.00 94.12 345 VAL A CA 1
ATOM 2677 C C . VAL A 1 345 ? -10.932 6.393 -31.792 1.00 94.12 345 VAL A C 1
ATOM 2679 O O . VAL A 1 345 ? -9.766 6.463 -31.396 1.00 94.12 345 VAL A O 1
ATOM 2682 N N . LYS A 1 346 ? -11.953 6.121 -30.976 1.00 93.81 346 LYS A N 1
ATOM 2683 C CA . LYS A 1 346 ? -11.806 5.854 -29.543 1.00 93.81 346 LYS A CA 1
ATOM 2684 C C . LYS A 1 346 ? -11.701 4.358 -29.278 1.00 93.81 346 LYS A C 1
ATOM 2686 O O . LYS A 1 346 ? -12.479 3.574 -29.811 1.00 93.81 346 LYS A O 1
ATOM 2691 N N . TYR A 1 347 ? -10.759 3.989 -28.420 1.00 92.75 347 TYR A N 1
ATOM 2692 C CA . TYR A 1 347 ? -10.481 2.617 -28.022 1.00 92.75 347 TYR A CA 1
ATOM 2693 C C . TYR A 1 347 ? -10.514 2.492 -26.500 1.00 92.75 347 TYR A C 1
ATOM 2695 O O . TYR A 1 347 ? -10.055 3.373 -25.758 1.00 92.75 347 TYR A O 1
ATOM 2703 N N . SER A 1 348 ? -11.018 1.356 -26.024 1.00 88.25 348 SER A N 1
ATOM 2704 C CA . SER A 1 348 ? -11.155 1.082 -24.595 1.00 88.25 348 SER A CA 1
ATOM 2705 C C . SER A 1 348 ? -9.859 0.529 -23.992 1.00 88.25 348 SER A C 1
ATOM 2707 O O . SER A 1 348 ? -9.550 0.750 -22.814 1.00 88.25 348 SER A O 1
ATOM 2709 N N . THR A 1 349 ? -9.053 -0.156 -24.813 1.00 92.69 349 THR A N 1
ATOM 2710 C CA . THR A 1 349 ? -7.788 -0.774 -24.399 1.00 92.69 349 THR A CA 1
ATOM 2711 C C . THR A 1 349 ? -6.670 -0.585 -25.426 1.00 92.69 349 THR A C 1
ATOM 2713 O O . THR A 1 349 ? -6.914 -0.511 -26.625 1.00 92.69 349 THR A O 1
ATOM 2716 N N . LEU A 1 350 ? -5.409 -0.598 -24.969 1.00 94.50 350 LEU A N 1
ATOM 2717 C CA . LEU A 1 350 ? -4.241 -0.629 -25.865 1.00 94.50 350 LEU A CA 1
ATOM 2718 C C . LEU A 1 350 ? -4.190 -1.886 -26.741 1.00 94.50 350 LEU A C 1
ATOM 2720 O O . LEU A 1 350 ? -3.540 -1.868 -27.778 1.00 94.50 350 LEU A O 1
ATOM 2724 N N . ALA A 1 351 ? -4.843 -2.978 -26.331 1.00 95.19 351 ALA A N 1
ATOM 2725 C CA . ALA A 1 351 ? -4.903 -4.200 -27.127 1.00 95.19 351 ALA A CA 1
ATOM 2726 C C . ALA A 1 351 ? -5.741 -3.996 -28.395 1.00 95.19 351 ALA A C 1
ATOM 2728 O O . ALA A 1 351 ? -5.329 -4.430 -29.465 1.00 95.19 351 ALA A O 1
ATOM 2729 N N . GLU A 1 352 ? -6.868 -3.287 -28.280 1.00 95.56 352 GLU A N 1
ATOM 2730 C CA . GLU A 1 352 ? -7.693 -2.896 -29.429 1.00 95.56 352 GLU A CA 1
ATOM 2731 C C . GLU A 1 352 ? -6.931 -1.944 -30.352 1.00 95.56 352 GLU A C 1
ATOM 2733 O O . GLU A 1 352 ? -6.918 -2.156 -31.561 1.00 95.56 352 GLU A O 1
ATOM 2738 N N . VAL A 1 353 ? -6.224 -0.959 -29.781 1.00 96.69 353 VAL A N 1
ATOM 2739 C CA . VAL A 1 353 ? -5.352 -0.054 -30.547 1.00 96.69 353 VAL A CA 1
ATOM 2740 C C . VAL A 1 353 ? -4.274 -0.846 -31.300 1.00 96.69 353 VAL A C 1
ATOM 2742 O O . VAL A 1 353 ? -4.077 -0.649 -32.494 1.00 96.69 353 VAL A O 1
ATOM 2745 N N . ALA A 1 354 ? -3.591 -1.781 -30.632 1.00 96.38 354 ALA A N 1
ATOM 2746 C CA . ALA A 1 354 ? -2.561 -2.605 -31.261 1.00 96.38 354 ALA A CA 1
ATOM 2747 C C . ALA A 1 354 ? -3.136 -3.455 -32.406 1.00 96.38 354 ALA A C 1
ATOM 2749 O O . ALA A 1 354 ? -2.580 -3.458 -33.503 1.00 96.38 354 ALA A O 1
ATOM 2750 N N . ALA A 1 355 ? -4.277 -4.113 -32.176 1.00 96.31 355 ALA A N 1
ATOM 2751 C CA . ALA A 1 355 ? -4.945 -4.938 -33.177 1.00 96.31 355 ALA A CA 1
ATOM 2752 C C . ALA A 1 355 ? -5.381 -4.123 -34.407 1.00 96.31 355 ALA A C 1
ATOM 2754 O O . ALA A 1 355 ? -5.140 -4.553 -35.533 1.00 96.31 355 ALA A O 1
ATOM 2755 N N . ALA A 1 356 ? -5.946 -2.926 -34.205 1.00 96.94 356 ALA A N 1
ATOM 2756 C CA . ALA A 1 356 ? -6.369 -2.034 -35.287 1.00 96.94 356 ALA A CA 1
ATOM 2757 C C . ALA A 1 356 ? -5.203 -1.587 -36.189 1.00 96.94 356 ALA A C 1
ATOM 2759 O O . ALA A 1 356 ? -5.392 -1.367 -37.383 1.00 96.94 356 ALA A O 1
ATOM 2760 N N . HIS A 1 357 ? -3.989 -1.507 -35.639 1.00 96.25 357 HIS A N 1
ATOM 2761 C CA . HIS A 1 357 ? -2.779 -1.096 -36.354 1.00 96.25 357 HIS A CA 1
ATOM 2762 C C . HIS A 1 357 ? -1.842 -2.262 -36.712 1.00 96.25 357 HIS A C 1
ATOM 2764 O O . HIS A 1 357 ? -0.676 -2.039 -37.028 1.00 96.25 357 HIS A O 1
ATOM 2770 N N . SER A 1 358 ? -2.333 -3.509 -36.691 1.00 95.38 358 SER A N 1
ATOM 2771 C CA . SER A 1 358 ? -1.543 -4.710 -37.022 1.00 95.38 358 SER A CA 1
ATOM 2772 C C . SER A 1 358 ? -0.264 -4.871 -36.181 1.00 95.38 358 SER A C 1
ATOM 2774 O O . SER A 1 358 ? 0.765 -5.350 -36.658 1.00 95.38 358 SER A O 1
ATOM 2776 N N . LEU A 1 359 ? -0.320 -4.476 -34.908 1.00 94.62 359 LEU A N 1
ATOM 2777 C CA . LEU A 1 359 ? 0.757 -4.632 -33.935 1.00 94.62 359 LEU A CA 1
ATOM 2778 C C . LEU A 1 359 ? 0.367 -5.637 -32.854 1.00 94.62 359 LEU A C 1
ATOM 2780 O O . LEU A 1 359 ? -0.794 -5.770 -32.469 1.00 94.62 359 LEU A O 1
ATOM 2784 N N . THR A 1 360 ? 1.365 -6.313 -32.291 1.00 95.00 360 THR A N 1
ATOM 2785 C CA . THR A 1 360 ? 1.158 -7.076 -31.059 1.00 95.00 360 THR A CA 1
ATOM 2786 C C . THR A 1 360 ? 1.179 -6.126 -29.860 1.00 95.00 360 THR A C 1
ATOM 2788 O O . THR A 1 360 ? 1.940 -5.155 -29.825 1.00 95.00 360 THR A O 1
ATOM 2791 N N . LEU A 1 361 ? 0.365 -6.409 -28.839 1.00 96.38 361 LEU A N 1
ATOM 2792 C CA . LEU A 1 361 ? 0.341 -5.612 -27.607 1.00 96.38 361 LEU A CA 1
ATOM 2793 C C . LEU A 1 361 ? 1.735 -5.479 -26.949 1.00 96.38 361 LEU A C 1
ATOM 2795 O O . LEU A 1 361 ? 2.076 -4.369 -26.535 1.00 96.38 361 LEU A O 1
ATOM 2799 N N . PRO A 1 362 ? 2.576 -6.534 -26.865 1.00 93.88 362 PRO A N 1
ATOM 2800 C CA . PRO A 1 362 ? 3.941 -6.395 -26.358 1.00 93.88 362 PRO A CA 1
ATOM 2801 C C . PRO A 1 362 ? 4.803 -5.432 -27.182 1.00 93.88 362 PRO A C 1
ATOM 2803 O O . PRO A 1 362 ? 5.520 -4.623 -26.597 1.00 93.88 362 PRO A O 1
ATOM 2806 N N . ALA A 1 363 ? 4.702 -5.463 -28.517 1.00 92.62 363 ALA A N 1
ATOM 2807 C CA . ALA A 1 363 ? 5.448 -4.550 -29.380 1.00 92.62 363 ALA A CA 1
ATOM 2808 C C . ALA A 1 363 ? 5.022 -3.093 -29.155 1.00 92.62 363 ALA A C 1
ATOM 2810 O O . ALA A 1 363 ? 5.879 -2.226 -28.991 1.00 92.62 363 ALA A O 1
ATOM 2811 N N . LEU A 1 364 ? 3.713 -2.830 -29.073 1.00 96.25 364 LEU A N 1
ATOM 2812 C CA . LEU A 1 364 ? 3.195 -1.493 -28.780 1.00 96.25 364 LEU A CA 1
ATOM 2813 C C . LEU A 1 364 ? 3.642 -1.005 -27.393 1.00 96.25 364 LEU A C 1
ATOM 2815 O O . LEU A 1 364 ? 4.148 0.106 -27.267 1.00 96.25 364 LEU A O 1
ATOM 2819 N N . ASN A 1 365 ? 3.539 -1.851 -26.362 1.00 94.38 365 ASN A N 1
ATOM 2820 C CA . ASN A 1 365 ? 4.002 -1.517 -25.011 1.00 94.38 365 ASN A CA 1
ATOM 2821 C C . ASN A 1 365 ? 5.502 -1.213 -24.968 1.00 94.38 365 ASN A C 1
ATOM 2823 O O . ASN A 1 365 ? 5.907 -0.267 -24.300 1.00 94.38 365 ASN A O 1
ATOM 2827 N N . SER A 1 366 ? 6.322 -1.988 -25.684 1.00 90.81 366 SER A N 1
ATOM 2828 C CA . SER A 1 366 ? 7.764 -1.745 -25.764 1.00 90.81 366 SER A CA 1
ATOM 2829 C C . SER A 1 366 ? 8.076 -0.389 -26.394 1.00 90.81 366 SER A C 1
ATOM 2831 O O . SER A 1 366 ? 8.992 0.289 -25.938 1.00 90.81 366 SER A O 1
ATOM 2833 N N . ARG A 1 367 ? 7.325 0.016 -27.424 1.00 93.88 367 ARG A N 1
ATOM 2834 C CA . ARG A 1 367 ? 7.489 1.320 -28.082 1.00 93.88 367 ARG A CA 1
ATOM 2835 C C . ARG A 1 367 ? 7.070 2.463 -27.158 1.00 93.88 367 ARG A C 1
ATOM 2837 O O . ARG A 1 367 ? 7.818 3.419 -26.998 1.00 93.88 367 ARG A O 1
ATOM 2844 N N . LEU A 1 368 ? 5.945 2.322 -26.458 1.00 94.38 368 LEU A N 1
ATOM 2845 C CA . LEU A 1 368 ? 5.439 3.324 -25.508 1.00 94.38 368 LEU A CA 1
ATOM 2846 C C . LEU A 1 368 ? 6.379 3.617 -24.323 1.00 94.38 368 LEU A C 1
ATOM 2848 O O . LEU A 1 368 ? 6.173 4.596 -23.609 1.00 94.38 368 LEU A O 1
ATOM 2852 N N . LEU A 1 369 ? 7.412 2.797 -24.093 1.00 88.00 369 LEU A N 1
ATOM 2853 C CA . LEU A 1 369 ? 8.462 3.113 -23.120 1.00 88.00 369 LEU A CA 1
ATOM 2854 C C . LEU A 1 369 ? 9.347 4.286 -23.565 1.00 88.00 369 LEU A C 1
ATOM 2856 O O . LEU A 1 369 ? 9.926 4.952 -22.707 1.00 88.00 369 LEU A O 1
ATOM 2860 N N . SER A 1 370 ? 9.474 4.524 -24.874 1.00 87.06 370 SER A N 1
ATOM 2861 C CA . SER A 1 370 ? 10.406 5.503 -25.447 1.00 87.06 370 SER A CA 1
ATOM 2862 C C . SER A 1 370 ? 9.777 6.514 -26.408 1.00 87.06 370 SER A C 1
ATOM 2864 O O . SER A 1 370 ? 10.443 7.494 -26.736 1.00 87.06 370 SER A O 1
ATOM 2866 N N . MET A 1 371 ? 8.529 6.325 -26.844 1.00 93.44 371 MET A N 1
ATOM 2867 C CA . MET A 1 371 ? 7.856 7.240 -27.775 1.00 93.44 371 MET A CA 1
ATOM 2868 C C . MET A 1 371 ? 6.366 7.426 -27.457 1.00 93.44 371 MET A C 1
ATOM 2870 O O . MET A 1 371 ? 5.799 6.703 -26.634 1.00 93.44 371 MET A O 1
ATOM 2874 N N . SER A 1 372 ? 5.750 8.433 -28.085 1.00 95.25 372 SER A N 1
ATOM 2875 C CA . SER A 1 372 ? 4.315 8.716 -27.956 1.00 95.25 372 SER A CA 1
ATOM 2876 C C . SER A 1 372 ? 3.459 7.594 -28.562 1.00 95.25 372 SER A C 1
ATOM 2878 O O . SER A 1 372 ? 3.980 6.703 -29.233 1.00 95.25 372 SER A O 1
ATOM 2880 N N . LEU A 1 373 ? 2.144 7.606 -28.320 1.00 95.62 373 LEU A N 1
ATOM 2881 C CA . LEU A 1 373 ? 1.249 6.593 -28.888 1.00 95.62 373 LEU A CA 1
ATOM 2882 C C . LEU A 1 373 ? 1.200 6.703 -30.413 1.00 95.62 373 LEU A C 1
ATOM 2884 O O . LEU A 1 373 ? 1.299 5.692 -31.099 1.00 95.62 373 LEU A O 1
ATOM 2888 N N . GLU A 1 374 ? 1.121 7.918 -30.939 1.00 95.69 374 GLU A N 1
ATOM 2889 C CA . GLU A 1 374 ? 1.093 8.210 -32.368 1.00 95.69 374 GLU A CA 1
ATOM 2890 C C . GLU A 1 374 ? 2.398 7.778 -33.055 1.00 95.69 374 GLU A C 1
ATOM 2892 O O . GLU A 1 374 ? 2.369 7.102 -34.088 1.00 95.69 374 GLU A O 1
ATOM 2897 N N . ASP A 1 375 ? 3.546 8.076 -32.439 1.00 93.31 375 ASP A N 1
ATOM 2898 C CA . ASP A 1 375 ? 4.853 7.640 -32.938 1.00 93.31 375 ASP A CA 1
ATOM 2899 C C . ASP A 1 375 ? 5.001 6.117 -32.844 1.00 93.31 375 ASP A C 1
ATOM 2901 O O . ASP A 1 375 ? 5.502 5.476 -33.763 1.00 93.31 375 ASP A O 1
ATOM 2905 N N . ALA A 1 376 ? 4.519 5.499 -31.762 1.00 95.62 376 ALA A N 1
ATOM 2906 C CA . ALA A 1 376 ? 4.598 4.054 -31.566 1.00 95.62 376 ALA A CA 1
ATOM 2907 C C . ALA A 1 376 ? 3.806 3.278 -32.620 1.00 95.62 376 ALA A C 1
ATOM 2909 O O . ALA A 1 376 ? 4.205 2.171 -32.993 1.00 95.62 376 ALA A O 1
ATOM 2910 N N . LEU A 1 377 ? 2.704 3.842 -33.108 1.00 96.50 377 LEU A N 1
ATOM 2911 C CA . LEU A 1 377 ? 1.885 3.231 -34.150 1.00 96.50 377 LEU A CA 1
ATOM 2912 C C . LEU A 1 377 ? 2.497 3.381 -35.542 1.00 96.50 377 LEU A C 1
ATOM 2914 O O . LEU A 1 377 ? 2.389 2.464 -36.352 1.00 96.50 377 LEU A O 1
ATOM 2918 N N . THR A 1 378 ? 3.177 4.496 -35.808 1.00 92.75 378 THR A N 1
ATOM 2919 C CA . THR A 1 378 ? 3.837 4.758 -37.099 1.00 92.75 378 THR A CA 1
ATOM 2920 C C . THR A 1 378 ? 5.265 4.204 -37.166 1.00 92.75 378 THR A C 1
ATOM 2922 O O . THR A 1 378 ? 5.824 4.040 -38.254 1.00 92.75 378 THR A O 1
ATOM 2925 N N . TYR A 1 379 ? 5.858 3.854 -36.021 1.00 88.62 379 TYR A N 1
ATOM 2926 C CA . TYR A 1 379 ? 7.218 3.339 -35.931 1.00 88.62 379 TYR A CA 1
ATOM 2927 C C . TYR A 1 379 ? 7.389 2.039 -36.720 1.00 88.62 379 TYR A C 1
ATOM 2929 O O . TYR A 1 379 ? 6.832 0.984 -36.395 1.00 88.62 379 TYR A O 1
ATOM 2937 N N . THR A 1 380 ? 8.243 2.110 -37.735 1.00 81.50 380 THR A N 1
ATOM 2938 C CA . THR A 1 380 ? 8.733 0.943 -38.460 1.00 81.50 380 THR A CA 1
ATOM 2939 C C . THR A 1 380 ? 10.135 0.643 -37.936 1.00 81.50 380 THR A C 1
ATOM 2941 O O . THR A 1 380 ? 11.019 1.481 -38.120 1.00 81.50 380 THR A O 1
ATOM 2944 N N . PRO A 1 381 ? 10.368 -0.497 -37.257 1.00 71.44 381 PRO A N 1
ATOM 2945 C CA . PRO A 1 381 ? 11.697 -0.835 -36.775 1.00 71.44 381 PRO A CA 1
ATOM 2946 C C . PRO A 1 381 ? 12.644 -0.922 -37.969 1.00 71.44 381 PRO A C 1
ATOM 2948 O O . PRO A 1 381 ? 12.528 -1.812 -38.811 1.00 71.44 381 PRO A O 1
ATOM 2951 N N . THR A 1 382 ? 13.594 0.006 -38.048 1.00 63.34 382 THR A N 1
ATOM 2952 C CA . THR A 1 382 ? 14.771 -0.175 -38.883 1.00 63.34 382 THR A CA 1
ATOM 2953 C C . THR A 1 382 ? 15.551 -1.304 -38.234 1.00 63.34 382 THR A C 1
ATOM 2955 O O . THR A 1 382 ? 16.098 -1.153 -37.147 1.00 63.34 382 THR A O 1
ATOM 2958 N N . THR A 1 383 ? 15.572 -2.474 -38.862 1.00 56.84 383 THR A N 1
ATOM 2959 C CA . THR A 1 383 ? 16.192 -3.695 -38.319 1.00 56.84 383 THR A CA 1
ATOM 2960 C C . THR A 1 383 ? 17.712 -3.588 -38.137 1.00 56.84 383 THR A C 1
ATOM 2962 O O . THR A 1 383 ? 18.369 -4.602 -37.936 1.00 56.84 383 THR A O 1
ATOM 2965 N N . GLY A 1 384 ? 18.302 -2.390 -38.259 1.00 61.94 384 GLY A N 1
ATOM 2966 C CA . GLY A 1 384 ? 19.745 -2.154 -38.238 1.00 61.94 384 GLY A CA 1
ATOM 2967 C C . GLY A 1 384 ? 20.501 -2.865 -39.363 1.00 61.94 384 GLY A C 1
ATOM 2968 O O . GLY A 1 384 ? 21.718 -2.750 -39.433 1.00 61.94 384 GLY A O 1
ATOM 2969 N N . ARG A 1 385 ? 19.800 -3.598 -40.239 1.00 75.69 385 ARG A N 1
ATOM 2970 C CA . ARG A 1 385 ? 20.392 -4.353 -41.334 1.00 75.69 385 ARG A CA 1
ATOM 2971 C C . ARG A 1 385 ? 20.575 -3.440 -42.528 1.00 75.69 385 ARG A C 1
ATOM 2973 O O . ARG A 1 385 ? 19.606 -2.986 -43.144 1.00 75.69 385 ARG A O 1
ATOM 2980 N N . TYR A 1 386 ? 21.833 -3.198 -42.852 1.00 88.94 386 TYR A N 1
ATOM 2981 C CA . TYR A 1 386 ? 22.203 -2.668 -44.148 1.00 88.94 386 TYR A CA 1
ATOM 2982 C C . TYR A 1 386 ? 21.789 -3.670 -45.226 1.00 88.94 386 TYR A C 1
ATOM 2984 O O . TYR A 1 386 ? 21.898 -4.881 -45.057 1.00 88.94 386 TYR A O 1
ATOM 2992 N N . SER A 1 387 ? 21.222 -3.162 -46.312 1.00 91.31 387 SER A N 1
ATOM 2993 C CA . SER A 1 387 ? 20.864 -3.965 -47.477 1.00 91.31 387 SER A CA 1
ATOM 2994 C C . SER A 1 387 ? 20.989 -3.103 -48.719 1.00 91.31 387 SER A C 1
ATOM 2996 O O . SER A 1 387 ? 20.803 -1.882 -48.651 1.00 91.31 387 SER A O 1
ATOM 2998 N N . ALA A 1 388 ? 21.212 -3.734 -49.871 1.00 91.88 388 ALA A N 1
ATOM 2999 C CA . ALA A 1 388 ? 21.267 -3.035 -51.155 1.00 91.88 388 ALA A CA 1
ATOM 3000 C C . ALA A 1 388 ? 20.025 -2.146 -51.391 1.00 91.88 388 ALA A C 1
ATOM 3002 O O . ALA A 1 388 ? 20.130 -1.024 -51.885 1.00 91.88 388 ALA A O 1
ATOM 3003 N N . GLY A 1 389 ? 18.839 -2.606 -50.968 1.00 89.38 389 GLY A N 1
ATOM 3004 C CA . GLY A 1 389 ? 17.596 -1.837 -51.069 1.00 89.38 389 GLY A CA 1
ATOM 3005 C C . GLY A 1 389 ? 17.574 -0.579 -50.193 1.00 89.38 389 GLY A C 1
ATOM 3006 O O . GLY A 1 389 ? 17.075 0.457 -50.632 1.00 89.38 389 GLY A O 1
ATOM 3007 N N . VAL A 1 390 ? 18.127 -0.646 -48.976 1.00 90.19 390 VAL A N 1
ATOM 3008 C CA . VAL A 1 390 ? 18.249 0.514 -48.075 1.00 90.19 390 VAL A CA 1
ATOM 3009 C C . VAL A 1 390 ? 19.223 1.538 -48.652 1.00 90.19 390 VAL A C 1
ATOM 3011 O O . VAL A 1 390 ? 18.888 2.719 -48.697 1.00 90.19 390 VAL A O 1
ATOM 3014 N N . PHE A 1 391 ? 20.372 1.099 -49.169 1.00 93.56 391 PHE A N 1
ATOM 3015 C CA . PHE A 1 391 ? 21.344 2.000 -49.791 1.00 93.56 391 PHE A CA 1
ATOM 3016 C C . PHE A 1 391 ? 20.827 2.642 -51.080 1.00 93.56 391 PHE A C 1
ATOM 3018 O O . PHE A 1 391 ? 21.023 3.837 -51.284 1.00 93.56 391 PHE A O 1
ATOM 3025 N N . LYS A 1 392 ? 20.070 1.902 -51.904 1.00 93.69 392 LYS A N 1
ATOM 3026 C CA . LYS A 1 392 ? 19.417 2.460 -53.099 1.00 93.69 392 LYS A CA 1
ATOM 3027 C C . LYS A 1 392 ? 18.399 3.552 -52.753 1.00 93.69 392 LYS A C 1
ATOM 3029 O O . LYS A 1 392 ? 18.275 4.525 -53.489 1.00 93.69 392 LYS A O 1
ATOM 3034 N N . LYS A 1 393 ? 17.656 3.390 -51.650 1.00 91.62 393 LYS A N 1
ATOM 3035 C CA . LYS A 1 393 ? 16.672 4.382 -51.180 1.00 91.62 393 LYS A CA 1
ATOM 3036 C C . LYS A 1 393 ? 17.317 5.564 -50.456 1.00 91.62 393 LYS A C 1
ATOM 3038 O O . LYS A 1 393 ? 16.750 6.650 -50.464 1.00 91.62 393 LYS A O 1
ATOM 3043 N N . ASN A 1 394 ? 18.465 5.355 -49.817 1.00 93.44 394 ASN A N 1
ATOM 3044 C CA . ASN A 1 394 ? 19.150 6.358 -49.012 1.00 93.44 394 ASN A CA 1
ATOM 3045 C C . ASN A 1 394 ? 20.620 6.481 -49.443 1.00 93.44 394 ASN A C 1
ATOM 3047 O O . ASN A 1 394 ? 21.520 5.918 -48.816 1.00 93.44 394 ASN A O 1
ATOM 3051 N N . SER A 1 395 ? 20.852 7.246 -50.514 1.00 96.12 395 SER A N 1
ATOM 3052 C CA . SER A 1 395 ? 22.191 7.488 -51.071 1.00 96.12 395 SER A CA 1
ATOM 3053 C C . SER A 1 395 ? 23.127 8.199 -50.089 1.00 96.12 395 SER A C 1
ATOM 3055 O O . SER A 1 395 ? 24.328 7.937 -50.088 1.00 96.12 395 SER A O 1
ATOM 3057 N N . ALA A 1 396 ? 22.588 9.049 -49.209 1.00 95.19 396 ALA A N 1
ATOM 3058 C CA . ALA A 1 396 ? 23.363 9.713 -48.164 1.00 95.19 396 ALA A CA 1
ATOM 3059 C C . ALA A 1 396 ? 23.914 8.707 -47.140 1.00 95.19 396 ALA A C 1
ATOM 3061 O O . ALA A 1 396 ? 25.079 8.791 -46.761 1.00 95.19 396 ALA A O 1
ATOM 3062 N N . LEU A 1 397 ? 23.106 7.719 -46.733 1.00 93.94 397 LEU A N 1
ATOM 3063 C CA . LEU A 1 397 ? 23.564 6.623 -45.878 1.00 93.94 397 LEU A CA 1
ATOM 3064 C C . LEU A 1 397 ? 24.599 5.752 -46.600 1.00 93.94 397 LEU A C 1
ATOM 3066 O O . LEU A 1 397 ? 25.620 5.417 -46.011 1.00 93.94 397 LEU A O 1
ATOM 3070 N N . ALA A 1 398 ? 24.372 5.433 -47.875 1.00 95.94 398 ALA A N 1
ATOM 3071 C CA . ALA A 1 398 ? 25.306 4.653 -48.691 1.00 95.94 398 ALA A CA 1
ATOM 3072 C C . ALA A 1 398 ? 26.706 5.289 -48.758 1.00 95.94 398 ALA A C 1
ATOM 3074 O O . ALA A 1 398 ? 27.708 4.594 -48.617 1.00 95.94 398 ALA A O 1
ATOM 3075 N N . ALA A 1 399 ? 26.767 6.615 -48.910 1.00 97.12 399 ALA A N 1
ATOM 3076 C CA . ALA A 1 399 ? 28.011 7.380 -48.957 1.00 97.12 399 ALA A CA 1
ATOM 3077 C C . ALA A 1 399 ? 28.603 7.713 -47.574 1.00 97.12 399 ALA A C 1
ATOM 3079 O O . ALA A 1 399 ? 29.698 8.271 -47.506 1.00 97.12 399 ALA A O 1
ATOM 3080 N N . SER A 1 400 ? 27.890 7.420 -46.482 1.00 96.94 400 SER A N 1
ATOM 3081 C CA . SER A 1 400 ? 28.362 7.746 -45.136 1.00 96.94 400 SER A CA 1
ATOM 3082 C C . SER A 1 400 ? 29.555 6.869 -44.733 1.00 96.94 400 SER A C 1
ATOM 3084 O O . SER A 1 400 ? 29.632 5.711 -45.164 1.00 96.94 400 SER A O 1
ATOM 3086 N N . PRO A 1 401 ? 30.489 7.403 -43.924 1.00 97.69 401 PRO A N 1
ATOM 3087 C CA . PRO A 1 401 ? 31.619 6.630 -43.440 1.00 97.69 401 PRO A CA 1
ATOM 3088 C C . PRO A 1 401 ? 31.143 5.518 -42.502 1.00 97.69 401 PRO A C 1
ATOM 3090 O O . PRO A 1 401 ? 30.242 5.710 -41.678 1.00 97.69 401 PRO A O 1
ATOM 3093 N N . GLY A 1 402 ? 31.773 4.358 -42.621 1.00 96.75 402 GLY A N 1
ATOM 3094 C CA . GLY A 1 402 ? 31.602 3.233 -41.720 1.00 96.75 402 GLY A CA 1
ATOM 3095 C C . GLY A 1 402 ? 32.883 2.424 -41.590 1.00 96.75 402 GLY A C 1
ATOM 3096 O O . GLY A 1 402 ? 33.901 2.738 -42.205 1.00 96.75 402 GLY A O 1
ATOM 3097 N N . THR A 1 403 ? 32.802 1.375 -40.786 1.00 97.19 403 THR A N 1
ATOM 3098 C CA . THR A 1 403 ? 33.884 0.434 -40.511 1.00 97.19 403 THR A CA 1
ATOM 3099 C C . THR A 1 403 ? 33.409 -0.969 -40.865 1.00 97.19 403 THR A C 1
ATOM 3101 O O . THR A 1 403 ? 32.359 -1.395 -40.374 1.00 97.19 403 THR A O 1
ATOM 3104 N N . LEU A 1 404 ? 34.164 -1.673 -41.710 1.00 97.19 404 LEU A N 1
ATOM 3105 C CA . LEU A 1 404 ? 34.075 -3.124 -41.873 1.00 97.19 404 LEU A CA 1
ATOM 3106 C C . LEU A 1 404 ? 34.991 -3.741 -40.827 1.00 97.19 404 LEU A C 1
ATOM 3108 O O . LEU A 1 404 ? 36.147 -3.339 -40.709 1.00 97.19 404 LEU A O 1
ATOM 3112 N N . TYR A 1 405 ? 34.476 -4.705 -40.079 1.00 97.19 405 TYR A N 1
ATOM 3113 C CA . TYR A 1 405 ? 35.242 -5.436 -39.085 1.00 97.19 405 TYR A CA 1
ATOM 3114 C C . TYR A 1 405 ? 35.132 -6.936 -39.326 1.00 97.19 405 TYR A C 1
ATOM 3116 O O . TYR A 1 405 ? 34.070 -7.452 -39.677 1.00 97.19 405 TYR A O 1
ATOM 3124 N N . PHE A 1 406 ? 36.234 -7.631 -39.077 1.00 97.81 406 PHE A N 1
ATOM 3125 C CA . PHE A 1 406 ? 36.301 -9.077 -38.956 1.00 97.81 406 PHE A CA 1
ATOM 3126 C C . PHE A 1 406 ? 36.903 -9.400 -37.591 1.00 97.81 406 PHE A C 1
ATOM 3128 O O . PHE A 1 406 ? 38.026 -9.003 -37.277 1.00 97.81 406 PHE A O 1
ATOM 3135 N N . VAL A 1 407 ? 36.117 -10.052 -36.741 1.00 97.50 407 VAL A N 1
ATOM 3136 C CA . VAL A 1 407 ? 36.441 -10.257 -35.326 1.00 97.50 407 VAL A CA 1
ATOM 3137 C C . VAL A 1 407 ? 36.302 -11.721 -34.941 1.00 97.50 407 VAL A C 1
ATOM 3139 O O . VAL A 1 407 ? 35.455 -12.447 -35.465 1.00 97.50 407 VAL A O 1
ATOM 3142 N N . LYS A 1 408 ? 37.096 -12.121 -33.954 1.00 97.50 408 LYS A N 1
ATOM 3143 C CA . LYS A 1 408 ? 37.048 -13.417 -33.283 1.00 97.50 408 LYS A CA 1
ATOM 3144 C C . LYS A 1 408 ? 36.420 -13.228 -31.904 1.00 97.50 408 LYS A C 1
ATOM 3146 O O . LYS A 1 408 ? 36.939 -12.463 -31.098 1.00 97.50 408 LYS A O 1
ATOM 3151 N N . ILE A 1 409 ? 35.293 -13.877 -31.636 1.00 95.44 409 ILE A N 1
ATOM 3152 C CA . ILE A 1 409 ? 34.475 -13.700 -30.428 1.00 95.44 409 ILE A CA 1
ATOM 3153 C C . ILE A 1 409 ? 34.549 -14.967 -29.586 1.00 95.44 409 ILE A C 1
ATOM 3155 O O . ILE A 1 409 ? 34.301 -16.064 -30.091 1.00 95.44 409 ILE A O 1
ATOM 3159 N N . ARG A 1 410 ? 34.893 -14.820 -28.305 1.00 94.94 410 ARG A N 1
ATOM 3160 C CA . ARG A 1 410 ? 35.066 -15.945 -27.381 1.00 94.94 410 ARG A CA 1
ATOM 3161 C C . ARG A 1 410 ? 33.798 -16.181 -26.567 1.00 94.94 410 ARG A C 1
ATOM 3163 O O . ARG A 1 410 ? 33.211 -15.247 -26.028 1.00 94.94 410 ARG A O 1
ATOM 3170 N N . PHE A 1 411 ? 33.413 -17.447 -26.459 1.00 90.38 411 PHE A N 1
ATOM 3171 C CA . PHE A 1 411 ? 32.316 -17.937 -25.630 1.00 90.38 411 PHE A CA 1
ATOM 3172 C C . PHE A 1 411 ? 32.805 -19.110 -24.777 1.00 90.38 411 PHE A C 1
ATOM 3174 O O . PHE A 1 411 ? 33.804 -19.751 -25.103 1.00 90.38 411 PHE A O 1
ATOM 3181 N N . ASP A 1 412 ? 32.053 -19.460 -23.734 1.00 88.88 412 ASP A N 1
ATOM 3182 C CA . ASP A 1 412 ? 32.384 -20.597 -22.861 1.00 88.88 412 ASP A CA 1
ATOM 3183 C C . ASP A 1 412 ? 32.442 -21.941 -23.618 1.00 88.88 412 ASP A C 1
ATOM 3185 O O . ASP A 1 412 ? 33.116 -22.874 -23.188 1.00 88.88 412 ASP A O 1
ATOM 3189 N N . GLY A 1 413 ? 31.754 -22.040 -24.763 1.00 88.25 413 GLY A N 1
ATOM 3190 C CA . GLY A 1 413 ? 31.688 -23.237 -25.608 1.00 88.25 413 GLY A CA 1
ATOM 3191 C C . GLY A 1 413 ? 32.602 -23.231 -26.837 1.00 88.25 413 GLY A C 1
ATOM 3192 O O . GLY A 1 413 ? 32.540 -24.175 -27.621 1.00 88.25 413 GLY A O 1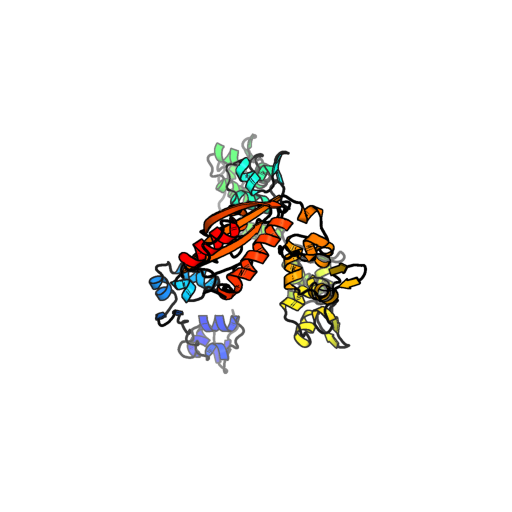
ATOM 3193 N N . GLY A 1 414 ? 33.415 -22.191 -27.045 1.00 92.00 414 GLY A N 1
ATOM 3194 C CA . GLY A 1 414 ? 34.294 -22.103 -28.210 1.00 92.00 414 GLY A CA 1
ATOM 3195 C C . GLY A 1 414 ? 34.483 -20.687 -28.738 1.00 92.00 414 GLY A C 1
ATOM 3196 O O . GLY A 1 414 ? 34.284 -19.695 -28.040 1.00 92.00 414 GLY A O 1
ATOM 3197 N N . THR A 1 415 ? 34.903 -20.593 -29.995 1.00 94.75 415 THR A N 1
ATOM 3198 C CA . THR A 1 415 ? 35.171 -19.318 -30.661 1.00 94.75 415 THR A CA 1
ATOM 3199 C C . THR A 1 415 ? 34.345 -19.213 -31.934 1.00 94.75 415 THR A C 1
ATOM 3201 O O . THR A 1 415 ? 34.229 -20.191 -32.666 1.00 94.75 415 THR A O 1
ATOM 3204 N N . LEU A 1 416 ? 33.774 -18.037 -32.186 1.00 95.12 416 LEU A N 1
ATOM 3205 C CA . LEU A 1 416 ? 33.050 -17.721 -33.416 1.00 95.12 416 LEU A CA 1
ATOM 3206 C C . LEU A 1 416 ? 33.695 -16.537 -34.115 1.00 95.12 416 LEU A C 1
ATOM 3208 O O . LEU A 1 416 ? 34.176 -15.606 -33.469 1.00 95.12 416 LEU A O 1
ATOM 3212 N N . HIS A 1 417 ? 33.626 -16.531 -35.436 1.00 96.69 417 HIS A N 1
ATOM 3213 C CA . HIS A 1 417 ? 34.083 -15.415 -36.246 1.00 96.69 417 HIS A CA 1
ATOM 3214 C C . HIS A 1 417 ? 32.888 -14.629 -36.752 1.00 96.69 417 HIS A C 1
ATOM 3216 O O . HIS A 1 417 ? 31.854 -15.200 -37.105 1.00 96.69 417 HIS A O 1
ATOM 3222 N N . LYS A 1 418 ? 33.011 -13.305 -36.776 1.00 95.75 418 LYS A N 1
ATOM 3223 C CA . LYS A 1 418 ? 31.971 -12.422 -37.295 1.00 95.75 418 LYS A CA 1
ATOM 3224 C C . LYS A 1 418 ? 32.584 -11.412 -38.244 1.00 95.75 418 LYS A C 1
ATOM 3226 O O . LYS A 1 418 ? 33.522 -10.713 -37.864 1.00 95.75 418 LYS A O 1
ATOM 3231 N N . ILE A 1 419 ? 31.990 -11.291 -39.425 1.00 96.44 419 ILE A N 1
ATOM 3232 C CA . ILE A 1 419 ? 32.189 -10.137 -40.298 1.00 96.44 419 ILE A CA 1
ATOM 3233 C C . ILE A 1 419 ? 30.983 -9.207 -40.166 1.00 96.44 419 ILE A C 1
ATOM 3235 O O . ILE A 1 419 ? 29.861 -9.657 -39.928 1.00 96.44 419 ILE A O 1
ATOM 3239 N N . GLY A 1 420 ? 31.200 -7.901 -40.226 1.00 95.25 420 GLY A N 1
ATOM 3240 C CA . GLY A 1 420 ? 30.101 -6.953 -40.152 1.00 95.25 420 GLY A CA 1
ATOM 3241 C C . GLY A 1 420 ? 30.508 -5.542 -40.523 1.00 95.25 420 GLY A C 1
ATOM 3242 O O . GLY A 1 420 ? 31.683 -5.188 -40.470 1.00 95.25 420 GLY A O 1
ATOM 3243 N N . ILE A 1 421 ? 29.516 -4.713 -40.836 1.00 95.69 421 ILE A N 1
ATOM 3244 C CA . ILE A 1 421 ? 29.709 -3.273 -41.039 1.00 95.69 421 ILE A CA 1
ATOM 3245 C C . ILE A 1 421 ? 28.954 -2.436 -39.999 1.00 95.69 421 ILE A C 1
ATOM 3247 O O . ILE A 1 421 ? 27.898 -2.817 -39.483 1.00 95.69 421 ILE A O 1
ATOM 3251 N N . THR A 1 422 ? 29.489 -1.263 -39.665 1.00 94.50 422 THR A N 1
ATOM 3252 C CA . THR A 1 422 ? 28.925 -0.367 -38.643 1.00 94.50 422 THR A CA 1
ATOM 3253 C C . THR A 1 422 ? 29.297 1.097 -38.899 1.00 94.50 422 THR A C 1
ATOM 3255 O O . THR A 1 422 ? 30.370 1.391 -39.400 1.00 94.50 422 THR A O 1
ATOM 3258 N N . GLN A 1 423 ? 28.423 2.040 -38.525 1.00 94.88 423 GLN A N 1
ATOM 3259 C CA . GLN A 1 423 ? 28.741 3.485 -38.486 1.00 94.88 423 GLN A CA 1
ATOM 3260 C C . GLN A 1 423 ? 29.416 3.919 -37.175 1.00 94.88 423 GLN A C 1
ATOM 3262 O O . GLN A 1 423 ? 29.843 5.058 -37.018 1.00 94.88 423 GLN A O 1
ATOM 3267 N N . LYS A 1 424 ? 29.417 3.035 -36.176 1.00 93.88 424 LYS A N 1
ATOM 3268 C CA . LYS A 1 424 ? 30.063 3.218 -34.870 1.00 93.88 424 LYS A CA 1
ATOM 3269 C C . LYS A 1 424 ? 31.335 2.379 -34.834 1.00 93.88 424 LYS A C 1
ATOM 3271 O O . LYS A 1 424 ? 31.419 1.409 -35.571 1.00 93.88 424 LYS A O 1
ATOM 3276 N N . THR A 1 425 ? 32.238 2.653 -33.902 1.00 94.56 425 THR A N 1
ATOM 3277 C CA . THR A 1 425 ? 33.415 1.798 -33.674 1.00 94.56 425 THR A CA 1
ATOM 3278 C C . THR A 1 425 ? 33.028 0.343 -33.373 1.00 94.56 425 THR A C 1
ATOM 3280 O O . THR A 1 425 ? 31.997 0.093 -32.732 1.00 94.56 425 THR A O 1
ATOM 3283 N N . THR A 1 426 ? 33.867 -0.612 -33.787 1.00 94.88 426 THR A N 1
ATOM 3284 C CA . THR A 1 426 ? 33.684 -2.059 -33.560 1.00 94.88 426 THR A CA 1
ATOM 3285 C C . THR A 1 426 ? 33.417 -2.375 -32.090 1.00 94.88 426 THR A C 1
ATOM 3287 O O . THR A 1 426 ? 32.412 -3.008 -31.761 1.00 94.88 426 THR A O 1
ATOM 3290 N N . ALA A 1 427 ? 34.226 -1.806 -31.188 1.00 93.56 427 ALA A N 1
ATOM 3291 C CA . ALA A 1 427 ? 34.067 -1.962 -29.742 1.00 93.56 427 ALA A CA 1
ATOM 3292 C C . ALA A 1 427 ? 32.680 -1.511 -29.243 1.00 93.56 427 ALA A C 1
ATOM 3294 O O . ALA A 1 427 ? 32.055 -2.174 -28.418 1.00 93.56 427 ALA A O 1
ATOM 3295 N N . ARG A 1 428 ? 32.141 -0.402 -29.774 1.00 91.75 428 ARG A N 1
ATOM 3296 C CA . ARG A 1 428 ? 30.804 0.084 -29.398 1.00 91.75 428 ARG A CA 1
ATOM 3297 C C . ARG A 1 428 ? 29.686 -0.770 -29.996 1.00 91.75 428 ARG A C 1
ATOM 3299 O O . ARG A 1 428 ? 28.616 -0.849 -29.394 1.00 91.75 428 ARG A O 1
ATOM 3306 N N . ARG A 1 429 ? 29.894 -1.355 -31.181 1.00 91.19 429 ARG A N 1
ATOM 3307 C CA . ARG A 1 429 ? 28.914 -2.223 -31.854 1.00 91.19 429 ARG A CA 1
ATOM 3308 C C . ARG A 1 429 ? 28.784 -3.573 -31.156 1.00 91.19 429 ARG A C 1
ATOM 3310 O O . ARG A 1 429 ? 27.660 -4.018 -30.955 1.00 91.19 429 ARG A O 1
ATOM 3317 N N . LEU A 1 430 ? 29.904 -4.188 -30.785 1.00 90.31 430 LEU A N 1
ATOM 3318 C CA . LEU A 1 430 ? 29.937 -5.496 -30.123 1.00 90.31 430 LEU A CA 1
ATOM 3319 C C . LEU A 1 430 ? 29.701 -5.396 -28.607 1.00 90.31 430 LEU A C 1
ATOM 3321 O O . LEU A 1 430 ? 29.377 -6.386 -27.962 1.00 90.31 430 LEU A O 1
ATOM 3325 N N . GLY A 1 431 ? 29.774 -4.197 -28.027 1.00 89.00 431 GLY A N 1
ATOM 3326 C CA . GLY A 1 431 ? 29.340 -3.960 -26.654 1.00 89.00 431 GLY A CA 1
ATOM 3327 C C . GLY A 1 431 ? 30.162 -4.754 -25.639 1.00 89.00 431 GLY A C 1
ATOM 3328 O O . GLY A 1 431 ? 31.346 -4.491 -25.470 1.00 89.00 431 GLY A O 1
ATOM 3329 N N . ALA A 1 432 ? 29.512 -5.678 -24.927 1.00 87.25 432 ALA A N 1
ATOM 3330 C CA . ALA A 1 432 ? 30.099 -6.420 -23.809 1.00 87.25 432 ALA A CA 1
ATOM 3331 C C . ALA A 1 432 ? 30.724 -7.776 -24.195 1.00 87.25 432 ALA A C 1
ATOM 3333 O O . ALA A 1 432 ? 31.200 -8.481 -23.309 1.00 87.25 432 ALA A O 1
ATOM 3334 N N . PHE A 1 433 ? 30.703 -8.165 -25.474 1.00 91.44 433 PHE A N 1
ATOM 3335 C CA . PHE A 1 433 ? 31.307 -9.429 -25.901 1.00 91.44 433 PHE A CA 1
ATOM 3336 C C . PHE A 1 433 ? 32.840 -9.361 -25.835 1.00 91.44 433 PHE A C 1
ATOM 3338 O O . PHE A 1 433 ? 33.436 -8.387 -26.305 1.00 91.44 433 PHE A O 1
ATOM 3345 N N . ASP A 1 434 ? 33.475 -10.408 -25.295 1.00 94.00 434 ASP A N 1
ATOM 3346 C CA . ASP A 1 434 ? 34.930 -10.584 -25.368 1.00 94.00 434 ASP A CA 1
ATOM 3347 C C . ASP A 1 434 ? 35.319 -10.930 -26.810 1.00 94.00 434 ASP A C 1
ATOM 3349 O O . ASP A 1 434 ? 34.957 -11.987 -27.338 1.00 94.00 434 ASP A O 1
ATOM 3353 N N . HIS A 1 435 ? 36.001 -10.001 -27.475 1.00 96.25 435 HIS A N 1
ATOM 3354 C CA . HIS A 1 435 ? 36.344 -10.117 -28.884 1.00 96.25 435 HIS A CA 1
ATOM 3355 C C . HIS A 1 435 ? 37.763 -9.629 -29.164 1.00 96.25 435 HIS A C 1
ATOM 3357 O O . HIS A 1 435 ? 38.268 -8.695 -28.544 1.00 96.25 435 HIS A O 1
ATOM 3363 N N . GLN A 1 436 ? 38.383 -10.251 -30.160 1.00 97.31 436 GLN A N 1
ATOM 3364 C CA . GLN A 1 436 ? 39.661 -9.869 -30.734 1.00 97.31 436 GLN A CA 1
ATOM 3365 C C . GLN A 1 436 ? 39.426 -9.398 -32.167 1.00 97.31 436 GLN A C 1
ATOM 3367 O O . GLN A 1 436 ? 38.878 -10.136 -32.986 1.00 97.31 436 GLN A O 1
ATOM 3372 N N . SER A 1 437 ? 39.838 -8.169 -32.470 1.00 96.94 437 SER A N 1
ATOM 3373 C CA . SER A 1 437 ? 39.764 -7.642 -33.831 1.00 96.94 437 SER A CA 1
ATOM 3374 C C . SER A 1 437 ? 40.875 -8.238 -34.691 1.00 96.94 437 SER A C 1
ATOM 3376 O O . SER A 1 437 ? 42.048 -8.138 -34.329 1.00 96.94 437 SER A O 1
ATOM 3378 N N . LEU A 1 438 ? 40.497 -8.918 -35.778 1.00 97.50 438 LEU A N 1
ATOM 3379 C CA . LEU A 1 438 ? 41.426 -9.522 -36.737 1.00 97.50 438 LEU A CA 1
ATOM 3380 C C . LEU A 1 438 ? 41.703 -8.564 -37.899 1.00 97.50 438 LEU A C 1
ATOM 3382 O O . LEU A 1 438 ? 42.834 -8.475 -38.367 1.00 97.50 438 LEU A O 1
ATOM 3386 N N . PHE A 1 439 ? 40.679 -7.828 -38.337 1.00 97.56 439 PHE A N 1
ATOM 3387 C CA . PHE A 1 439 ? 40.785 -6.823 -39.389 1.00 97.56 439 PHE A CA 1
ATOM 3388 C C . PHE A 1 439 ? 39.737 -5.728 -39.222 1.00 97.56 439 PHE A C 1
ATOM 3390 O O . PHE A 1 439 ? 38.574 -6.017 -38.936 1.00 97.56 439 PHE A O 1
ATOM 3397 N N . GLU A 1 440 ? 40.143 -4.482 -39.462 1.00 97.69 440 GLU A N 1
ATOM 3398 C CA . GLU A 1 440 ? 39.254 -3.326 -39.536 1.00 97.69 440 GLU A CA 1
ATOM 3399 C C . GLU A 1 440 ? 39.688 -2.409 -40.673 1.00 97.69 440 GLU A C 1
ATOM 3401 O O . GLU A 1 440 ? 40.871 -2.093 -40.810 1.00 97.69 440 GLU A O 1
ATOM 3406 N N . CYS A 1 441 ? 38.727 -1.942 -41.465 1.00 97.12 441 CYS A N 1
ATOM 3407 C CA . CYS A 1 441 ? 38.961 -0.871 -42.423 1.00 97.12 441 CYS A CA 1
ATOM 3408 C C . CYS A 1 441 ? 37.797 0.119 -42.446 1.00 97.12 441 CYS A C 1
ATOM 3410 O O . CYS A 1 441 ? 36.641 -0.234 -42.198 1.00 97.12 441 CYS A O 1
ATOM 3412 N N . GLU A 1 442 ? 38.117 1.378 -42.732 1.00 97.75 442 GLU A N 1
ATOM 3413 C CA . GLU A 1 442 ? 37.134 2.446 -42.889 1.00 97.75 442 GLU A CA 1
ATOM 3414 C C . GLU A 1 442 ? 36.855 2.702 -44.372 1.00 97.75 442 GLU A C 1
ATOM 3416 O O . GLU A 1 442 ? 37.749 2.632 -45.215 1.00 97.75 442 GLU A O 1
ATOM 3421 N N . GLY A 1 443 ? 35.605 3.016 -44.700 1.00 96.75 443 GLY A N 1
ATOM 3422 C CA . GLY A 1 443 ? 35.176 3.253 -46.075 1.00 96.75 443 GLY A CA 1
ATOM 3423 C C . GLY A 1 443 ? 33.736 3.742 -46.155 1.00 96.75 443 GLY A C 1
ATOM 3424 O O . GLY A 1 443 ? 33.092 3.996 -45.134 1.00 96.75 443 GLY A O 1
ATOM 3425 N N . LYS A 1 444 ? 33.208 3.887 -47.373 1.00 97.69 444 LYS A N 1
ATOM 3426 C CA . LYS A 1 444 ? 31.777 4.167 -47.555 1.00 97.69 444 LYS A CA 1
ATOM 3427 C C . LYS A 1 444 ? 30.988 2.905 -47.244 1.00 97.69 444 LYS A C 1
ATOM 3429 O O . LYS A 1 444 ? 31.356 1.825 -47.696 1.00 97.69 444 LYS A O 1
ATOM 3434 N N . LEU A 1 445 ? 29.875 3.035 -46.525 1.00 96.50 445 LEU A N 1
ATOM 3435 C CA . LEU A 1 445 ? 29.068 1.877 -46.130 1.00 96.50 445 LEU A CA 1
ATOM 3436 C C . LEU A 1 445 ? 28.649 0.975 -47.295 1.00 96.50 445 LEU A C 1
ATOM 3438 O O . LEU A 1 445 ? 28.561 -0.232 -47.096 1.00 96.50 445 LEU A O 1
ATOM 3442 N N . ILE A 1 446 ? 28.377 1.533 -48.479 1.00 97.12 446 ILE A N 1
ATOM 3443 C CA . ILE A 1 446 ? 28.020 0.724 -49.652 1.00 97.12 446 ILE A CA 1
ATOM 3444 C C . ILE A 1 446 ? 29.181 -0.155 -50.126 1.00 97.12 446 ILE A C 1
ATOM 3446 O O . ILE A 1 446 ? 28.981 -1.348 -50.325 1.00 97.12 446 ILE A O 1
ATOM 3450 N N . ASP A 1 447 ? 30.388 0.403 -50.216 1.00 96.81 447 ASP A N 1
ATOM 3451 C CA . ASP A 1 447 ? 31.582 -0.326 -50.652 1.00 96.81 447 ASP A CA 1
ATOM 3452 C C . ASP A 1 447 ? 31.919 -1.430 -49.631 1.00 96.81 447 ASP A C 1
ATOM 3454 O O . ASP A 1 447 ? 32.168 -2.580 -49.983 1.00 96.81 447 ASP A O 1
ATOM 3458 N N . LEU A 1 448 ? 31.837 -1.101 -48.336 1.00 96.38 448 LEU A N 1
ATOM 3459 C CA . LEU A 1 448 ? 32.061 -2.054 -47.245 1.00 96.38 448 LEU A CA 1
ATOM 3460 C C . LEU A 1 448 ? 31.014 -3.176 -47.221 1.00 96.38 448 LEU A C 1
ATOM 3462 O O . LEU A 1 448 ? 31.350 -4.325 -46.946 1.00 96.38 448 LEU A O 1
ATOM 3466 N N . TYR A 1 449 ? 29.752 -2.854 -47.512 1.00 95.94 449 TYR A N 1
ATOM 3467 C CA . TYR A 1 449 ? 28.684 -3.841 -47.649 1.00 95.94 449 TYR A CA 1
ATOM 3468 C C . TYR A 1 449 ? 28.941 -4.786 -48.823 1.00 95.94 449 TYR A C 1
ATOM 3470 O O . TYR A 1 449 ? 28.751 -5.988 -48.687 1.00 95.94 449 TYR A O 1
ATOM 3478 N N . GLU A 1 450 ? 29.389 -4.279 -49.971 1.00 95.12 450 GLU A N 1
ATOM 3479 C CA . GLU A 1 450 ? 29.720 -5.129 -51.118 1.00 95.12 450 GLU A CA 1
ATOM 3480 C C . GLU A 1 450 ? 30.851 -6.111 -50.790 1.00 95.12 450 GLU A C 1
ATOM 3482 O O . GLU A 1 450 ? 30.736 -7.292 -51.123 1.00 95.12 450 GLU A O 1
ATOM 3487 N N . ILE A 1 451 ? 31.880 -5.661 -50.062 1.00 95.62 451 ILE A N 1
ATOM 3488 C CA . ILE A 1 451 ? 32.960 -6.527 -49.563 1.00 95.62 451 ILE A CA 1
ATOM 3489 C C . ILE A 1 451 ? 32.406 -7.580 -48.596 1.00 95.62 451 ILE A C 1
ATOM 3491 O O . ILE A 1 451 ? 32.656 -8.767 -48.783 1.00 95.62 451 ILE A O 1
ATOM 3495 N N . GLU A 1 452 ? 31.618 -7.175 -47.595 1.00 95.75 452 GLU A N 1
ATOM 3496 C CA . GLU A 1 452 ? 30.989 -8.091 -46.633 1.00 95.75 452 GLU A CA 1
ATOM 3497 C C . GLU A 1 452 ? 30.183 -9.186 -47.350 1.00 95.75 452 GLU A C 1
ATOM 3499 O O . GLU A 1 452 ? 30.376 -10.374 -47.088 1.00 95.75 452 GLU A O 1
ATOM 3504 N N . GLN A 1 453 ? 29.314 -8.802 -48.291 1.00 94.94 453 GLN A N 1
ATOM 3505 C CA . GLN A 1 453 ? 28.475 -9.741 -49.036 1.00 94.94 453 GLN A CA 1
ATOM 3506 C C . GLN A 1 453 ? 29.294 -10.649 -49.964 1.00 94.94 453 GLN A C 1
ATOM 3508 O O . GLN A 1 453 ? 28.960 -11.827 -50.110 1.00 94.94 453 GLN A O 1
ATOM 3513 N N . ALA A 1 454 ? 30.367 -10.137 -50.577 1.00 94.25 454 ALA A N 1
ATOM 3514 C CA . ALA A 1 454 ? 31.288 -10.947 -51.369 1.00 94.25 454 ALA A CA 1
ATOM 3515 C C . ALA A 1 454 ? 31.991 -11.998 -50.496 1.00 94.25 454 ALA A C 1
ATOM 3517 O O . ALA A 1 454 ? 32.012 -13.172 -50.864 1.00 94.25 454 ALA A O 1
ATOM 3518 N N . THR A 1 455 ? 32.474 -11.610 -49.313 1.00 94.88 455 THR A N 1
ATOM 3519 C CA . THR A 1 455 ? 33.102 -12.527 -48.353 1.00 94.88 455 THR A CA 1
ATOM 3520 C C . THR A 1 455 ? 32.118 -13.588 -47.874 1.00 94.88 455 THR A C 1
ATOM 3522 O O . THR A 1 455 ? 32.415 -14.777 -47.948 1.00 94.88 455 THR A O 1
ATOM 3525 N N . VAL A 1 456 ? 30.908 -13.195 -47.460 1.00 94.56 456 VAL A N 1
ATOM 3526 C CA . VAL A 1 456 ? 29.861 -14.146 -47.042 1.00 94.56 456 VAL A CA 1
ATOM 3527 C C . VAL A 1 456 ? 29.549 -15.152 -48.149 1.00 94.56 456 VAL A C 1
ATOM 3529 O O . VAL A 1 456 ? 29.339 -16.329 -47.868 1.00 94.56 456 VAL A O 1
ATOM 3532 N N . LYS A 1 457 ? 29.538 -14.710 -49.410 1.00 93.69 457 LYS A N 1
ATOM 3533 C CA . LYS A 1 457 ? 29.283 -15.582 -50.558 1.00 93.69 457 LYS A CA 1
ATOM 3534 C C . LYS A 1 457 ? 30.417 -16.583 -50.805 1.00 93.69 457 LYS A C 1
ATOM 3536 O O . LYS A 1 457 ? 30.119 -17.727 -51.127 1.00 93.69 457 LYS A O 1
ATOM 3541 N N . VAL A 1 458 ? 31.679 -16.164 -50.685 1.00 94.81 458 VAL A N 1
ATOM 3542 C CA . VAL A 1 458 ? 32.857 -17.030 -50.906 1.00 94.81 458 VAL A CA 1
ATOM 3543 C C . VAL A 1 458 ? 33.026 -18.064 -49.790 1.00 94.81 458 VAL A C 1
ATOM 3545 O O . VAL A 1 458 ? 33.425 -19.189 -50.063 1.00 94.81 458 VAL A O 1
ATOM 3548 N N . PHE A 1 459 ? 32.672 -17.708 -48.554 1.00 95.06 459 PHE A N 1
ATOM 3549 C CA . PHE A 1 459 ? 32.789 -18.574 -47.373 1.00 95.06 459 PHE A CA 1
ATOM 3550 C C . PHE A 1 459 ? 31.432 -19.117 -46.900 1.00 95.06 459 PHE A C 1
ATOM 3552 O O . PHE A 1 459 ? 31.224 -19.368 -45.711 1.00 95.06 459 PHE A O 1
ATOM 3559 N N . ALA A 1 460 ? 30.475 -19.280 -47.818 1.00 94.25 460 ALA A N 1
ATOM 3560 C CA . ALA A 1 460 ? 29.106 -19.673 -47.488 1.00 94.25 460 ALA A CA 1
ATOM 3561 C C . ALA A 1 460 ? 29.023 -21.052 -46.804 1.00 94.25 460 ALA A C 1
ATOM 3563 O O . ALA A 1 460 ? 28.148 -21.280 -45.970 1.00 94.25 460 ALA A O 1
ATOM 3564 N N . GLN A 1 461 ? 29.946 -21.956 -47.129 1.00 93.19 461 GLN A N 1
ATOM 3565 C CA . GLN A 1 461 ? 30.085 -23.293 -46.554 1.00 93.19 461 GLN A CA 1
ATOM 3566 C C . GLN A 1 461 ? 30.519 -23.277 -45.082 1.00 93.19 461 GLN A C 1
ATOM 3568 O O . GLN A 1 461 ? 30.165 -24.185 -44.334 1.00 93.19 461 GLN A O 1
ATOM 3573 N N . CYS A 1 462 ? 31.208 -22.221 -44.643 1.00 94.69 462 CYS A N 1
ATOM 3574 C CA . CYS A 1 462 ? 31.658 -22.051 -43.260 1.00 94.69 462 CYS A CA 1
ATOM 3575 C C . CYS A 1 462 ? 30.633 -21.288 -42.395 1.00 94.69 462 CYS A C 1
ATOM 3577 O O . CYS A 1 462 ? 30.898 -20.987 -41.225 1.00 94.69 462 CYS A O 1
ATOM 3579 N N . LEU A 1 463 ? 29.474 -20.913 -42.961 1.00 93.19 463 LEU A N 1
ATOM 3580 C CA . LEU A 1 463 ? 28.455 -20.145 -42.251 1.00 93.19 463 LEU A CA 1
ATOM 3581 C C . LEU A 1 463 ? 27.872 -20.946 -41.091 1.00 93.19 463 LEU A C 1
ATOM 3583 O O . LEU A 1 463 ? 27.334 -22.041 -41.253 1.00 93.19 463 LEU A O 1
ATOM 3587 N N . PHE A 1 464 ? 27.879 -20.323 -39.919 1.00 91.44 464 PHE A N 1
ATOM 3588 C CA . PHE A 1 464 ? 27.283 -20.872 -38.716 1.00 91.44 464 PHE A CA 1
ATOM 3589 C C . PHE A 1 464 ? 26.161 -19.962 -38.233 1.00 91.44 464 PHE A C 1
ATOM 3591 O O . PHE A 1 464 ? 26.373 -18.783 -37.952 1.00 91.44 464 PHE A O 1
ATOM 3598 N N . ARG A 1 465 ? 24.949 -20.507 -38.101 1.00 85.44 465 ARG A N 1
ATOM 3599 C CA . ARG A 1 465 ? 23.816 -19.778 -37.522 1.00 85.44 465 ARG A CA 1
ATOM 3600 C C . ARG A 1 465 ? 23.847 -19.920 -36.005 1.00 85.44 465 ARG A C 1
ATOM 3602 O O . ARG A 1 465 ? 23.366 -20.916 -35.475 1.00 85.44 465 ARG A O 1
ATOM 3609 N N . ALA A 1 466 ? 24.387 -18.911 -35.326 1.00 73.38 466 ALA A N 1
ATOM 3610 C CA . ALA A 1 466 ? 24.346 -18.838 -33.869 1.00 73.38 466 ALA A CA 1
ATOM 3611 C C . ALA A 1 466 ? 22.894 -18.831 -33.336 1.00 73.38 466 ALA A C 1
ATOM 3613 O O . ALA A 1 466 ? 21.975 -18.342 -34.008 1.00 73.38 466 ALA A O 1
ATOM 3614 N N . GLU A 1 467 ? 22.696 -19.374 -32.128 1.00 70.88 467 GLU A N 1
ATOM 3615 C CA . GLU A 1 467 ? 21.407 -19.384 -31.420 1.00 70.88 467 GLU A CA 1
ATOM 3616 C C . GLU A 1 467 ? 20.878 -17.963 -31.126 1.00 70.88 467 GLU A C 1
ATOM 3618 O O . GLU A 1 467 ? 21.542 -16.955 -31.378 1.00 70.88 467 GLU A O 1
ATOM 3623 N N . GLU A 1 468 ? 19.628 -17.870 -30.652 1.00 56.72 468 GLU A N 1
ATOM 3624 C CA . GLU A 1 468 ? 18.762 -16.698 -30.829 1.00 56.72 468 GLU A CA 1
ATOM 3625 C C . GLU A 1 468 ? 19.272 -15.344 -30.304 1.00 56.72 468 GLU A C 1
ATOM 3627 O O . GLU A 1 468 ? 18.762 -14.308 -30.744 1.00 56.72 468 GLU A O 1
ATOM 3632 N N . GLU A 1 469 ? 20.273 -15.329 -29.431 1.00 64.06 469 GLU A N 1
ATOM 3633 C CA . GLU A 1 469 ? 20.706 -14.150 -28.678 1.00 64.06 469 GLU A CA 1
ATOM 3634 C C . GLU A 1 469 ? 21.775 -13.291 -29.379 1.00 64.06 469 GLU A C 1
ATOM 3636 O O . GLU A 1 469 ? 22.081 -12.194 -28.910 1.00 64.06 469 GLU A O 1
ATOM 3641 N N . PHE A 1 470 ? 22.321 -13.727 -30.522 1.00 71.81 470 PHE A N 1
ATOM 3642 C CA . PHE A 1 470 ? 23.400 -13.005 -31.204 1.00 71.81 470 PHE A CA 1
ATOM 3643 C C . PHE A 1 470 ? 22.899 -12.131 -32.377 1.00 71.81 470 PHE A C 1
ATOM 3645 O O . PHE A 1 470 ? 22.296 -12.617 -33.341 1.00 71.81 470 PHE A O 1
ATOM 3652 N N . GLU A 1 471 ? 23.129 -10.811 -32.310 1.00 67.69 471 GLU A N 1
ATOM 3653 C CA . GLU A 1 471 ? 22.710 -9.855 -33.348 1.00 67.69 471 GLU A CA 1
ATOM 3654 C C . GLU A 1 471 ? 23.548 -10.029 -34.638 1.00 67.69 471 GLU A C 1
ATOM 3656 O O . GLU A 1 471 ? 24.782 -9.992 -34.628 1.00 67.69 471 GLU A O 1
ATOM 3661 N N . GLY A 1 472 ? 22.872 -10.208 -35.780 1.00 70.12 472 GLY A N 1
ATOM 3662 C CA . GLY A 1 472 ? 23.510 -10.490 -37.077 1.00 70.12 472 GLY A CA 1
ATOM 3663 C C . GLY A 1 472 ? 23.853 -11.972 -37.264 1.00 70.12 472 GLY A C 1
ATOM 3664 O O . GLY A 1 472 ? 25.020 -12.351 -37.314 1.00 70.12 472 GLY A O 1
ATOM 3665 N N . ARG A 1 473 ? 22.809 -12.811 -37.326 1.00 75.44 473 ARG A N 1
ATOM 3666 C CA . ARG A 1 473 ? 22.894 -14.281 -37.456 1.00 75.44 473 ARG A CA 1
ATOM 3667 C C . ARG A 1 473 ? 23.389 -14.764 -38.824 1.00 75.44 473 ARG A C 1
ATOM 3669 O O . ARG A 1 473 ? 23.578 -15.960 -39.011 1.00 75.44 473 ARG A O 1
ATOM 3676 N N . THR A 1 474 ? 23.459 -13.871 -39.806 1.00 81.38 474 THR A N 1
ATOM 3677 C CA . THR A 1 474 ? 23.754 -14.211 -41.203 1.00 81.38 474 THR A CA 1
ATOM 3678 C C . THR A 1 474 ? 25.220 -14.002 -41.561 1.00 81.38 474 THR A C 1
ATOM 3680 O O . THR A 1 474 ? 25.647 -14.473 -42.606 1.00 81.38 474 THR A O 1
ATOM 3683 N N . GLU A 1 475 ? 25.987 -13.359 -40.680 1.00 91.50 475 GLU A N 1
ATOM 3684 C CA . GLU A 1 475 ? 27.378 -12.962 -40.908 1.00 91.50 475 GLU A CA 1
ATOM 3685 C C . GLU A 1 475 ? 28.340 -13.587 -39.874 1.00 91.50 475 GLU A C 1
ATOM 3687 O O . GLU A 1 475 ? 29.327 -12.971 -39.464 1.00 91.50 475 GLU A O 1
ATOM 3692 N N . THR A 1 476 ? 28.019 -14.791 -39.387 1.00 94.56 476 THR A N 1
ATOM 3693 C CA . THR A 1 476 ? 28.822 -15.546 -38.410 1.00 94.56 476 THR A CA 1
ATOM 3694 C C . THR A 1 476 ? 29.338 -16.858 -38.989 1.00 94.56 476 THR A C 1
ATOM 3696 O O . THR A 1 476 ? 28.624 -17.539 -39.725 1.00 94.56 476 THR A O 1
ATOM 3699 N N . PHE A 1 477 ? 30.562 -17.229 -38.619 1.00 95.31 477 PHE A N 1
ATOM 3700 C CA . PHE A 1 477 ? 31.279 -18.383 -39.155 1.00 95.31 477 PHE A CA 1
ATOM 3701 C C . PHE A 1 477 ? 31.936 -19.195 -38.039 1.00 95.31 477 PHE A C 1
ATOM 3703 O O . PHE A 1 477 ? 32.296 -18.657 -36.987 1.00 95.31 477 PHE A O 1
ATOM 3710 N N . LEU A 1 478 ? 32.118 -20.486 -38.304 1.00 95.06 478 LEU A N 1
ATOM 3711 C CA . LEU A 1 478 ? 33.035 -21.350 -37.566 1.00 95.06 478 LEU A CA 1
ATOM 3712 C C . LEU A 1 478 ? 34.229 -21.617 -38.476 1.00 95.06 478 LEU A C 1
ATOM 3714 O O . LEU A 1 478 ? 34.102 -22.390 -39.419 1.00 95.06 478 LEU A O 1
ATOM 3718 N N . LEU A 1 479 ? 35.350 -20.947 -38.216 1.00 96.12 479 LEU A N 1
ATOM 3719 C CA . LEU A 1 479 ? 36.552 -21.064 -39.038 1.00 96.12 479 LEU A CA 1
ATOM 3720 C C . LEU A 1 479 ? 37.655 -21.786 -38.271 1.00 96.12 479 LEU A C 1
ATOM 3722 O O . LEU A 1 479 ? 37.895 -21.515 -37.090 1.00 96.12 479 LEU A O 1
ATOM 3726 N N . THR A 1 480 ? 38.352 -22.673 -38.969 1.00 96.19 480 THR A N 1
ATOM 3727 C CA . THR A 1 480 ? 39.685 -23.144 -38.588 1.00 96.19 480 THR A CA 1
ATOM 3728 C C . THR A 1 480 ? 40.718 -22.020 -38.742 1.00 96.19 480 THR A C 1
ATOM 3730 O O . THR A 1 480 ? 40.464 -21.005 -39.392 1.00 96.19 480 THR A O 1
ATOM 3733 N N . ASP A 1 481 ? 41.911 -22.188 -38.165 1.00 95.94 481 ASP A N 1
ATOM 3734 C CA . ASP A 1 481 ? 42.976 -21.177 -38.274 1.00 95.94 481 ASP A CA 1
ATOM 3735 C C . ASP A 1 481 ? 43.453 -20.965 -39.727 1.00 95.94 481 ASP A C 1
ATOM 3737 O O . ASP A 1 481 ? 43.952 -19.891 -40.063 1.00 95.94 481 ASP A O 1
ATOM 3741 N N . GLU A 1 482 ? 43.305 -21.970 -40.597 1.00 95.50 482 GLU A N 1
ATOM 3742 C CA . GLU A 1 482 ? 43.614 -21.860 -42.028 1.00 95.50 482 GLU A CA 1
ATOM 3743 C C . GLU A 1 482 ? 42.534 -21.068 -42.775 1.00 95.50 482 GLU A C 1
ATOM 3745 O O . GLU A 1 482 ? 42.852 -20.107 -43.474 1.00 95.50 482 GLU A O 1
ATOM 3750 N N . GLU A 1 483 ? 41.256 -21.390 -42.559 1.00 96.31 483 GLU A N 1
ATOM 3751 C CA . GLU A 1 483 ? 40.133 -20.654 -43.156 1.00 96.31 483 GLU A CA 1
ATOM 3752 C C . GLU A 1 483 ? 40.071 -19.195 -42.672 1.00 96.31 483 GLU A C 1
ATOM 3754 O O . GLU A 1 483 ? 39.743 -18.303 -43.453 1.00 96.31 483 GLU A O 1
ATOM 3759 N N . GLU A 1 484 ? 40.432 -18.927 -41.409 1.00 97.12 484 GLU A N 1
ATOM 3760 C CA . GLU A 1 484 ? 40.569 -17.569 -40.861 1.00 97.12 484 GLU A CA 1
ATOM 3761 C C . GLU A 1 484 ? 41.581 -16.745 -41.672 1.00 97.12 484 GLU A C 1
ATOM 3763 O O . GLU A 1 484 ? 41.293 -15.604 -42.040 1.00 97.12 484 GLU A O 1
ATOM 3768 N N . ARG A 1 485 ? 42.744 -17.330 -41.993 1.00 96.06 485 ARG A N 1
ATOM 3769 C CA . ARG A 1 485 ? 43.774 -16.679 -42.819 1.00 96.06 485 ARG A CA 1
ATOM 3770 C C . ARG A 1 485 ? 43.306 -16.483 -44.255 1.00 96.06 485 ARG A C 1
ATOM 3772 O O . ARG A 1 485 ? 43.457 -15.387 -44.777 1.00 96.06 485 ARG A O 1
ATOM 3779 N N . LEU A 1 486 ? 42.684 -17.495 -44.862 1.00 95.38 486 LEU A N 1
ATOM 3780 C CA . LEU A 1 486 ? 42.142 -17.386 -46.221 1.00 95.38 486 LEU A CA 1
ATOM 3781 C C . LEU A 1 486 ? 41.085 -16.279 -46.325 1.00 95.38 486 LEU A C 1
ATOM 3783 O O . LEU A 1 486 ? 41.069 -15.525 -47.298 1.00 95.38 486 LEU A O 1
ATOM 3787 N N . MET A 1 487 ? 40.218 -16.148 -45.318 1.00 96.31 487 MET A N 1
ATOM 3788 C CA . MET A 1 487 ? 39.233 -15.068 -45.261 1.00 96.31 487 MET A CA 1
ATOM 3789 C C . MET A 1 487 ? 39.902 -13.703 -45.087 1.00 96.31 487 MET A C 1
ATOM 3791 O O . MET A 1 487 ? 39.503 -12.740 -45.741 1.00 96.31 487 MET A O 1
ATOM 3795 N N . LEU A 1 488 ? 40.936 -13.612 -44.250 1.00 96.62 488 LEU A N 1
ATOM 3796 C CA . LEU A 1 488 ? 41.702 -12.384 -44.052 1.00 96.62 488 LEU A CA 1
ATOM 3797 C C . LEU A 1 488 ? 42.416 -11.938 -45.341 1.00 96.62 488 LEU A C 1
ATOM 3799 O O . LEU A 1 488 ? 42.345 -10.765 -45.713 1.00 96.62 488 LEU A O 1
ATOM 3803 N N . ASP A 1 489 ? 43.041 -12.872 -46.055 1.00 95.38 489 ASP A N 1
ATOM 3804 C CA . ASP A 1 489 ? 43.701 -12.621 -47.339 1.00 95.38 489 ASP A CA 1
ATOM 3805 C C . ASP A 1 489 ? 42.685 -12.151 -48.392 1.00 95.38 489 ASP A C 1
ATOM 3807 O O . ASP A 1 489 ? 42.916 -11.161 -49.092 1.00 95.38 489 ASP A O 1
ATOM 3811 N N . PHE A 1 490 ? 41.507 -12.787 -48.437 1.00 95.19 490 PHE A N 1
ATOM 3812 C CA . PHE A 1 490 ? 40.415 -12.388 -49.325 1.00 95.19 490 PHE A CA 1
ATOM 3813 C C . PHE A 1 490 ? 39.922 -10.961 -49.041 1.00 95.19 490 PHE A C 1
ATOM 3815 O O . PHE A 1 490 ? 39.797 -10.159 -49.966 1.00 95.19 490 PHE A O 1
ATOM 3822 N N . ILE A 1 491 ? 39.677 -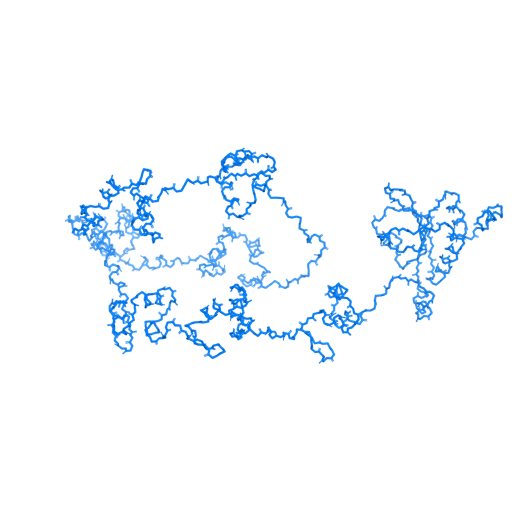10.616 -47.770 1.00 95.38 491 ILE A N 1
ATOM 3823 C CA . ILE A 1 491 ? 39.203 -9.279 -47.372 1.00 95.38 491 ILE A CA 1
ATOM 3824 C C . ILE A 1 491 ? 40.262 -8.202 -47.659 1.00 95.38 491 ILE A C 1
ATOM 3826 O O . ILE A 1 491 ? 39.920 -7.096 -48.078 1.00 95.38 491 ILE A O 1
ATOM 3830 N N . THR A 1 492 ? 41.545 -8.505 -47.440 1.00 94.38 492 THR A N 1
ATOM 3831 C CA . THR A 1 492 ? 42.653 -7.553 -47.649 1.00 94.38 492 THR A CA 1
ATOM 3832 C C . THR A 1 492 ? 43.039 -7.381 -49.119 1.00 94.38 492 THR A C 1
ATOM 3834 O O . THR A 1 492 ? 43.800 -6.470 -49.449 1.00 94.38 492 THR A O 1
ATOM 3837 N N . GLY A 1 493 ? 42.516 -8.225 -50.014 1.00 88.81 493 GLY A N 1
ATOM 3838 C CA . GLY A 1 493 ? 42.873 -8.221 -51.431 1.00 88.81 493 GLY A CA 1
ATOM 3839 C C . GLY A 1 493 ? 44.283 -8.752 -51.704 1.00 88.81 493 GLY A C 1
ATOM 3840 O O . GLY A 1 493 ? 44.815 -8.535 -52.797 1.00 88.81 493 GLY A O 1
ATOM 3841 N N . ALA A 1 494 ? 44.900 -9.442 -50.739 1.00 73.00 494 ALA A N 1
ATOM 3842 C CA . ALA A 1 494 ? 46.118 -10.196 -50.982 1.00 73.00 494 ALA A CA 1
ATOM 3843 C C . ALA A 1 494 ? 45.770 -11.344 -51.940 1.00 73.00 494 ALA A C 1
ATOM 3845 O O . ALA A 1 494 ? 44.883 -12.143 -51.656 1.00 73.00 494 ALA A O 1
ATOM 3846 N N . GLN A 1 495 ? 46.415 -11.393 -53.112 1.00 46.09 495 GLN A N 1
ATOM 3847 C CA . GLN A 1 495 ? 46.181 -12.451 -54.101 1.00 46.09 495 GLN A CA 1
ATOM 3848 C C . GLN A 1 495 ? 46.388 -13.813 -53.419 1.00 46.09 495 GLN A C 1
ATOM 3850 O O . GLN A 1 495 ? 47.520 -14.105 -53.020 1.00 46.09 495 GLN A O 1
ATOM 3855 N N . PRO A 1 496 ? 45.340 -14.641 -53.262 1.00 53.72 496 PRO A N 1
ATOM 3856 C CA . PRO A 1 496 ? 45.503 -15.927 -52.618 1.00 53.72 496 PRO A CA 1
ATOM 3857 C C . PRO A 1 496 ? 46.424 -16.783 -53.485 1.00 53.72 496 PRO A C 1
ATOM 3859 O O . PRO A 1 496 ? 46.257 -16.867 -54.707 1.00 53.72 496 PRO A O 1
ATOM 3862 N N . THR A 1 497 ? 47.411 -17.426 -52.863 1.00 51.50 497 THR A N 1
ATOM 3863 C CA . THR A 1 497 ? 48.199 -18.451 -53.550 1.00 51.50 497 THR A CA 1
ATOM 3864 C C . THR A 1 497 ? 47.225 -19.535 -54.007 1.00 51.50 497 THR A C 1
ATOM 3866 O O . THR A 1 497 ? 46.500 -20.134 -53.217 1.00 51.50 497 THR A O 1
ATOM 3869 N N . THR A 1 498 ? 47.125 -19.705 -55.325 1.00 51.16 498 THR A N 1
ATOM 3870 C CA . THR A 1 498 ? 45.983 -20.320 -56.027 1.00 51.16 498 THR A CA 1
ATOM 3871 C C . THR A 1 498 ? 45.773 -21.807 -55.700 1.00 51.16 498 THR A C 1
ATOM 3873 O O . THR A 1 498 ? 44.811 -22.417 -56.153 1.00 51.16 498 THR A O 1
ATOM 3876 N N . THR A 1 499 ? 46.649 -22.392 -54.889 1.00 53.78 499 THR A N 1
ATOM 3877 C CA . THR A 1 499 ? 46.633 -23.789 -54.461 1.00 53.78 499 THR A CA 1
ATOM 3878 C C . THR A 1 499 ? 45.627 -24.119 -53.352 1.00 53.78 499 THR A C 1
ATOM 3880 O O . THR A 1 499 ? 45.365 -25.296 -53.172 1.00 53.78 499 THR A O 1
ATOM 3883 N N . GLY A 1 500 ? 45.053 -23.146 -52.627 1.00 53.34 500 GLY A N 1
ATOM 3884 C CA . GLY A 1 500 ? 44.176 -23.433 -51.469 1.00 53.34 500 GLY A CA 1
ATOM 3885 C C . GLY A 1 500 ? 42.661 -23.267 -51.677 1.00 53.34 500 GLY A C 1
ATOM 3886 O O . GLY A 1 500 ? 41.873 -23.779 -50.893 1.00 53.34 500 GLY A O 1
ATOM 3887 N N . LEU A 1 501 ? 42.220 -22.548 -52.715 1.00 52.44 501 LEU A N 1
ATOM 3888 C CA . LEU A 1 501 ? 40.798 -22.181 -52.883 1.00 52.44 501 LEU A CA 1
ATOM 3889 C C . LEU A 1 501 ? 39.973 -23.178 -53.703 1.00 52.44 501 LEU A C 1
ATOM 3891 O O . LEU A 1 501 ? 38.747 -23.125 -53.661 1.00 52.44 501 LEU A O 1
ATOM 3895 N N . THR A 1 502 ? 40.620 -24.068 -54.454 1.00 55.34 502 THR A N 1
ATOM 3896 C CA . THR A 1 502 ? 39.928 -25.061 -55.293 1.00 55.34 502 THR A CA 1
ATOM 3897 C C . THR A 1 502 ? 39.409 -26.264 -54.508 1.00 55.34 502 THR A C 1
ATOM 3899 O O . THR A 1 502 ? 38.511 -26.932 -55.003 1.00 55.34 502 THR A O 1
ATOM 3902 N N . ASP A 1 503 ? 39.883 -26.478 -53.278 1.00 52.06 503 ASP A N 1
ATOM 3903 C CA . ASP A 1 503 ? 39.412 -27.558 -52.397 1.00 52.06 503 ASP A CA 1
ATOM 3904 C C . ASP A 1 503 ? 38.248 -27.136 -51.469 1.00 52.06 503 ASP A C 1
ATOM 3906 O O . ASP A 1 503 ? 37.738 -27.953 -50.704 1.00 52.06 503 ASP A O 1
ATOM 3910 N N . LEU A 1 504 ? 37.809 -25.868 -51.526 1.00 51.72 504 LEU A N 1
ATOM 3911 C CA . LEU A 1 504 ? 36.754 -25.302 -50.663 1.00 51.72 504 LEU A CA 1
ATOM 3912 C C . LEU A 1 504 ? 35.417 -25.018 -51.378 1.00 51.72 504 LEU A C 1
ATOM 3914 O O . LEU A 1 504 ? 34.443 -24.678 -50.702 1.00 51.72 504 LEU A O 1
ATOM 3918 N N . ALA A 1 505 ? 35.364 -25.137 -52.709 1.00 41.62 505 ALA A N 1
ATOM 3919 C CA . ALA A 1 505 ? 34.157 -24.983 -53.533 1.00 41.62 505 ALA A CA 1
ATOM 3920 C C . ALA A 1 505 ? 33.684 -26.345 -54.047 1.00 41.62 505 ALA A C 1
ATOM 3922 O O . ALA A 1 505 ? 32.450 -26.573 -54.046 1.00 41.62 505 ALA A O 1
#

Secondary structure (DSSP, 8-state):
-PPPEEETTEEESSHHHHHHHHPPTT--HHHHHHHHHTT--HHHHHHS---------EEETTEEESSHHHHHHHTT--HHHHHHHHHTT--HHHHHH-PPP---TTSS--------TT-EEETTEEESSHHHHHHHH--SS-HHHHHHHHHTT--HHHHTTSS----HHHHHHSS--EEETTEEE-HHHHHHHTT--HHHHHHHHHTT--HHHHTTSSPPPTT-SPPHHHHHHHHHHHT---EEETTEEESSHHHHHHHTT--HHHHHHHHHTS---HHHHHHS-SS--EEETTEEESSHHHHHHHH--S-HHHHHHHHHTT--HHHHHTSSPPPP---EEETTEEESSHHHHHHHTT--HHHHHHHHTTS-HHHHHH-----S---HHHHHH-HHHHTSEEEEEEEEEEETTEEEEEEEEESS-HHHHHTTS-EEEEEEEEEEHHHHHHHHHHHHHHTGGGB----TTSS-TTSEE---HHHHHHHHHHHHT----TTSSTT--

Solvent-accessible surface area (backbone atoms only — not comparable to full-atom values): 29892 Å² total; per-residue (Å²): 130,80,80,65,43,76,57,98,93,42,79,24,87,38,72,63,57,42,40,75,76,65,34,34,87,86,45,45,59,70,55,30,53,52,33,43,75,74,69,41,54,68,69,57,33,32,53,54,62,70,72,76,80,76,69,65,64,42,58,43,90,93,47,75,27,74,36,66,59,56,42,12,59,75,39,76,44,55,54,70,56,39,52,54,38,48,75,71,67,47,50,57,48,35,58,43,74,45,72,76,78,76,77,66,93,64,84,80,66,84,72,77,86,68,78,56,95,48,59,39,69,52,93,87,47,76,27,68,27,67,67,55,44,45,69,73,67,60,41,98,62,54,73,68,54,33,54,53,32,47,76,67,70,41,53,68,46,40,39,54,61,77,38,83,72,78,56,72,70,55,64,66,59,60,66,54,67,38,67,53,97,87,42,78,28,38,62,68,54,44,19,63,74,60,71,35,60,54,69,57,32,52,52,33,49,74,25,69,39,51,60,49,37,30,55,60,80,36,87,75,60,91,80,70,53,58,52,73,70,54,54,51,51,50,56,59,55,74,59,58,66,63,38,63,42,95,88,46,80,25,80,37,61,58,56,48,16,58,77,66,76,43,58,44,68,58,34,43,42,30,36,72,73,70,63,38,52,60,44,56,36,66,70,53,71,98,49,69,63,38,74,56,96,88,43,82,26,69,23,65,66,55,39,36,78,73,72,34,73,47,55,72,67,55,26,53,51,30,50,74,72,66,47,54,69,53,39,24,25,49,79,37,77,74,79,76,56,69,73,44,73,57,97,89,45,73,28,60,45,68,56,58,51,18,55,78,68,80,39,52,50,70,60,44,54,60,33,52,75,80,41,52,72,72,52,36,71,69,60,72,83,77,83,82,68,86,44,74,69,54,34,71,76,32,58,70,62,24,66,31,70,22,34,35,39,34,34,42,35,62,53,100,90,49,70,39,35,37,53,49,74,36,79,54,58,68,67,70,72,57,58,86,61,57,66,46,80,77,45,77,49,76,44,36,38,48,63,43,48,52,51,51,54,50,50,50,63,76,46,50,88,40,55,35,74,64,66,94,86,54,89,68,50,86,41,24,29,58,66,54,79,64,53,48,49,53,51,49,33,59,75,70,65,47,81,71,72,78,85,65,64,75,84,76,114

Radius of gyration: 42.49 Å; Cα contacts (8 Å, |Δi|>4): 553; chains: 1; bounding box: 88×73×113 Å

Sequence (505 aa):
MPAPWSYKGQTYTSLKKLVAAQASPGVTYAGVVARMRDGWALEKAIHEPVGKKTSRQYKVGNQTFKDLKALAKAADISYNAAVKRAHRGWSDAEILHGKAPRQSTHAGAAAPVKVARNAVKVNGIGYDSLSKAHAALKPGCSYRTLLARLKQHWSLEEAFELIKKVDGRTAKASTRRLVIDGNPYTPAEAARHFRVPYNTLLDRLRREASDLQAIGQEKIPSGSLIRQKDLRRVRESLAKKHYLVDGERFDSVAALARKYNLATALVYNRIHINKWTAKKAVTEPPTNPVVVNGAHYRSATCAWEKIGKTTLATYQGRIANGHSLMVSLGLEPLPSLDRYEVAGVKYSTLAEVAAAHSLTLPALNSRLLSMSLEDALTYTPTTGRYSAGVFKKNSALAASPGTLYFVKIRFDGGTLHKIGITQKTTARRLGAFDHQSLFECEGKLIDLYEIEQATVKVFAQCLFRAEEEFEGRTETFLLTDEEERLMLDFITGAQPTTTGLTDLA

Nearest PDB structures (foldseek):
  3e0j-assembly1_H  TM=3.522E-01  e=5.252E-01  Homo sapiens
  2ebm-assembly1_A  TM=2.450E-01  e=8.426E-01  Homo sapiens
  5kat-assembly1_A  TM=2.414E-01  e=2.676E+00  Staphylococcus aureus subsp. aureus N315
  6eua-assembly1_C  TM=2.649E-01  e=5.884E+00  Homo sapiens

Mean predicted aligned error: 17.94 Å

Organism: NCBI:txid191390

pLDDT: mean 89.33, std 12.99, range [41.62, 98.19]

Foldseek 3Di:
DPDWDDDPNDTHPDLQVVLVVQADPQQHSVQLVVCVVVPDDSVCSRYPHPPPPCADWADDPPDIHSHLCRLCVQLVHDSVQSVVCVVVVHHSNCSRPNDDPPPPPPVPDPDPPPQQPAWDAEPNDTDSHLVRVCVVLVAPDDSVQLVVCVVVVDDNCCSSVVDPDDPPVVVVQQPDWAQDPNDTDRLVRLCVVLVNDSVQLVQCVLQVHHSCVSSPVDPDPPPSGDPPVVSVVVVVQVPQDWADAPNDTHSDLVSLCVVLVHDSVQLCCCCPVVVDHSHCSRPDDSEDWDADPNDIDRYLVRCLVPQAPDDPVQLVVCVVVVHDSCCSSVVDPDPQDQPDADPNDTDSDVCVVQVVLVHHSVQLVVLVVPDDSHCSSVDDDPLPDDDPVVCVVPVVLQQQKKKWWWKWFDDPVGIKIFTDIDRDDPCVVVPPTDIDTPDMDMGGNNVSVVLQVVLCVLCVVQQDQDPDPDRPRSGMGDDDPVRVVVSVCSSVVPDPPPVPSVVRD